Protein 6PCO (pdb70)

Radius of gyration: 24.29 Å; Cα contacts (8 Å, |Δi|>4): 608; chains: 4; bounding box: 68×67×58 Å

Organism: Bordetella bronchiseptica (strain ATCC BAA-588 / NCTC 13252 / RB50) (NCBI:txid257310)

B-factor: mean 77.18, std 20.92, range [47.0, 151.46]

Sequence (468 aa):
GPYHFSEQVGHLLRRAYQRHVAIFQQTIPDSKLTAAQFVVLCALRDQGACSLVDVVKATAIDQATVRGVIERLKARKLLAVSHDPADRRKVLVTLTPDGRALVEEMVPFAEQITQSTFGGLNPAERVAIVYLLRKMSDAGPYHFSEQVGHLLRRAYQRHVAIFQQTIPDSKLTAAQFVVLCALRDQGACSLVDVVKATAIDQATVRGVIERLKARKLLAVSHRRKVLVTLTPDGRALVEEMVPFAEQITQSTFGGLNPAERVAIVYLLRKMSDAEQVGHLLRRAYQRHVAIFQQTIPDSKLTAAQFVVLCALRDQGACSLVDVVKATAIDQATVRGVIERLKARKLLAVSHDPADRRKVLVTLTPDGRALVEEMVPFAEQITQSTFGGLNPAERVAIVYLLRKMSDHFSEQVGHLLRRAYQRHVAIFQQTIPDSKLTAAEQITQSTFGGLNPAERVAIVYLLRKMSDA

Secondary structure (DSSP, 8-state):
----GGGSHHHHHHHHHHHHHHHHHHH-S-TT--HHHHHHHHHHHHH-SB-HHHHHHHH---HHHHHHHHHHHHHTTSEEEEE-SS-TTSEEEEE-HHHHHHHHHHHHHHHHHHHHHHTT--HHHHHHHHHHHH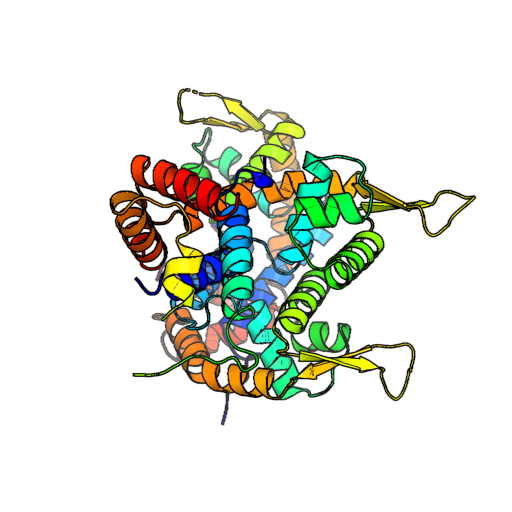HHH--/----GGGSHHHHHHHHHHHHHHHHHHHSGGG-S-HHHHHHHHHHHHH-SB-HHHHHHHHT--HHHHHHHHHHHHHTTSEEEE---S-EEEE-HHHHHHHHHHHHHHHHHHHHHHTT--HHHHHHHHHHHHHHHH-/--HHHHHHHHHHHHHHHHHHHS-TTT--HHHHHHHHHHHHH-SB-HHHHHHHHT--HHHHHHHHHHHHHTTSEEEEE-SS-SSSEEEEE-HHHHHHHHHHHHHHHHHHHHHHTT--HHHHHHHHHHHHHHH-/-GGGSHHHHHHHHHHHHHHHTTTT-SS-------HHHHHHHTT--HHHHHHHHHHHHHHH--

CATH classification: 1.10.10.10

Solvent-accessible surface area: 22461 Å² total; per-residue (Å²): 123,107,44,67,14,48,89,42,1,3,9,4,0,10,80,0,49,69,50,12,37,41,25,8,72,150,39,7,66,29,60,58,0,14,11,13,0,5,8,0,0,5,0,4,102,75,107,37,62,2,28,53,94,63,0,39,85,37,1,37,2,62,90,41,25,0,62,2,0,19,56,4,0,41,77,74,152,11,6,41,90,48,134,35,127,95,79,88,100,41,70,21,6,46,14,24,108,93,0,94,53,22,5,82,110,11,25,80,70,3,80,97,4,14,93,44,0,20,32,62,8,71,113,70,24,63,108,34,0,30,110,6,0,102,69,0,18,83,122,121,112,34,84,10,38,90,32,0,2,7,0,0,14,54,0,46,50,40,12,37,45,19,8,107,147,23,5,46,138,95,27,5,74,12,26,10,6,6,0,0,5,0,3,86,64,128,32,54,4,33,35,105,67,0,40,81,29,0,21,14,77,77,5,32,0,84,4,3,15,101,86,0,105,79,109,155,13,4,49,50,65,98,132,112,80,63,88,2,60,30,30,116,94,0,135,39,26,1,76,108,12,20,78,63,3,92,98,4,10,101,44,0,22,28,46,3,66,106,75,22,67,109,34,0,35,112,4,0,100,79,3,16,118,82,68,121,0,6,103,9,0,25,93,0,42,95,51,18,19,9,28,8,19,52,31,0,54,13,19,81,3,19,33,35,8,26,21,0,0,12,9,2,119,66,113,35,58,2,35,27,92,64,0,43,93,28,0,32,30,65,73,77,77,0,124,40,16,10,124,29,0,41,88,61,56,14,4,50,58,62,107,69,138,92,79,78,91,49,39,70,2,46,15,24,97,87,0,93,49,14,14,127,66,3,61,11,26,27,78,57,8,18,97,40,0,20,24,44,6,67,106,73,19,54,109,34,0,33,112,4,0,102,100,8,18,130,130,35,49,84,70,0,4,16,1,0,21,76,0,69,72,80,19,43,50,14,25,105,149,82,46,145,78,82,101,100,140,108,158,109,132,53,25,65,52,0,12,41,82,8,76,107,70,26,77,107,32,0,18,107,5,0,109,72,0,13,91,96

Structure (mmCIF, N/CA/C/O backbone):
data_6PCO
#
_entry.id   6PCO
#
_cell.length_a   71.870
_cell.length_b   90.523
_cell.length_c   103.051
_cell.angle_alpha   90.00
_cell.angle_beta   90.00
_cell.angle_gamma   90.00
#
_symmetry.space_group_name_H-M   'P 21 21 21'
#
loop_
_entity.id
_entity.type
_entity.pdbx_description
1 polymer 'MarR-family transcriptional regulator'
2 non-polymer 1,4-BUTANEDIOL
3 water water
#
loop_
_atom_site.group_PDB
_atom_site.id
_atom_site.type_symbol
_atom_site.label_atom_id
_atom_site.label_alt_id
_atom_site.label_comp_id
_atom_site.label_asym_id
_atom_site.label_entity_id
_atom_site.label_seq_id
_atom_site.pdbx_PDB_ins_code
_atom_site.Cartn_x
_atom_site.Cartn_y
_atom_site.Cartn_z
_atom_site.occupancy
_atom_site.B_iso_or_equiv
_atom_site.auth_seq_id
_atom_site.auth_comp_id
_atom_site.auth_asym_id
_atom_site.auth_atom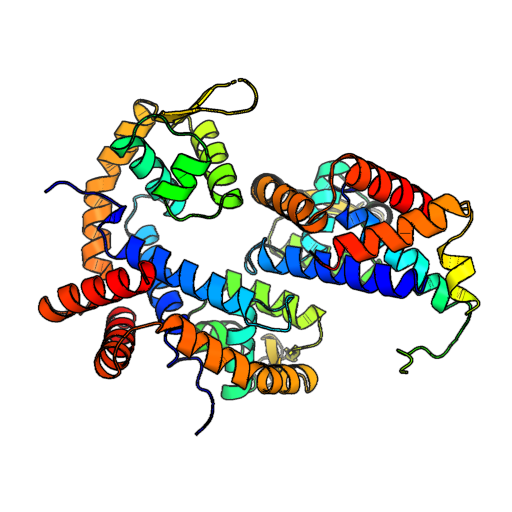_id
_atom_site.pdbx_PDB_model_num
ATOM 1 N N . GLY A 1 47 ? -23.550 36.367 -19.902 1.00 125.92 13 GLY A N 1
ATOM 2 C CA . GLY A 1 47 ? -23.244 36.080 -18.466 1.00 130.81 13 GLY A CA 1
ATOM 3 C C . GLY A 1 47 ? -21.742 35.986 -18.201 1.00 128.83 13 GLY A C 1
ATOM 4 O O . GLY A 1 47 ? -20.946 35.854 -19.131 1.00 114.17 13 GLY A O 1
ATOM 5 N N . PRO A 1 48 ? -21.305 36.050 -16.921 1.00 136.20 14 PRO A N 1
ATOM 6 C CA . PRO A 1 48 ? -19.890 35.874 -16.587 1.00 131.61 14 PRO A CA 1
ATOM 7 C C . PRO A 1 48 ? -19.441 34.408 -16.720 1.00 126.55 14 PRO A C 1
ATOM 8 O O . PRO A 1 48 ? -20.264 33.520 -16.945 1.00 130.04 14 PRO A O 1
ATOM 12 N N . TYR A 1 49 ? -18.128 34.186 -16.589 1.00 124.39 15 TYR A N 1
ATOM 13 C CA . TYR A 1 49 ? -17.515 32.857 -16.626 1.00 105.86 15 TYR A CA 1
ATOM 14 C C . TYR A 1 49 ? -17.820 32.118 -15.320 1.00 92.77 15 TYR A C 1
ATOM 15 O O . TYR A 1 49 ? -17.505 32.609 -14.248 1.00 93.59 15 TYR A O 1
ATOM 24 N N . HIS A 1 50 ? -18.460 30.951 -15.441 1.00 93.62 16 HIS A N 1
ATOM 25 C CA . HIS A 1 50 ? -18.596 29.966 -14.373 1.00 97.23 16 HIS A CA 1
ATOM 26 C C . HIS A 1 50 ? -17.926 28.668 -14.852 1.00 97.76 16 HIS A C 1
ATOM 27 O O . HIS A 1 50 ? -18.323 28.107 -15.876 1.00 90.21 16 HIS A O 1
ATOM 34 N N . PHE A 1 51 ? -16.918 28.187 -14.113 1.00 85.90 17 PHE A N 1
ATOM 35 C CA . PHE A 1 51 ? -16.102 27.052 -14.567 1.00 80.08 17 PHE A CA 1
ATOM 36 C C . PHE A 1 51 ? -17.008 25.846 -14.858 1.00 80.49 17 PHE A C 1
ATOM 37 O O . PHE A 1 51 ? -16.728 25.088 -15.788 1.00 80.32 17 PHE A O 1
ATOM 45 N N . SER A 1 52 ? -18.094 25.704 -14.084 1.00 84.13 18 SER A N 1
ATOM 46 C CA . SER A 1 52 ? -18.945 24.490 -14.049 1.00 86.28 18 SER A CA 1
ATOM 47 C C . SER A 1 52 ? -19.812 24.352 -15.314 1.00 83.27 18 SER A C 1
ATOM 48 O O . SER A 1 52 ? -20.176 23.242 -15.673 1.00 80.50 18 SER A O 1
ATOM 51 N N . GLU A 1 53 ? -20.142 25.468 -15.981 1.00 89.63 19 GLU A N 1
ATOM 52 C CA . GLU A 1 53 ? -21.021 25.457 -17.179 1.00 92.28 19 GLU A CA 1
ATOM 53 C C . GLU A 1 53 ? -20.225 25.052 -18.432 1.00 83.76 19 GLU A C 1
ATOM 54 O O . GLU A 1 53 ? -20.810 24.575 -19.406 1.00 86.58 19 GLU A O 1
ATOM 60 N N . GLN A 1 54 ? -18.901 25.251 -18.393 1.00 73.35 20 GLN A N 1
ATOM 61 C CA . GLN A 1 54 ? -18.042 25.240 -19.568 1.00 70.90 20 GLN A CA 1
ATOM 62 C C . GLN A 1 54 ? -17.739 23.797 -19.998 1.00 70.18 20 GLN A C 1
ATOM 63 O O . GLN A 1 54 ? -17.915 22.860 -19.220 1.00 70.89 20 GLN A O 1
ATOM 69 N N . VAL A 1 55 ? -17.277 23.639 -21.248 1.00 58.92 21 VAL A N 1
ATOM 70 C CA . VAL A 1 55 ? -17.231 22.333 -21.904 1.00 58.84 21 VAL A CA 1
ATOM 71 C C . VAL A 1 55 ? -16.092 21.478 -21.323 1.00 60.45 21 VAL A C 1
ATOM 72 O O . VAL A 1 55 ? -16.180 20.251 -21.325 1.00 61.31 21 VAL A O 1
ATOM 76 N N . GLY A 1 56 ? -15.039 22.129 -20.815 1.00 66.37 22 GLY A N 1
ATOM 77 C CA . GLY A 1 56 ? -13.896 21.451 -20.190 1.00 58.71 22 GLY A CA 1
ATOM 78 C C . GLY A 1 56 ? -14.313 20.678 -18.951 1.00 55.37 22 GLY A C 1
ATOM 79 O O . GLY A 1 56 ? -13.892 19.534 -18.750 1.00 59.72 22 GLY A O 1
ATOM 80 N N . HIS A 1 57 ? -15.178 21.294 -18.140 1.00 55.49 23 HIS A N 1
ATOM 81 C CA . HIS A 1 57 ? -15.643 20.698 -16.883 1.00 61.36 23 HIS A CA 1
ATOM 82 C C . HIS A 1 57 ? -16.568 19.502 -17.148 1.00 65.24 23 HIS A C 1
ATOM 83 O O . HIS A 1 57 ? -16.433 18.474 -16.490 1.00 73.32 23 HIS A O 1
ATOM 90 N N . LEU A 1 58 ? -17.505 19.654 -18.093 1.00 64.16 24 LEU A N 1
ATOM 91 C CA . LEU A 1 58 ? -18.469 18.614 -18.433 1.00 60.47 24 LEU A CA 1
ATOM 92 C C . LEU A 1 58 ? -17.715 17.391 -18.971 1.00 61.73 24 LEU A C 1
ATOM 93 O O . LEU A 1 58 ? -18.116 16.253 -18.679 1.00 57.45 24 LEU A O 1
ATOM 98 N N . LEU A 1 59 ? -16.624 17.636 -19.724 1.00 54.18 25 LEU A N 1
ATOM 99 C CA . LEU A 1 59 ? -15.734 16.559 -20.174 1.00 57.61 25 LEU A CA 1
ATOM 100 C C . LEU A 1 59 ? -15.102 15.879 -18.961 1.00 57.76 25 LEU A C 1
ATOM 101 O O . LEU A 1 59 ? -15.040 14.667 -18.919 1.00 57.78 25 LEU A O 1
ATOM 106 N N . ARG A 1 60 ? -14.654 16.685 -17.990 1.00 61.35 26 ARG A N 1
ATOM 107 C CA . ARG A 1 60 ? -14.046 16.197 -16.746 1.00 62.03 26 ARG A CA 1
ATOM 108 C C . ARG A 1 60 ? -15.063 15.309 -16.021 1.00 63.58 26 ARG A C 1
ATOM 109 O O . ARG A 1 60 ? -14.737 14.194 -15.644 1.00 71.08 26 ARG A O 1
ATOM 117 N N . ARG A 1 61 ? -16.295 15.803 -15.869 1.00 59.97 27 ARG A N 1
ATOM 118 C CA . ARG A 1 61 ? -17.321 15.102 -15.104 1.00 61.40 27 ARG A CA 1
ATOM 119 C C . ARG A 1 61 ? -17.657 13.785 -15.819 1.00 61.88 27 ARG A C 1
ATOM 120 O O . ARG A 1 61 ? -17.673 12.729 -15.203 1.00 65.45 27 ARG A O 1
ATOM 128 N N . ALA A 1 62 ? -17.912 13.861 -17.129 1.00 61.92 28 ALA A N 1
ATOM 129 C CA . ALA A 1 62 ? -18.333 12.709 -17.891 1.00 57.89 28 ALA A CA 1
ATOM 130 C C . ALA A 1 62 ? -17.233 11.638 -17.904 1.00 59.54 28 ALA A C 1
ATOM 131 O O . ALA A 1 62 ? -17.538 10.436 -17.931 1.00 64.22 28 ALA A O 1
ATOM 133 N N . TYR A 1 63 ? -15.967 12.076 -17.889 1.00 63.32 29 TYR A N 1
ATOM 134 C CA . TYR A 1 63 ? -14.810 11.163 -17.866 1.00 63.70 29 TYR A CA 1
ATOM 135 C C . TYR A 1 63 ? -14.652 10.530 -16.471 1.00 67.49 29 TYR A C 1
ATOM 136 O O . TYR A 1 63 ? -14.333 9.345 -16.386 1.00 63.83 29 TYR A O 1
ATOM 145 N N . GLN A 1 64 ? -14.874 11.306 -15.392 1.00 68.72 30 GLN A N 1
ATOM 146 C CA . GLN A 1 64 ? -14.918 10.760 -14.007 1.00 66.33 30 GLN A CA 1
ATOM 147 C C . GLN A 1 64 ? -15.970 9.644 -13.946 1.00 68.36 30 GLN A C 1
ATOM 148 O O . GLN A 1 64 ? -15.707 8.556 -13.435 1.00 75.08 30 GLN A O 1
ATOM 154 N N . ARG A 1 65 ? -17.181 9.935 -14.436 1.00 63.01 31 ARG A N 1
ATOM 155 C CA . ARG A 1 65 ? -18.285 8.971 -14.391 1.00 59.92 31 ARG A CA 1
ATOM 156 C C . ARG A 1 65 ? -17.870 7.656 -15.075 1.00 55.27 31 ARG A C 1
ATOM 157 O O . ARG A 1 65 ? -18.076 6.557 -14.543 1.00 57.85 31 ARG A O 1
ATOM 165 N N . HIS A 1 66 ? -17.270 7.776 -16.254 1.00 47.00 32 HIS A N 1
ATOM 166 C CA . HIS A 1 66 ? -16.823 6.625 -17.001 1.00 56.07 32 HIS A CA 1
ATOM 167 C C . HIS A 1 66 ? -15.809 5.811 -16.184 1.00 60.18 32 HIS A C 1
ATOM 168 O O . HIS A 1 66 ? -15.897 4.575 -16.132 1.00 66.51 32 HIS A O 1
ATOM 175 N N . VAL A 1 67 ? -14.852 6.485 -15.539 1.00 64.30 33 VAL A N 1
ATOM 176 C CA . VAL A 1 67 ? -13.777 5.768 -14.826 1.00 67.35 33 VAL A CA 1
ATOM 177 C C . VAL A 1 67 ? -14.363 5.053 -13.597 1.00 57.75 33 VAL A C 1
ATOM 178 O O . VAL A 1 67 ? -13.996 3.913 -13.319 1.00 62.25 33 VAL A O 1
ATOM 182 N N . ALA A 1 68 ? -15.273 5.713 -12.875 1.00 53.45 34 ALA A N 1
ATOM 183 C CA . ALA A 1 68 ? -16.009 5.058 -11.790 1.00 56.38 34 ALA A CA 1
ATOM 184 C C . ALA A 1 68 ? -16.735 3.815 -12.327 1.00 59.52 34 ALA A C 1
ATOM 185 O O . ALA A 1 68 ? -16.638 2.743 -11.743 1.00 58.12 34 ALA A O 1
ATOM 187 N N . ILE A 1 69 ? -17.459 3.964 -13.444 1.00 56.81 35 ILE A N 1
ATOM 188 C CA . ILE A 1 69 ? -18.152 2.845 -14.011 1.00 55.84 35 ILE A CA 1
ATOM 189 C C . ILE A 1 69 ? -17.126 1.748 -14.311 1.00 56.97 35 ILE A C 1
ATOM 190 O O . ILE A 1 69 ? -17.356 0.580 -14.004 1.00 69.44 35 ILE A O 1
ATOM 195 N N . PHE A 1 70 ? -16.012 2.126 -14.945 1.00 61.04 36 PHE A N 1
ATOM 196 C CA . PHE A 1 70 ? -14.974 1.154 -15.336 1.00 59.03 36 PHE A CA 1
ATOM 197 C C . PHE A 1 70 ? -14.551 0.344 -14.103 1.00 57.92 36 PHE A C 1
ATOM 198 O O . PHE A 1 70 ? -14.482 -0.869 -14.174 1.00 51.08 36 PHE A O 1
ATOM 206 N N . GLN A 1 71 ? -14.274 1.052 -12.994 1.00 61.71 37 GLN A N 1
ATOM 207 C CA . GLN A 1 71 ? -13.690 0.490 -11.753 1.00 68.25 37 GLN A CA 1
ATOM 208 C C . GLN A 1 71 ? -14.689 -0.431 -11.038 1.00 67.52 37 GLN A C 1
ATOM 209 O O . GLN A 1 71 ? -14.304 -1.469 -10.500 1.00 68.50 37 GLN A O 1
ATOM 215 N N . GLN A 1 72 ? -15.962 -0.023 -11.034 1.00 65.98 38 GLN A N 1
ATOM 216 C CA . GLN A 1 72 ? -17.044 -0.775 -10.449 1.00 73.26 38 GLN A CA 1
ATOM 217 C C . GLN A 1 72 ? -17.273 -2.095 -11.213 1.00 72.92 38 GLN A C 1
ATOM 218 O O . GLN A 1 72 ? -17.465 -3.121 -10.587 1.00 82.87 38 GLN A O 1
ATOM 224 N N . THR A 1 73 ? -17.220 -2.086 -12.550 1.00 71.57 39 THR A N 1
ATOM 225 C CA . THR A 1 73 ? -17.627 -3.276 -13.346 1.00 77.29 39 THR A CA 1
ATOM 226 C C . THR A 1 73 ? -16.437 -4.185 -13.734 1.00 68.88 39 THR A C 1
ATOM 227 O O . THR A 1 73 ? -16.647 -5.366 -13.977 1.00 68.17 39 THR A O 1
ATOM 231 N N . ILE A 1 74 ? -15.201 -3.680 -13.796 1.00 61.64 40 ILE A N 1
ATOM 232 C CA . ILE A 1 74 ? -14.075 -4.538 -14.206 1.00 74.15 40 ILE A CA 1
ATOM 233 C C . ILE A 1 74 ? -13.789 -5.558 -13.100 1.00 68.37 40 ILE A C 1
ATOM 234 O O . ILE A 1 74 ? -13.626 -5.174 -11.948 1.00 73.86 40 ILE A O 1
ATOM 239 N N . PRO A 1 75 ? -13.756 -6.879 -13.406 1.00 74.77 41 PRO A N 1
ATOM 240 C CA . PRO A 1 75 ? -13.453 -7.920 -12.413 1.00 80.04 41 PRO A CA 1
ATOM 241 C C . PRO A 1 75 ? -12.069 -7.798 -11.751 1.00 82.54 41 PRO A C 1
ATOM 242 O O . PRO A 1 75 ? -11.972 -7.725 -10.521 1.00 84.97 41 PRO A O 1
ATOM 246 N N . ASP A 1 76 ? -11.019 -7.779 -12.586 1.00 87.38 42 ASP A N 1
ATOM 247 C CA . ASP A 1 76 ? -9.639 -7.568 -12.159 1.00 81.35 42 ASP A CA 1
ATOM 248 C C . ASP A 1 76 ? -9.481 -6.132 -11.648 1.00 84.28 42 ASP A C 1
ATOM 249 O O . ASP A 1 76 ? -9.411 -5.181 -12.433 1.00 96.00 42 ASP A O 1
ATOM 254 N N . SER A 1 77 ? -9.387 -5.999 -10.323 1.00 88.31 43 SER A N 1
ATOM 255 C CA . SER A 1 77 ? -9.417 -4.706 -9.653 1.00 92.69 43 SER A CA 1
ATOM 256 C C . SER A 1 77 ? -8.046 -4.007 -9.726 1.00 83.74 43 SER A C 1
ATOM 257 O O . SER A 1 77 ? -7.968 -2.808 -9.476 1.00 76.04 43 SER A O 1
ATOM 260 N N . LYS A 1 78 ? -6.983 -4.750 -10.080 1.00 79.55 44 LYS A N 1
ATOM 261 C CA . LYS A 1 78 ? -5.617 -4.200 -10.219 1.00 75.19 44 LYS A CA 1
ATOM 262 C C . LYS A 1 78 ? -5.505 -3.368 -11.504 1.00 77.51 44 LYS A C 1
ATOM 263 O O . LYS A 1 78 ? -4.671 -2.450 -11.588 1.00 71.91 44 LYS A O 1
ATOM 269 N N . LEU A 1 79 ? -6.368 -3.691 -12.479 1.00 70.36 45 LEU A N 1
ATOM 270 C CA . LEU A 1 79 ? -6.306 -3.180 -13.838 1.00 67.97 45 LEU A CA 1
ATOM 271 C C . LEU A 1 79 ? -6.971 -1.802 -13.924 1.00 64.31 45 LEU A C 1
ATOM 272 O O . LEU A 1 79 ? -8.109 -1.664 -13.561 1.00 74.74 45 LEU A O 1
ATOM 277 N N . THR A 1 80 ? -6.246 -0.798 -14.431 1.00 63.86 46 THR A N 1
ATOM 278 C CA . THR A 1 80 ? -6.798 0.558 -14.662 1.00 56.06 46 THR A CA 1
ATOM 279 C C . THR A 1 80 ? -7.308 0.687 -16.102 1.00 50.83 46 THR A C 1
ATOM 280 O O . THR A 1 80 ? -6.930 -0.083 -16.968 1.00 50.11 46 THR A O 1
ATOM 284 N N . ALA A 1 81 ? -8.192 1.663 -16.320 1.00 53.55 47 ALA A N 1
ATOM 285 C CA . ALA A 1 81 ? -8.709 2.041 -17.648 1.00 59.98 47 ALA A CA 1
ATOM 286 C C . ALA A 1 81 ? -7.560 2.255 -18.641 1.00 54.70 47 ALA A C 1
ATOM 287 O O . ALA A 1 81 ? -7.601 1.748 -19.765 1.00 60.53 47 ALA A O 1
ATOM 289 N N . ALA A 1 82 ? -6.519 2.962 -18.207 1.00 57.60 48 ALA A N 1
ATOM 290 C CA . ALA A 1 82 ? -5.333 3.210 -19.050 1.00 61.34 48 ALA A CA 1
ATOM 291 C C . ALA A 1 82 ? -4.597 1.888 -19.331 1.00 59.50 48 ALA A C 1
ATOM 292 O O . ALA A 1 82 ? -4.228 1.588 -20.456 1.00 63.38 48 ALA A O 1
ATOM 294 N N . GLN A 1 83 ? -4.390 1.089 -18.291 1.00 59.14 49 GLN A N 1
ATOM 295 C CA . GLN A 1 83 ? -3.752 -0.196 -18.446 1.00 58.96 49 GLN A CA 1
ATOM 296 C C . GLN A 1 83 ? -4.502 -1.023 -19.509 1.00 63.63 49 GLN A C 1
ATOM 297 O O . GLN A 1 83 ? -3.883 -1.659 -20.399 1.00 57.60 49 GLN A O 1
ATOM 303 N N . PHE A 1 84 ? -5.835 -1.038 -19.404 1.00 55.82 50 PHE A N 1
ATOM 304 C CA . PHE A 1 84 ? -6.648 -1.904 -20.247 1.00 60.70 50 PHE A CA 1
ATOM 305 C C . PHE A 1 84 ? -6.472 -1.473 -21.712 1.00 62.44 50 PHE A C 1
ATOM 306 O O . PHE A 1 84 ? -6.167 -2.274 -22.594 1.00 62.14 50 PHE A O 1
ATOM 314 N N . VAL A 1 85 ? -6.645 -0.177 -21.949 1.00 63.09 51 VAL A N 1
ATOM 315 C CA . VAL A 1 85 ? -6.515 0.405 -23.266 1.00 63.61 51 VAL A CA 1
ATOM 316 C C . VAL A 1 85 ? -5.138 0.076 -23.870 1.00 59.44 51 VAL A C 1
ATOM 317 O O . VAL A 1 85 ? -5.059 -0.316 -25.031 1.00 61.57 51 VAL A O 1
ATOM 321 N N . VAL A 1 86 ? -4.055 0.263 -23.110 1.00 50.66 52 VAL A N 1
ATOM 322 C CA . VAL A 1 86 ? -2.742 -0.055 -23.626 1.00 51.80 52 VAL A CA 1
ATOM 323 C C . VAL A 1 86 ? -2.738 -1.512 -24.088 1.00 51.95 52 VAL A C 1
ATOM 324 O O . VAL A 1 86 ? -2.224 -1.812 -25.144 1.00 56.51 52 VAL A O 1
ATOM 328 N N . LEU A 1 87 ? -3.326 -2.401 -23.284 1.00 56.12 53 LEU A N 1
ATOM 329 C CA . LEU A 1 87 ? -3.345 -3.829 -23.595 1.00 55.82 53 LEU A CA 1
ATOM 330 C C . LEU A 1 87 ? -4.099 -4.063 -24.908 1.00 52.18 53 LEU A C 1
ATOM 331 O O . LEU A 1 87 ? -3.614 -4.807 -25.742 1.00 48.63 53 LEU A O 1
ATOM 336 N N . CYS A 1 88 ? -5.256 -3.407 -25.077 1.00 54.49 54 CYS A N 1
ATOM 337 C CA . CYS A 1 88 ? -6.049 -3.471 -26.319 1.00 53.36 54 CYS A CA 1
ATOM 338 C C . CYS A 1 88 ? -5.217 -2.968 -27.500 1.00 52.20 54 CYS A C 1
ATOM 339 O O . CYS A 1 88 ? -5.249 -3.552 -28.577 1.00 55.72 54 CYS A O 1
ATOM 342 N N . ALA A 1 89 ? -4.422 -1.920 -27.292 1.00 51.89 55 ALA A N 1
ATOM 343 C CA . ALA A 1 89 ? -3.606 -1.419 -28.397 1.00 54.19 55 ALA A CA 1
ATOM 344 C C . ALA A 1 89 ? -2.577 -2.487 -28.820 1.00 56.46 55 ALA A C 1
ATOM 345 O O . ALA A 1 89 ? -2.296 -2.599 -29.998 1.00 57.97 55 ALA A O 1
ATOM 347 N N . LEU A 1 90 ? -2.018 -3.256 -27.873 1.00 51.39 56 LEU A N 1
ATOM 348 C CA . LEU A 1 90 ? -0.998 -4.244 -28.214 1.00 57.44 56 LEU A CA 1
ATOM 349 C C . LEU A 1 90 ? -1.641 -5.437 -28.930 1.00 57.97 56 LEU A C 1
ATOM 350 O O . LEU A 1 90 ? -1.066 -5.989 -29.858 1.00 59.43 56 LEU A O 1
ATOM 355 N N . ARG A 1 91 ? -2.842 -5.803 -28.481 1.00 60.51 57 ARG A N 1
ATOM 356 C CA . ARG A 1 91 ? -3.681 -6.797 -29.128 1.00 68.07 57 ARG A CA 1
ATOM 357 C C . ARG A 1 91 ? -3.917 -6.415 -30.601 1.00 67.35 57 ARG A C 1
ATOM 358 O O . ARG A 1 91 ? -3.753 -7.234 -31.457 1.00 64.09 57 ARG A O 1
ATOM 366 N N . ASP A 1 92 ? -4.308 -5.162 -30.873 1.00 71.90 58 ASP A N 1
ATOM 367 C CA . ASP A 1 92 ? -4.675 -4.693 -32.229 1.00 68.06 58 ASP A CA 1
ATOM 368 C C . ASP A 1 92 ? -3.433 -4.437 -33.108 1.00 64.47 58 ASP A C 1
ATOM 369 O O . ASP A 1 92 ? -3.529 -4.607 -34.308 1.00 73.14 58 ASP A O 1
ATOM 374 N N . GLN A 1 93 ? -2.281 -4.075 -32.524 1.00 60.89 59 GLN A N 1
ATOM 375 C CA . GLN A 1 93 ? -1.080 -3.559 -33.265 1.00 61.21 59 GLN A CA 1
ATOM 376 C C . GLN A 1 93 ? 0.117 -4.526 -33.298 1.00 59.85 59 GLN A C 1
ATOM 377 O O . GLN A 1 93 ? 1.043 -4.318 -34.072 1.00 68.04 59 GLN A O 1
ATOM 383 N N . GLY A 1 94 ? 0.169 -5.503 -32.399 1.00 57.90 60 GLY A N 1
ATOM 384 C CA . GLY A 1 94 ? 1.364 -6.295 -32.229 1.00 54.66 60 GLY A CA 1
ATOM 385 C C . GLY A 1 94 ? 2.481 -5.466 -31.630 1.00 56.87 60 GLY A C 1
ATOM 386 O O . GLY A 1 94 ? 2.241 -4.561 -30.833 1.00 59.97 60 GLY A O 1
ATOM 387 N N . ALA A 1 95 ? 3.721 -5.780 -32.012 1.00 62.78 61 ALA A N 1
ATOM 388 C CA . ALA A 1 95 ? 4.879 -5.117 -31.416 1.00 65.61 61 ALA A CA 1
ATOM 389 C C . ALA A 1 95 ? 4.760 -3.600 -31.623 1.00 61.49 61 ALA A C 1
ATOM 390 O O . ALA A 1 95 ? 4.438 -3.138 -32.722 1.00 70.52 61 ALA A O 1
ATOM 392 N N . CYS A 1 96 ? 4.985 -2.859 -30.532 1.00 67.67 62 CYS A N 1
ATOM 393 C CA . CYS A 1 96 ? 4.889 -1.403 -30.472 1.00 64.76 62 CYS A CA 1
ATOM 394 C C . CYS A 1 96 ? 6.043 -0.821 -29.656 1.00 65.08 62 CYS A C 1
ATOM 395 O O . CYS A 1 96 ? 6.455 -1.407 -28.659 1.00 67.28 62 CYS A O 1
ATOM 398 N N . SER A 1 97 ? 6.562 0.318 -30.122 1.00 69.07 63 SER A N 1
ATOM 399 C CA . SER A 1 97 ? 7.399 1.215 -29.323 1.00 72.67 63 SER A CA 1
ATOM 400 C C . SER A 1 97 ? 6.497 2.039 -28.387 1.00 72.72 63 SER A C 1
ATOM 401 O O . SER A 1 97 ? 5.262 2.093 -28.551 1.00 66.86 63 SER A O 1
ATOM 404 N N . LEU A 1 98 ? 7.130 2.691 -27.411 1.00 69.91 64 LEU A N 1
ATOM 405 C CA . LEU A 1 98 ? 6.464 3.586 -26.485 1.00 68.98 64 LEU A CA 1
ATOM 406 C C . LEU A 1 98 ? 5.642 4.610 -27.278 1.00 70.79 64 LEU A C 1
ATOM 407 O O . LEU A 1 98 ? 4.455 4.774 -27.001 1.00 77.54 64 LEU A O 1
ATOM 412 N N . VAL A 1 99 ? 6.248 5.268 -28.279 1.00 73.25 65 VAL A N 1
ATOM 413 C CA . VAL A 1 99 ? 5.519 6.305 -29.036 1.00 71.25 65 VAL A CA 1
ATOM 414 C C . VAL A 1 99 ? 4.408 5.632 -29.862 1.00 67.40 65 VAL A C 1
ATOM 415 O O . VAL A 1 99 ? 3.338 6.191 -29.977 1.00 72.28 65 VAL A O 1
ATOM 419 N N . ASP A 1 100 ? 4.648 4.428 -30.397 1.00 61.67 66 ASP A N 1
ATOM 420 C CA . ASP A 1 100 ? 3.597 3.667 -31.085 1.00 65.16 66 ASP A CA 1
ATOM 421 C C . ASP A 1 100 ? 2.350 3.584 -30.200 1.00 62.39 66 ASP A C 1
ATOM 422 O O . ASP A 1 100 ? 1.207 3.787 -30.681 1.00 52.38 66 ASP A O 1
ATOM 427 N N . VAL A 1 101 ? 2.567 3.287 -28.910 1.00 58.50 67 VAL A N 1
ATOM 428 C CA . VAL A 1 101 ? 1.458 3.161 -27.956 1.00 58.05 67 VAL A CA 1
ATOM 429 C C . VAL A 1 101 ? 0.841 4.537 -27.679 1.00 52.31 67 VAL A C 1
ATOM 430 O O . VAL A 1 101 ? -0.372 4.668 -27.595 1.00 55.52 67 VAL A O 1
ATOM 434 N N . VAL A 1 102 ? 1.677 5.566 -27.563 1.00 57.36 68 VAL A N 1
ATOM 435 C CA . VAL A 1 102 ? 1.178 6.930 -27.399 1.00 63.54 68 VAL A CA 1
ATOM 436 C C . VAL A 1 102 ? 0.314 7.313 -28.614 1.00 58.69 68 VAL A C 1
ATOM 437 O O . VAL A 1 102 ? -0.750 7.880 -28.448 1.00 63.88 68 VAL A O 1
ATOM 441 N N . LYS A 1 103 ? 0.737 6.935 -29.820 1.00 58.28 69 LYS A N 1
ATOM 442 C CA . LYS A 1 103 ? -0.002 7.257 -31.047 1.00 64.08 69 LYS A CA 1
ATOM 443 C C . LYS A 1 103 ? -1.278 6.419 -31.111 1.00 64.83 69 LYS A C 1
ATOM 444 O O . LYS A 1 103 ? -2.370 6.934 -31.299 1.00 78.46 69 LYS A O 1
ATOM 446 N N . ALA A 1 104 ? -1.131 5.109 -30.944 1.00 68.72 70 ALA A N 1
ATOM 447 C CA . ALA A 1 104 ? -2.270 4.225 -31.041 1.00 62.53 70 ALA A CA 1
ATOM 448 C C . ALA A 1 104 ? -3.358 4.632 -30.043 1.00 61.76 70 ALA A C 1
ATOM 449 O O . ALA A 1 104 ? -4.509 4.431 -30.337 1.00 71.91 70 ALA A O 1
ATOM 451 N N . THR A 1 105 ? -2.985 5.180 -28.878 1.00 58.35 71 THR A N 1
ATOM 452 C CA . THR A 1 105 ? -3.926 5.361 -27.761 1.00 61.61 71 THR A CA 1
ATOM 453 C C . THR A 1 105 ? -4.243 6.839 -27.480 1.00 66.00 71 THR A C 1
ATOM 454 O O . THR A 1 105 ? -5.289 7.126 -26.907 1.00 71.37 71 THR A O 1
ATOM 458 N N . ALA A 1 106 ? -3.339 7.761 -27.847 1.00 69.65 72 ALA A N 1
ATOM 459 C CA . ALA A 1 106 ? -3.433 9.208 -27.500 1.00 71.53 72 ALA A CA 1
ATOM 460 C C . ALA A 1 106 ? -3.369 9.400 -25.977 1.00 76.83 72 ALA A C 1
ATOM 461 O O . ALA A 1 106 ? -3.838 10.418 -25.437 1.00 80.16 72 ALA A O 1
ATOM 463 N N . ILE A 1 107 ? -2.779 8.422 -25.283 1.00 72.10 73 ILE A N 1
ATOM 464 C CA . ILE A 1 107 ? -2.431 8.567 -23.888 1.00 69.36 73 ILE A CA 1
ATOM 465 C C . ILE A 1 107 ? -1.024 9.165 -23.825 1.00 74.50 73 ILE A C 1
ATOM 466 O O . ILE A 1 107 ? -0.157 8.789 -24.631 1.00 71.18 73 ILE A O 1
ATOM 471 N N . ASP A 1 108 ? -0.815 10.085 -22.873 1.00 71.42 74 ASP A N 1
ATOM 472 C CA . ASP A 1 108 ? 0.450 10.780 -22.745 1.00 67.25 74 ASP A CA 1
ATOM 473 C C . ASP A 1 108 ? 1.517 9.764 -22.337 1.00 62.03 74 ASP A C 1
ATOM 474 O O . ASP A 1 108 ? 1.219 8.712 -21.748 1.00 57.01 74 ASP A O 1
ATOM 479 N N . GLN A 1 109 ? 2.754 10.138 -22.661 1.00 60.92 75 GLN A N 1
ATOM 480 C CA . GLN A 1 109 ? 3.927 9.312 -22.585 1.00 68.85 75 GLN A CA 1
ATOM 481 C C . GLN A 1 109 ? 4.221 8.919 -21.135 1.00 67.42 75 GLN A C 1
ATOM 482 O O . GLN A 1 109 ? 4.664 7.790 -20.873 1.00 68.18 75 GLN A O 1
ATOM 488 N N . ALA A 1 110 ? 3.993 9.855 -20.208 1.00 63.54 76 ALA A N 1
ATOM 489 C CA . ALA A 1 110 ? 4.232 9.597 -18.777 1.00 72.24 76 ALA A CA 1
ATOM 490 C C . ALA A 1 110 ? 3.273 8.494 -18.290 1.00 69.87 76 ALA A C 1
ATOM 491 O O . ALA A 1 110 ? 3.697 7.519 -17.648 1.00 64.23 76 ALA A O 1
ATOM 493 N N . THR A 1 111 ? 1.982 8.640 -18.609 1.00 63.53 77 THR A N 1
ATOM 494 C CA . THR A 1 111 ? 0.993 7.622 -18.286 1.00 63.27 77 THR A CA 1
ATOM 495 C C . THR A 1 111 ? 1.390 6.281 -18.936 1.00 65.44 77 THR A C 1
ATOM 496 O O . THR A 1 111 ? 1.290 5.219 -18.286 1.00 65.87 77 THR A O 1
ATOM 500 N N . VAL A 1 112 ? 1.853 6.311 -20.197 1.00 64.41 78 VAL A N 1
ATOM 501 C CA . VAL A 1 112 ? 2.211 5.058 -20.913 1.00 66.26 78 VAL A CA 1
ATOM 502 C C . VAL A 1 112 ? 3.370 4.352 -20.189 1.00 63.26 78 VAL A C 1
ATOM 503 O O . VAL A 1 112 ? 3.256 3.179 -19.906 1.00 64.34 78 VAL A O 1
ATOM 507 N N . ARG A 1 113 ? 4.471 5.051 -19.888 1.00 64.89 79 ARG A N 1
ATOM 508 C CA . ARG A 1 113 ? 5.645 4.374 -19.285 1.00 67.83 79 ARG A CA 1
ATOM 509 C C . ARG A 1 113 ? 5.213 3.741 -17.958 1.00 60.37 79 ARG A C 1
ATOM 510 O O . ARG A 1 113 ? 5.677 2.654 -17.567 1.00 57.70 79 ARG A O 1
ATOM 518 N N . GLY A 1 114 ? 4.304 4.430 -17.265 1.00 53.98 80 GLY A N 1
ATOM 519 C CA . GLY A 1 114 ? 3.823 3.969 -15.997 1.00 55.71 80 GLY A CA 1
ATOM 520 C C . GLY A 1 114 ? 3.017 2.699 -16.156 1.00 59.16 80 GLY A C 1
ATOM 521 O O . GLY A 1 114 ? 3.240 1.723 -15.449 1.00 54.27 80 GLY A O 1
ATOM 522 N N . VAL A 1 115 ? 2.085 2.717 -17.120 1.00 66.06 81 VAL A N 1
ATOM 523 C CA . VAL A 1 115 ? 1.335 1.516 -17.496 1.00 61.41 81 VAL A CA 1
ATOM 524 C C . VAL A 1 115 ? 2.299 0.378 -17.849 1.00 55.01 81 VAL A C 1
ATOM 525 O O . VAL A 1 115 ? 2.170 -0.736 -17.347 1.00 52.74 81 VAL A O 1
ATOM 529 N N . ILE A 1 116 ? 3.262 0.649 -18.721 1.00 51.86 82 ILE A N 1
ATOM 530 C CA . ILE A 1 116 ? 4.079 -0.426 -19.199 1.00 59.86 82 ILE A CA 1
ATOM 531 C C . ILE A 1 116 ? 4.803 -1.061 -18.012 1.00 61.86 82 ILE A C 1
ATOM 532 O O . ILE A 1 116 ? 4.858 -2.282 -17.912 1.00 62.53 82 ILE A O 1
ATOM 537 N N . GLU A 1 117 ? 5.333 -0.211 -17.124 1.00 71.96 83 GLU A N 1
ATOM 538 C CA . GLU A 1 117 ? 6.118 -0.646 -15.974 1.00 70.49 83 GLU A CA 1
ATOM 539 C C . GLU A 1 117 ? 5.234 -1.547 -15.095 1.00 66.79 83 GLU A C 1
ATOM 540 O O . GLU A 1 117 ? 5.637 -2.660 -14.737 1.00 72.97 83 GLU A O 1
ATOM 546 N N . ARG A 1 118 ? 4.001 -1.104 -14.811 1.00 64.94 84 ARG A N 1
ATOM 547 C CA . ARG A 1 118 ? 3.035 -1.907 -14.027 1.00 62.69 84 ARG A CA 1
ATOM 548 C C . ARG A 1 118 ? 2.733 -3.240 -14.743 1.00 61.43 84 ARG A C 1
ATOM 549 O O . ARG A 1 118 ? 2.820 -4.293 -14.126 1.00 64.82 84 ARG A O 1
ATOM 557 N N . LEU A 1 119 ? 2.413 -3.203 -16.043 1.00 61.23 85 LEU A N 1
ATOM 558 C CA . LEU A 1 119 ? 2.087 -4.435 -16.795 1.00 63.61 85 LEU A CA 1
ATOM 559 C C . LEU A 1 119 ? 3.324 -5.350 -16.905 1.00 61.18 85 LEU A C 1
ATOM 560 O O . LEU A 1 119 ? 3.184 -6.569 -16.800 1.00 66.08 85 LEU A O 1
ATOM 565 N N . LYS A 1 120 ? 4.527 -4.785 -17.077 1.00 55.37 86 LYS A N 1
ATOM 566 C CA . LYS A 1 120 ? 5.778 -5.588 -17.026 1.00 64.79 86 LYS A CA 1
ATOM 567 C C . LYS A 1 120 ? 5.821 -6.414 -15.722 1.00 63.54 86 LYS A C 1
ATOM 568 O O . LYS A 1 120 ? 6.145 -7.592 -15.730 1.00 53.23 86 LYS A O 1
ATOM 570 N N . ALA A 1 121 ? 5.444 -5.799 -14.601 1.00 67.98 87 ALA A N 1
ATOM 571 C CA . ALA A 1 121 ? 5.525 -6.449 -13.280 1.00 70.46 87 ALA A CA 1
ATOM 572 C C . ALA A 1 121 ? 4.595 -7.674 -13.217 1.00 68.69 87 ALA A C 1
ATOM 573 O O . ALA A 1 121 ? 4.990 -8.735 -12.785 1.00 72.34 87 ALA A O 1
ATOM 575 N N . ARG A 1 122 ? 3.359 -7.535 -13.690 1.00 73.12 88 ARG A N 1
ATOM 576 C CA . ARG A 1 122 ? 2.408 -8.633 -13.659 1.00 64.90 88 ARG A CA 1
ATOM 577 C C . ARG A 1 122 ? 2.661 -9.607 -14.823 1.00 61.63 88 ARG A C 1
ATOM 578 O O . ARG A 1 122 ? 1.843 -10.487 -15.055 1.00 60.71 88 ARG A O 1
ATOM 586 N N . LYS A 1 123 ? 3.769 -9.444 -15.562 1.00 67.37 89 LYS A N 1
ATOM 587 C CA . LYS A 1 123 ? 4.147 -10.343 -16.675 1.00 64.33 89 LYS A CA 1
ATOM 588 C C . LYS A 1 123 ? 3.083 -10.378 -17.788 1.00 64.24 89 LYS A C 1
ATOM 589 O O . LYS A 1 123 ? 3.020 -11.353 -18.530 1.00 61.93 89 LYS A O 1
ATOM 595 N N . LEU A 1 124 ? 2.282 -9.310 -17.928 1.00 61.43 90 LEU A N 1
ATOM 596 C CA . LEU A 1 124 ? 1.217 -9.229 -18.929 1.00 53.78 90 LEU A CA 1
ATOM 597 C C . LEU A 1 124 ? 1.746 -8.688 -20.269 1.00 58.41 90 LEU A C 1
ATOM 598 O O . LEU A 1 124 ? 1.084 -8.837 -21.307 1.00 51.59 90 LEU A O 1
ATOM 603 N N . LEU A 1 125 ? 2.921 -8.046 -20.256 1.00 61.44 91 LEU A N 1
ATOM 604 C CA . LEU A 1 125 ? 3.616 -7.695 -21.498 1.00 68.87 91 LEU A CA 1
ATOM 605 C C . LEU A 1 125 ? 5.111 -7.951 -21.309 1.00 65.00 91 LEU A C 1
ATOM 606 O O . LEU A 1 125 ? 5.600 -7.876 -20.200 1.00 61.49 91 LEU A O 1
ATOM 611 N N . ALA A 1 126 ? 5.785 -8.269 -22.422 1.00 67.87 92 ALA A N 1
ATOM 612 C CA . ALA A 1 126 ? 7.223 -8.514 -22.498 1.00 67.06 92 ALA A CA 1
ATOM 613 C C . ALA A 1 126 ? 7.931 -7.320 -23.146 1.00 74.65 92 ALA A C 1
ATOM 614 O O . ALA A 1 126 ? 7.332 -6.569 -23.921 1.00 84.77 92 ALA A O 1
ATOM 616 N N . VAL A 1 127 ? 9.218 -7.170 -22.820 1.00 80.20 93 VAL A N 1
ATOM 617 C CA . VAL A 1 127 ? 10.075 -6.144 -23.392 1.00 87.53 93 VAL A CA 1
ATOM 618 C C . VAL A 1 127 ? 11.166 -6.827 -24.221 1.00 82.69 93 VAL A C 1
ATOM 619 O O . VAL A 1 127 ? 11.785 -7.767 -23.763 1.00 94.96 93 VAL A O 1
ATOM 623 N N . SER A 1 128 ? 11.372 -6.331 -25.442 1.00 84.19 94 SER A N 1
ATOM 624 C CA . SER A 1 128 ? 12.364 -6.844 -26.369 1.00 83.20 94 SER A CA 1
ATOM 625 C C . SER A 1 128 ? 13.101 -5.660 -26.999 1.00 88.84 94 SER A C 1
ATOM 626 O O . SER A 1 128 ? 12.791 -4.505 -26.710 1.00 83.46 94 SER A O 1
ATOM 629 N N . HIS A 1 129 ? 14.096 -5.964 -27.838 1.00 100.43 95 HIS A N 1
ATOM 630 C CA . HIS A 1 129 ? 14.854 -4.946 -28.564 1.00 100.68 95 HIS A CA 1
ATOM 631 C C . HIS A 1 129 ? 14.284 -4.889 -29.983 1.00 92.61 95 HIS A C 1
ATOM 632 O O . HIS A 1 129 ? 13.816 -5.916 -30.486 1.00 97.19 95 HIS A O 1
ATOM 639 N N . ASP A 1 130 ? 14.246 -3.691 -30.580 1.00 84.83 96 ASP A N 1
ATOM 640 C CA . ASP A 1 130 ? 13.735 -3.523 -31.956 1.00 96.44 96 ASP A CA 1
ATOM 641 C C . ASP A 1 130 ? 14.707 -4.236 -32.897 1.00 101.49 96 ASP A C 1
ATOM 642 O O . ASP A 1 130 ? 15.916 -4.023 -32.807 1.00 106.27 96 ASP A O 1
ATOM 647 N N . PRO A 1 131 ? 14.243 -5.135 -33.797 1.00 106.91 97 PRO A N 1
ATOM 648 C CA . PRO A 1 131 ? 15.134 -5.762 -34.774 1.00 114.05 97 PRO A CA 1
ATOM 649 C C . PRO A 1 131 ? 15.848 -4.745 -35.679 1.00 115.53 97 PRO A C 1
ATOM 650 O O . PRO A 1 131 ? 16.978 -4.998 -36.093 1.00 132.25 97 PRO A O 1
ATOM 654 N N . ALA A 1 132 ? 15.189 -3.614 -35.964 1.00 106.91 98 ALA A N 1
ATOM 655 C CA . ALA A 1 132 ? 15.800 -2.507 -36.706 1.00 111.90 98 ALA A CA 1
ATOM 656 C C . ALA A 1 132 ? 16.919 -1.865 -35.863 1.00 110.72 98 ALA A C 1
ATOM 657 O O . ALA A 1 132 ? 18.079 -1.866 -36.283 1.00 106.38 98 ALA A O 1
ATOM 659 N N . ASP A 1 133 ? 16.568 -1.347 -34.675 1.00 108.74 99 ASP A N 1
ATOM 660 C CA . ASP A 1 133 ? 17.515 -0.735 -33.721 1.00 109.92 99 ASP A CA 1
ATOM 661 C C . ASP A 1 133 ? 17.688 -1.614 -32.475 1.00 109.34 99 ASP A C 1
ATOM 662 O O . ASP A 1 133 ? 16.843 -1.592 -31.586 1.00 98.96 99 ASP A O 1
ATOM 667 N N . ARG A 1 134 ? 18.824 -2.312 -32.373 1.00 112.08 100 ARG A N 1
ATOM 668 C CA . ARG A 1 134 ? 19.226 -2.989 -31.132 1.00 115.02 100 ARG A CA 1
ATOM 669 C C . ARG A 1 134 ? 19.173 -2.005 -29.948 1.00 119.04 100 ARG A C 1
ATOM 670 O O . ARG A 1 134 ? 19.178 -2.428 -28.794 1.00 121.53 100 ARG A O 1
ATOM 672 N N . ARG A 1 135 ? 19.128 -0.699 -30.253 1.00 121.63 101 ARG A N 1
ATOM 673 C CA . ARG A 1 135 ? 19.117 0.395 -29.272 1.00 119.11 101 ARG A CA 1
ATOM 674 C C . ARG A 1 135 ? 17.692 0.709 -28.781 1.00 118.65 101 ARG A C 1
ATOM 675 O O . ARG A 1 135 ? 17.520 1.109 -27.630 1.00 108.22 101 ARG A O 1
ATOM 677 N N . LYS A 1 136 ? 16.686 0.540 -29.654 1.00 119.54 102 LYS A N 1
ATOM 678 C CA . LYS A 1 136 ? 15.283 0.958 -29.406 1.00 114.09 102 LYS A CA 1
ATOM 679 C C . LYS A 1 136 ? 14.458 -0.254 -28.941 1.00 111.61 102 LYS A C 1
ATOM 680 O O . LYS A 1 136 ? 14.704 -1.388 -29.364 1.00 121.43 102 LYS A O 1
ATOM 682 N N . VAL A 1 137 ? 13.467 0.002 -28.076 1.00 101.81 103 VAL A N 1
ATOM 683 C CA . VAL A 1 137 ? 12.810 -1.052 -27.274 1.00 94.68 103 VAL A CA 1
ATOM 684 C C . VAL A 1 137 ? 11.377 -1.285 -27.770 1.00 76.39 103 VAL A C 1
ATOM 685 O O . VAL A 1 137 ? 10.730 -0.375 -28.256 1.00 90.83 103 VAL A O 1
ATOM 689 N N . LEU A 1 138 ? 10.897 -2.523 -27.646 1.00 70.84 104 LEU A N 1
ATOM 690 C CA . LEU A 1 138 ? 9.541 -2.899 -28.075 1.00 74.80 104 LEU A CA 1
ATOM 691 C C . LEU A 1 138 ? 8.790 -3.612 -26.940 1.00 73.21 104 LEU A C 1
ATOM 692 O O . LEU A 1 138 ? 9.375 -4.377 -26.154 1.00 72.01 104 LEU A O 1
ATOM 697 N N . VAL A 1 139 ? 7.482 -3.338 -26.865 1.00 62.55 105 VAL A N 1
ATOM 698 C CA . VAL A 1 139 ? 6.583 -4.030 -25.955 1.00 60.01 105 VAL A CA 1
ATOM 699 C C . VAL A 1 139 ? 5.656 -4.887 -26.806 1.00 60.56 105 VAL A C 1
ATOM 700 O O . VAL A 1 139 ? 5.307 -4.528 -27.929 1.00 52.26 105 VAL A O 1
ATOM 704 N N . THR A 1 140 ? 5.299 -6.041 -26.248 1.00 66.95 106 THR A N 1
ATOM 705 C CA . THR A 1 140 ? 4.565 -7.058 -26.937 1.00 62.70 106 THR A CA 1
ATOM 706 C C . THR A 1 140 ? 3.735 -7.800 -25.893 1.00 59.46 106 THR A C 1
ATOM 707 O O . THR A 1 140 ? 4.209 -8.001 -24.786 1.00 63.32 106 THR A O 1
ATOM 711 N N . LEU A 1 141 ? 2.491 -8.159 -26.224 1.00 60.15 107 LEU A N 1
ATOM 712 C CA . LEU A 1 141 ? 1.690 -8.947 -25.289 1.00 58.50 107 LEU A CA 1
ATOM 713 C C . LEU A 1 141 ? 2.395 -10.277 -25.028 1.00 59.41 107 LEU A C 1
ATOM 714 O O . LEU A 1 141 ? 2.948 -10.887 -25.955 1.00 58.24 107 LEU A O 1
ATOM 719 N N . THR A 1 142 ? 2.343 -10.706 -23.762 1.00 63.22 108 THR A N 1
ATOM 720 C CA . THR A 1 142 ? 2.579 -12.112 -23.362 1.00 61.16 108 THR A CA 1
ATOM 721 C C . THR A 1 142 ? 1.273 -12.869 -23.580 1.00 66.59 108 THR A C 1
ATOM 722 O O . THR A 1 142 ? 0.225 -12.243 -23.796 1.00 62.03 108 THR A O 1
ATOM 726 N N . PRO A 1 143 ? 1.289 -14.225 -23.604 1.00 72.00 109 PRO A N 1
ATOM 727 C CA . PRO A 1 143 ? 0.053 -15.007 -23.751 1.00 64.52 109 PRO A CA 1
ATOM 728 C C . PRO A 1 143 ? -0.964 -14.715 -22.647 1.00 58.65 109 PRO A C 1
ATOM 729 O O . PRO A 1 143 ? -2.166 -14.632 -22.922 1.00 56.41 109 PRO A O 1
ATOM 733 N N . ASP A 1 144 ? -0.444 -14.488 -21.437 1.00 54.22 110 ASP A N 1
ATOM 734 C CA . ASP A 1 144 ? -1.241 -14.069 -20.304 1.00 57.48 110 ASP A CA 1
ATOM 735 C C . ASP A 1 144 ? -1.920 -12.721 -20.592 1.00 63.82 110 ASP A C 1
ATOM 736 O O . ASP A 1 144 ? -3.090 -12.539 -20.303 1.00 71.26 110 ASP A O 1
ATOM 741 N N . GLY A 1 145 ? -1.160 -11.763 -21.130 1.00 67.61 111 GLY A N 1
ATOM 742 C CA . GLY A 1 145 ? -1.717 -10.475 -21.552 1.00 71.18 111 GLY A CA 1
ATOM 743 C C . GLY A 1 145 ? -2.870 -10.631 -22.544 1.00 66.88 111 GLY A C 1
ATOM 744 O O . GLY A 1 145 ? -3.894 -9.958 -22.415 1.00 63.71 111 GLY A O 1
ATOM 745 N N . ARG A 1 146 ? -2.708 -11.524 -23.529 1.00 56.96 112 ARG A N 1
ATOM 746 C CA . ARG A 1 146 ? -3.724 -11.749 -24.548 1.00 58.56 112 ARG A CA 1
ATOM 747 C C . ARG A 1 146 ? -4.961 -12.385 -23.906 1.00 54.48 112 ARG A C 1
ATOM 748 O O . ARG A 1 146 ? -6.083 -12.003 -24.195 1.00 51.80 112 ARG A O 1
ATOM 756 N N . ALA A 1 147 ? -4.758 -13.323 -22.981 1.00 57.63 113 ALA A N 1
ATOM 757 C CA . ALA A 1 147 ? -5.908 -13.984 -22.339 1.00 58.70 113 ALA A CA 1
ATOM 758 C C . ALA A 1 147 ? -6.753 -12.941 -21.584 1.00 57.11 113 ALA A C 1
ATOM 759 O O . ALA A 1 147 ? -7.965 -12.847 -21.777 1.00 54.62 113 ALA A O 1
ATOM 761 N N . LEU A 1 148 ? -6.079 -12.113 -20.782 1.00 49.34 114 LEU A N 1
ATOM 762 C CA . LEU A 1 148 ? -6.718 -11.126 -19.940 1.00 56.35 114 LEU A CA 1
ATOM 763 C C . LEU A 1 148 ? -7.514 -10.116 -20.787 1.00 60.71 114 LEU A C 1
ATOM 764 O O . LEU A 1 148 ? -8.646 -9.800 -20.450 1.00 66.74 114 LEU A O 1
ATOM 769 N N . VAL A 1 149 ? -6.934 -9.618 -21.884 1.00 61.50 115 VAL A N 1
ATOM 770 C CA . VAL A 1 149 ? -7.653 -8.754 -22.834 1.00 61.26 115 VAL A CA 1
ATOM 771 C C . VAL A 1 149 ? -8.966 -9.430 -23.260 1.00 64.09 115 VAL A C 1
ATOM 772 O O . VAL A 1 149 ? -10.001 -8.801 -23.242 1.00 70.26 115 VAL A O 1
ATOM 776 N N . GL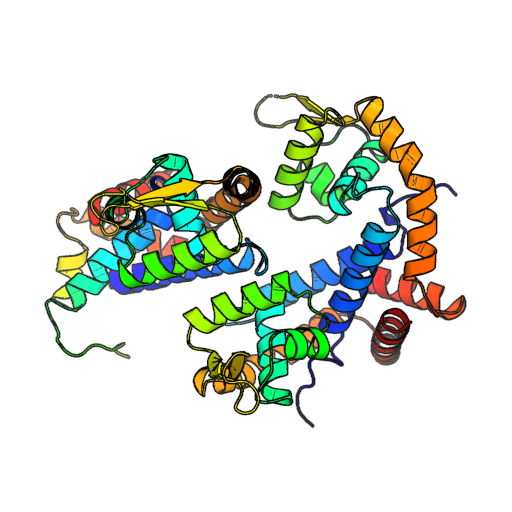U A 1 150 ? -8.881 -10.698 -23.685 1.00 65.93 116 GLU A N 1
ATOM 777 C CA . GLU A 1 150 ? -10.023 -11.477 -24.154 1.00 69.36 116 GLU A CA 1
ATOM 778 C C . GLU A 1 150 ? -11.039 -11.672 -23.011 1.00 69.13 116 GLU A C 1
ATOM 779 O O . GLU A 1 150 ? -12.223 -11.451 -23.223 1.00 64.15 116 GLU A O 1
ATOM 785 N N . GLU A 1 151 ? -10.574 -12.029 -21.801 1.00 63.70 117 GLU A N 1
ATOM 786 C CA . GLU A 1 151 ? -11.420 -12.131 -20.605 1.00 60.64 117 GLU A CA 1
ATOM 787 C C . GLU A 1 151 ? -12.200 -10.835 -20.306 1.00 68.44 117 GLU A C 1
ATOM 788 O O . GLU A 1 151 ? -13.345 -10.890 -19.817 1.00 70.94 117 GLU A O 1
ATOM 794 N N . MET A 1 152 ? -11.597 -9.664 -20.554 1.00 70.80 118 MET A N 1
ATOM 795 C CA . MET A 1 152 ? -12.194 -8.395 -20.109 1.00 67.78 118 MET A CA 1
ATOM 796 C C . MET A 1 152 ? -13.166 -7.814 -21.154 1.00 69.81 118 MET A C 1
ATOM 797 O O . MET A 1 152 ? -13.918 -6.871 -20.846 1.00 68.68 118 MET A O 1
ATOM 802 N N . VAL A 1 153 ? -13.215 -8.404 -22.356 1.00 69.46 119 VAL A N 1
ATOM 803 C CA . VAL A 1 153 ? -13.939 -7.805 -23.491 1.00 67.30 119 VAL A CA 1
ATOM 804 C C . VAL A 1 153 ? -15.426 -7.652 -23.173 1.00 62.87 119 VAL A C 1
ATOM 805 O O . VAL A 1 153 ? -15.967 -6.567 -23.360 1.00 63.41 119 VAL A O 1
ATOM 809 N N . PRO A 1 154 ? -16.140 -8.721 -22.751 1.00 57.87 120 PRO A N 1
ATOM 810 C CA . PRO A 1 154 ? -17.519 -8.600 -22.273 1.00 58.91 120 PRO A CA 1
ATOM 811 C C . PRO A 1 154 ? -17.776 -7.442 -21.299 1.00 59.08 120 PRO A C 1
ATOM 812 O O . PRO A 1 154 ? -18.743 -6.716 -21.424 1.00 66.67 120 PRO A O 1
ATOM 816 N N . PHE A 1 155 ? -16.879 -7.297 -20.329 1.00 61.46 121 PHE A N 1
ATOM 817 C CA . PHE A 1 155 ? -17.004 -6.325 -19.275 1.00 61.02 121 PHE A CA 1
ATOM 818 C C . PHE A 1 155 ? -16.807 -4.928 -19.866 1.00 59.22 121 PHE A C 1
ATOM 819 O O . PHE A 1 155 ? -17.557 -4.003 -19.578 1.00 58.42 121 PHE A O 1
ATOM 827 N N . ALA A 1 156 ? -15.784 -4.796 -20.709 1.00 60.13 122 ALA A N 1
ATOM 828 C CA . ALA A 1 156 ? -15.531 -3.559 -21.414 1.00 57.93 122 ALA A CA 1
ATOM 829 C C . ALA A 1 156 ? -16.804 -3.129 -22.145 1.00 56.14 122 ALA A C 1
ATOM 830 O O . ALA A 1 156 ? -17.159 -1.948 -22.130 1.00 60.56 122 ALA A O 1
ATOM 832 N N . GLU A 1 157 ? -17.482 -4.103 -22.765 1.00 59.29 123 GLU A N 1
ATOM 833 C CA . GLU A 1 157 ? -18.683 -3.863 -23.582 1.00 62.73 123 GLU A CA 1
ATOM 834 C C . GLU A 1 157 ? -19.798 -3.361 -22.668 1.00 56.10 123 GLU A C 1
ATOM 835 O O . GLU A 1 157 ? -20.457 -2.390 -22.967 1.00 65.41 123 GLU A O 1
ATOM 841 N N . GLN A 1 158 ? -19.964 -4.026 -21.530 1.00 60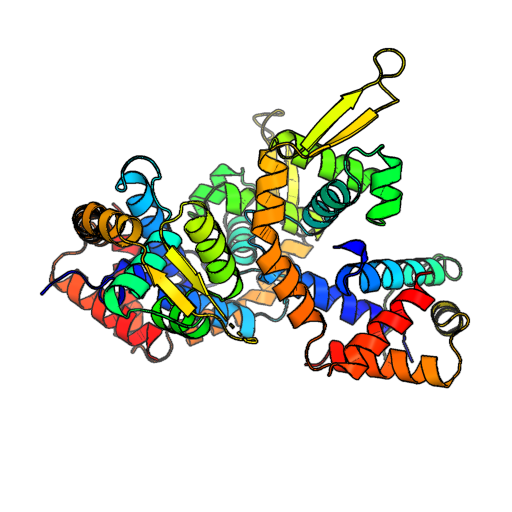.04 124 GLN A N 1
ATOM 842 C CA . GLN A 1 158 ? -20.886 -3.591 -20.489 1.00 61.99 124 GLN A CA 1
ATOM 843 C C . GLN A 1 158 ? -20.539 -2.159 -20.053 1.00 61.31 124 GLN A C 1
ATOM 844 O O . GLN A 1 158 ? -21.373 -1.268 -20.098 1.00 59.01 124 GLN A O 1
ATOM 850 N N . ILE A 1 159 ? -19.277 -1.923 -19.678 1.00 59.40 125 ILE A N 1
ATOM 851 C CA . ILE A 1 159 ? -18.841 -0.580 -19.296 1.00 60.73 125 ILE A CA 1
ATOM 852 C C . ILE A 1 159 ? -19.319 0.447 -20.335 1.00 56.97 125 ILE A C 1
ATOM 853 O O . ILE A 1 159 ? -19.918 1.475 -19.972 1.00 57.43 125 ILE A O 1
ATOM 858 N N . THR A 1 160 ? -19.040 0.188 -21.615 1.00 54.90 126 THR A N 1
ATOM 859 C CA . THR A 1 160 ? -19.489 1.082 -22.697 1.00 56.37 126 THR A CA 1
ATOM 860 C C . THR A 1 160 ? -20.998 1.331 -22.577 1.00 57.78 126 THR A C 1
ATOM 861 O O . THR A 1 160 ? -21.424 2.490 -22.611 1.00 56.80 126 THR A O 1
ATOM 865 N N . GLN A 1 161 ? -21.780 0.250 -22.427 1.00 53.34 127 GLN A N 1
ATOM 866 C CA . GLN A 1 161 ? -23.238 0.340 -22.300 1.00 57.32 127 GLN A CA 1
ATOM 867 C C . GLN A 1 161 ? -23.619 1.238 -21.118 1.00 57.28 127 GLN A C 1
ATOM 868 O O . GLN A 1 161 ? -24.408 2.172 -21.283 1.00 76.60 127 GLN A O 1
ATOM 874 N N . SER A 1 162 ? -23.039 0.976 -19.944 1.00 58.87 128 SER A N 1
ATOM 875 C CA . SER A 1 162 ? -23.305 1.780 -18.735 1.00 59.75 128 SER A CA 1
ATOM 876 C C . SER A 1 162 ? -22.971 3.251 -18.990 1.00 63.71 128 SER A C 1
ATOM 877 O O . SER A 1 162 ? -23.753 4.121 -18.633 1.00 68.81 128 SER A O 1
ATOM 880 N N . THR A 1 163 ? -21.818 3.501 -19.621 1.00 60.15 129 THR A N 1
ATOM 881 C CA . THR A 1 163 ? -21.344 4.841 -19.850 1.00 60.36 129 THR A CA 1
ATOM 882 C C . THR A 1 163 ? -22.343 5.618 -20.711 1.00 59.70 129 THR A C 1
ATOM 883 O O . THR A 1 163 ? -22.599 6.794 -20.423 1.00 56.79 129 THR A O 1
ATOM 887 N N . PHE A 1 164 ? -22.871 4.974 -21.769 1.00 62.55 130 PHE A N 1
ATOM 888 C CA . PHE A 1 164 ? -23.901 5.596 -22.640 1.00 60.10 130 PHE A CA 1
ATOM 889 C C . PHE A 1 164 ? -25.157 5.858 -21.809 1.00 64.50 130 PHE A C 1
ATOM 890 O O . PHE A 1 164 ? -25.935 6.786 -22.083 1.00 61.61 130 PHE A O 1
ATOM 898 N N . GLY A 1 165 ? -25.343 5.023 -20.786 1.00 67.29 131 GLY A N 1
ATOM 899 C CA . GLY A 1 165 ? -26.406 5.213 -19.842 1.00 69.75 131 GLY A CA 1
ATOM 900 C C . GLY A 1 165 ? -27.736 5.237 -20.560 1.00 68.35 131 GLY A C 1
ATOM 901 O O . GLY A 1 165 ? -28.106 4.250 -21.197 1.00 73.14 131 GLY A O 1
ATOM 902 N N . GLY A 1 166 ? -28.405 6.391 -20.502 1.00 66.72 132 GLY A N 1
ATOM 903 C CA . GLY A 1 166 ? -29.752 6.566 -21.038 1.00 70.11 132 GLY A CA 1
ATOM 904 C C . GLY A 1 166 ? -29.778 7.352 -22.338 1.00 71.61 132 GLY A C 1
ATOM 905 O O . GLY A 1 166 ? -30.824 7.755 -22.760 1.00 69.43 132 GLY A O 1
ATOM 906 N N . LEU A 1 167 ? -28.626 7.576 -22.980 1.00 71.22 133 LEU A N 1
ATOM 907 C CA . LEU A 1 167 ? -28.625 8.129 -24.339 1.00 75.22 133 LEU A CA 1
ATOM 908 C C . LEU A 1 167 ? -29.351 7.172 -25.314 1.00 75.92 133 LEU A C 1
ATOM 909 O O . LEU A 1 167 ? -29.103 5.954 -25.320 1.00 76.02 133 LEU A O 1
ATOM 914 N N . ASN A 1 168 ? -30.228 7.743 -26.160 1.00 72.51 134 ASN A N 1
ATOM 915 C CA . ASN A 1 168 ? -30.981 7.002 -27.189 1.00 66.99 134 ASN A CA 1
ATOM 916 C C . ASN A 1 168 ? -30.025 6.631 -28.326 1.00 70.82 134 ASN A C 1
ATOM 917 O O . ASN A 1 168 ? -28.943 7.204 -28.447 1.00 76.09 134 ASN A O 1
ATOM 922 N N . PRO A 1 169 ? -30.359 5.642 -29.186 1.00 72.89 135 PRO A N 1
ATOM 923 C CA . PRO A 1 169 ? -29.422 5.174 -30.209 1.00 66.58 135 PRO A CA 1
ATOM 924 C C . PRO A 1 169 ? -28.804 6.263 -31.094 1.00 66.25 135 PRO A C 1
ATOM 925 O O . PRO A 1 169 ? -27.676 6.089 -31.551 1.00 73.13 135 PRO A O 1
ATOM 929 N N . ALA A 1 170 ? -29.525 7.367 -31.312 1.00 67.35 136 ALA A N 1
ATOM 930 C CA . ALA A 1 170 ? -29.024 8.479 -32.147 1.00 65.22 136 ALA A CA 1
ATOM 931 C C . ALA A 1 170 ? -28.016 9.316 -31.349 1.00 61.68 136 ALA A C 1
ATOM 932 O O . ALA A 1 170 ? -26.981 9.712 -31.852 1.00 56.96 136 ALA A O 1
ATOM 934 N N . GLU A 1 171 ? -28.344 9.556 -30.080 1.00 65.41 137 GLU A N 1
ATOM 935 C CA . GLU A 1 171 ? -27.507 10.291 -29.142 1.00 65.49 137 GLU A CA 1
ATOM 936 C C . GLU A 1 171 ? -26.175 9.554 -28.911 1.00 69.57 137 GLU A C 1
ATOM 937 O O . GLU A 1 171 ? -25.100 10.200 -28.834 1.00 63.97 137 GLU A O 1
ATOM 943 N N . ARG A 1 172 ? -26.231 8.214 -28.843 1.00 62.01 138 ARG A N 1
ATOM 944 C CA . ARG A 1 172 ? -25.012 7.386 -28.761 1.00 61.95 138 ARG A CA 1
ATOM 945 C C . ARG A 1 172 ? -24.100 7.665 -29.970 1.00 61.70 138 ARG A C 1
ATOM 946 O O . ARG A 1 172 ? -22.900 7.864 -29.816 1.00 58.37 138 ARG A O 1
ATOM 954 N N . VAL A 1 173 ? -24.678 7.702 -31.172 1.00 61.60 139 VAL A N 1
ATOM 955 C CA . VAL A 1 173 ? -23.915 7.979 -32.398 1.00 61.99 139 VAL A CA 1
ATOM 956 C C . VAL A 1 173 ? -23.398 9.423 -32.345 1.00 58.34 139 VAL A C 1
ATOM 957 O O . VAL A 1 173 ? -22.231 9.700 -32.636 1.00 56.07 139 VAL A O 1
ATOM 961 N N . ALA A 1 174 ? -24.272 10.351 -31.963 1.00 53.04 140 ALA A N 1
ATOM 962 C CA . ALA A 1 174 ? -23.928 11.750 -32.047 1.00 60.44 140 ALA A CA 1
ATOM 963 C C . ALA A 1 174 ? -22.700 12.059 -31.177 1.00 59.02 140 ALA A C 1
ATOM 964 O O . ALA A 1 174 ? -21.824 12.801 -31.603 1.00 59.00 140 ALA A O 1
ATOM 966 N N . ILE A 1 175 ? -22.640 11.487 -29.969 1.00 57.56 141 ILE A N 1
ATOM 967 C CA . ILE A 1 175 ? -21.589 11.870 -29.011 1.00 63.32 141 ILE A CA 1
ATOM 968 C C . ILE A 1 175 ? -20.243 11.266 -29.423 1.00 61.08 141 ILE A C 1
ATOM 969 O O . ILE A 1 175 ? -19.199 11.932 -29.316 1.00 60.68 141 ILE A O 1
ATOM 974 N N . VAL A 1 176 ? -20.264 10.013 -29.879 1.00 57.45 142 VAL A N 1
ATOM 975 C CA . VAL A 1 176 ? -19.055 9.376 -30.374 1.00 57.85 142 VAL A CA 1
ATOM 976 C C . VAL A 1 176 ? -18.512 10.200 -31.550 1.00 57.44 142 VAL A C 1
ATOM 977 O O . VAL A 1 176 ? -17.298 10.376 -31.678 1.00 56.68 142 VAL A O 1
ATOM 981 N N . TYR A 1 177 ? -19.409 10.724 -32.395 1.00 57.50 143 TYR A N 1
ATOM 982 C CA . TYR A 1 177 ? -18.973 11.459 -33.587 1.00 57.96 143 TYR A CA 1
ATOM 983 C C . TYR A 1 177 ? -18.379 12.805 -33.155 1.00 58.64 143 TYR A C 1
ATOM 984 O O . TYR A 1 177 ? -17.273 13.159 -33.564 1.00 59.94 143 TYR A O 1
ATOM 993 N N . LEU A 1 178 ? -19.129 13.546 -32.331 1.00 58.42 144 LEU A N 1
ATOM 994 C CA . LEU A 1 178 ? -18.718 14.868 -31.863 1.00 59.36 144 LEU A CA 1
ATOM 995 C C . LEU A 1 178 ? -17.418 14.776 -31.045 1.00 60.97 144 LEU A C 1
ATOM 996 O O . LEU A 1 178 ? -16.552 15.655 -31.168 1.00 61.23 144 LEU A O 1
ATOM 1001 N N . LEU A 1 179 ? -17.260 13.716 -30.237 1.00 56.36 145 LEU A N 1
ATOM 1002 C CA . LEU A 1 179 ? -16.026 13.562 -29.469 1.00 57.52 145 LEU A CA 1
ATOM 1003 C C . LEU A 1 179 ? -14.838 13.372 -30.426 1.00 57.46 145 LEU A C 1
ATOM 1004 O O . LEU A 1 179 ? -13.803 14.009 -30.224 1.00 56.56 145 LEU A O 1
ATOM 1009 N N . ARG A 1 180 ? -14.993 12.541 -31.466 1.00 57.83 146 ARG A N 1
ATOM 1010 C CA . ARG A 1 180 ? -13.907 12.318 -32.460 1.00 69.76 146 ARG A CA 1
ATOM 1011 C C . ARG A 1 180 ? -13.595 13.612 -33.216 1.00 70.32 146 ARG A C 1
ATOM 1012 O O . ARG A 1 180 ? -12.417 13.922 -33.449 1.00 70.68 146 ARG A O 1
ATOM 1020 N N . LYS A 1 181 ? -14.645 14.337 -33.629 1.00 66.72 147 LYS A N 1
ATOM 1021 C CA . LYS A 1 181 ? -14.463 15.553 -34.410 1.00 64.54 147 LYS A CA 1
ATOM 1022 C C . LYS A 1 181 ? -13.703 16.555 -33.539 1.00 68.54 147 LYS A C 1
ATOM 1023 O O . LYS A 1 181 ? -12.812 17.251 -34.010 1.00 66.33 147 LYS A O 1
ATOM 1029 N N . MET A 1 182 ? -14.067 16.576 -32.253 1.00 76.64 148 MET A N 1
ATOM 1030 C CA . MET A 1 182 ? -13.491 17.470 -31.264 1.00 75.83 148 MET A CA 1
ATOM 1031 C C . MET A 1 182 ? -12.004 17.135 -31.079 1.00 80.72 148 MET A C 1
ATOM 1032 O O . MET A 1 182 ? -11.164 18.041 -31.059 1.00 78.65 148 MET A O 1
ATOM 1037 N N . SER A 1 183 ? -11.697 15.834 -30.970 1.00 84.20 149 SER A N 1
ATOM 1038 C CA . SER A 1 183 ? -10.342 15.340 -30.698 1.00 82.50 149 SER A CA 1
ATOM 1039 C C . SER A 1 183 ? -9.452 15.433 -31.945 1.00 82.54 149 SER A C 1
ATOM 1040 O O . SER A 1 183 ? -8.248 15.402 -31.822 1.00 89.22 149 SER A O 1
ATOM 1043 N N . ASP A 1 184 ? -10.039 15.545 -33.138 1.00 91.62 150 ASP A N 1
ATOM 1044 C CA . ASP A 1 184 ? -9.268 15.877 -34.343 1.00 95.80 150 ASP A CA 1
ATOM 1045 C C . ASP A 1 184 ? -9.241 17.413 -34.470 1.00 109.20 150 ASP A C 1
ATOM 1046 O O . ASP A 1 184 ? -10.113 18.107 -33.930 1.00 116.15 150 ASP A O 1
ATOM 1051 N N . ALA A 1 185 ? -8.223 17.945 -35.160 1.00 118.55 151 ALA A N 1
ATOM 1052 C CA . ALA A 1 185 ? -7.972 19.406 -35.279 1.00 119.03 151 ALA A CA 1
ATOM 1053 C C . ALA A 1 185 ? -7.885 20.045 -33.884 1.00 123.84 151 ALA A C 1
ATOM 1054 O O . ALA A 1 185 ? -6.792 20.341 -33.377 1.00 106.82 151 ALA A O 1
ATOM 1056 N N . GLY B 1 47 ? -16.585 -6.911 -36.361 1.00 120.32 13 GLY B N 1
ATOM 1057 C CA . GLY B 1 47 ? -17.038 -7.946 -35.379 1.00 124.88 13 GLY B CA 1
ATOM 1058 C C . GLY B 1 47 ? -16.644 -7.603 -33.942 1.00 122.98 13 GLY B C 1
ATOM 1059 O O . GLY B 1 47 ? -17.485 -7.196 -33.139 1.00 109.63 13 GLY B O 1
ATOM 1060 N N . PRO B 1 48 ? -15.345 -7.729 -33.582 1.00 135.40 14 PRO B N 1
ATOM 1061 C CA . PRO B 1 48 ? -14.930 -7.707 -32.178 1.00 132.75 14 PRO B CA 1
ATOM 1062 C C . PRO B 1 48 ? -14.837 -6.293 -31.574 1.00 122.71 14 PRO B C 1
ATOM 1063 O O . PRO B 1 48 ? -15.423 -5.335 -32.093 1.00 90.64 14 PRO B O 1
ATOM 1067 N N . TYR B 1 49 ? -14.135 -6.201 -30.439 1.00 123.38 15 TYR B N 1
ATOM 1068 C CA . TYR B 1 49 ? -13.909 -4.959 -29.720 1.00 118.21 15 TYR B CA 1
ATOM 1069 C C . TYR B 1 49 ? -12.859 -4.121 -30.466 1.00 122.72 15 TYR B C 1
ATOM 1070 O O . TYR B 1 49 ? -11.815 -4.651 -30.914 1.00 113.22 15 TYR B O 1
ATOM 1079 N N . HIS B 1 50 ? -13.178 -2.826 -30.630 1.00 112.21 16 HIS B N 1
ATOM 1080 C CA . HIS B 1 50 ? -12.218 -1.777 -30.985 1.00 102.71 16 HIS B CA 1
ATOM 1081 C C . HIS B 1 50 ? -12.316 -0.657 -29.944 1.00 94.82 16 HIS B C 1
ATOM 1082 O O . HIS B 1 50 ? -13.232 0.155 -29.976 1.00 84.46 16 HIS B O 1
ATOM 1089 N N . PHE B 1 51 ? -11.339 -0.630 -29.034 1.00 86.80 17 PHE B N 1
ATOM 1090 C CA . PHE B 1 51 ? -11.291 0.300 -27.919 1.00 87.99 17 PHE B CA 1
ATOM 1091 C C . PHE B 1 51 ? -11.315 1.762 -28.409 1.00 86.92 17 PHE B C 1
ATOM 1092 O O . PHE B 1 51 ? -11.765 2.656 -27.680 1.00 82.98 17 PHE B O 1
ATOM 1100 N N . SER B 1 52 ? -10.788 2.023 -29.614 1.00 88.28 18 SER B N 1
ATOM 1101 C CA . SER B 1 52 ? -10.549 3.410 -30.077 1.00 92.52 18 SER B CA 1
ATOM 1102 C C . SER B 1 52 ? -11.873 4.094 -30.431 1.00 85.64 18 SER B C 1
ATOM 1103 O O . SER B 1 52 ? -11.961 5.322 -30.410 1.00 86.11 18 SER B O 1
ATOM 1106 N N . GLU B 1 53 ? -12.887 3.279 -30.739 1.00 88.33 19 GLU B N 1
ATOM 1107 C CA . GLU B 1 53 ? -14.195 3.736 -31.179 1.00 87.38 19 GLU B CA 1
ATOM 1108 C C . GLU B 1 53 ? -15.179 3.702 -29.998 1.00 79.67 19 GLU B C 1
ATOM 1109 O O . GLU B 1 53 ? -16.367 3.902 -30.204 1.00 94.29 19 GLU B O 1
ATOM 1115 N N . GLN B 1 54 ? -14.676 3.464 -28.773 1.00 69.07 20 GLN B N 1
ATOM 1116 C CA . GLN B 1 54 ? -15.501 3.360 -27.565 1.00 65.85 20 GLN B CA 1
ATOM 1117 C C . GLN B 1 54 ? -15.587 4.730 -26.884 1.00 64.18 20 GLN B C 1
ATOM 1118 O O . GLN B 1 54 ? -14.616 5.472 -26.809 1.00 66.34 20 GLN B O 1
ATOM 1124 N N . VAL B 1 55 ? -16.775 5.033 -26.360 1.00 62.88 21 VAL B N 1
ATOM 1125 C CA . VAL B 1 55 ? -17.138 6.368 -25.924 1.00 56.75 21 VAL B CA 1
ATOM 1126 C C . VAL B 1 55 ? -16.233 6.768 -24.754 1.00 61.52 21 VAL B C 1
ATOM 1127 O O . VAL B 1 55 ? -15.838 7.930 -24.647 1.00 67.40 21 VAL B O 1
ATOM 1131 N N . GLY B 1 56 ? -15.910 5.790 -23.898 1.00 61.93 22 GLY B N 1
ATOM 1132 C CA . GLY B 1 56 ? -15.065 5.970 -22.736 1.00 57.98 22 GLY B CA 1
ATOM 1133 C C . GLY B 1 56 ? -13.674 6.441 -23.110 1.00 57.52 22 GLY B C 1
ATOM 1134 O O . GLY B 1 56 ? -13.146 7.351 -22.495 1.00 63.98 22 GLY B O 1
ATOM 1135 N N . HIS B 1 57 ? -13.081 5.826 -24.128 1.00 56.76 23 HIS B N 1
ATOM 1136 C CA . HIS B 1 57 ? -11.780 6.264 -24.639 1.00 61.61 23 HIS B CA 1
ATOM 1137 C C . HIS B 1 57 ? -11.874 7.685 -25.215 1.00 61.48 23 HIS B C 1
ATOM 1138 O O . HIS B 1 57 ? -10.951 8.507 -25.040 1.00 59.99 23 HIS B O 1
ATOM 1145 N N . LEU B 1 58 ? -12.958 7.938 -25.959 1.00 53.44 24 LEU B N 1
ATOM 1146 C CA . LEU B 1 58 ? -13.115 9.160 -26.694 1.00 56.17 24 LEU B CA 1
ATOM 1147 C C . LEU B 1 58 ? -13.333 10.327 -25.729 1.00 57.81 24 LEU B C 1
ATOM 1148 O O . LEU B 1 58 ? -13.024 11.485 -26.093 1.00 57.77 24 LEU B O 1
ATOM 1153 N N . LEU B 1 59 ? -13.863 10.020 -24.532 1.00 59.97 25 LEU B N 1
ATOM 1154 C CA . LEU B 1 59 ? -13.966 10.997 -23.415 1.00 64.56 25 LEU B CA 1
ATOM 1155 C C . LEU B 1 59 ? -12.572 11.366 -22.897 1.00 58.15 25 LEU B C 1
ATOM 1156 O O . LEU B 1 59 ? -12.279 12.532 -22.725 1.00 63.49 25 LEU B O 1
ATOM 1161 N N . ARG B 1 60 ? -11.725 10.359 -22.687 1.00 59.26 26 ARG B N 1
ATOM 1162 C CA . ARG B 1 60 ? -10.331 10.535 -22.238 1.00 63.47 26 ARG B CA 1
ATOM 1163 C C . ARG B 1 60 ? -9.565 11.408 -23.237 1.00 58.94 26 ARG B C 1
ATOM 1164 O O . ARG B 1 60 ? -8.950 12.390 -22.863 1.00 62.23 26 ARG B O 1
ATOM 1172 N N . ARG B 1 61 ? -9.612 11.071 -24.520 1.00 57.97 27 ARG B N 1
ATOM 1173 C CA . ARG B 1 61 ? -8.903 11.904 -25.463 1.00 63.61 27 ARG B CA 1
ATOM 1174 C C . ARG B 1 61 ? -9.412 13.351 -25.332 1.00 64.68 27 ARG B C 1
ATOM 1175 O O . ARG B 1 61 ? -8.637 14.265 -25.171 1.00 71.64 27 ARG B O 1
ATOM 1183 N N . ALA B 1 62 ? -10.728 13.552 -25.401 1.00 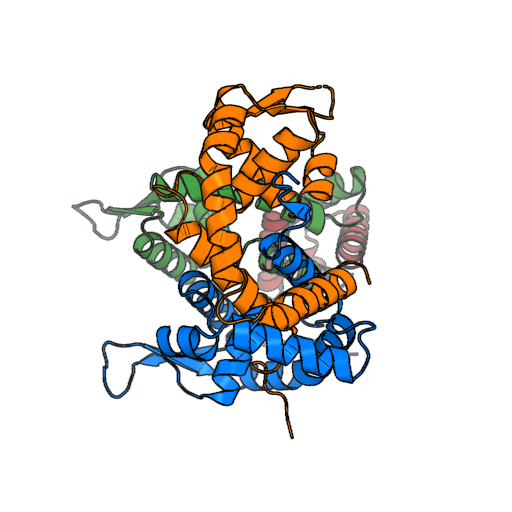61.93 28 ALA B N 1
ATOM 1184 C CA . ALA B 1 62 ? -11.295 14.886 -25.395 1.00 58.52 28 ALA B CA 1
ATOM 1185 C C . ALA B 1 62 ? -10.928 15.617 -24.094 1.00 62.78 28 ALA B C 1
ATOM 1186 O O . ALA B 1 62 ? -10.617 16.803 -24.111 1.00 64.05 28 ALA B O 1
ATOM 1188 N N . TYR B 1 63 ? -10.955 14.912 -22.961 1.00 61.99 29 TYR B N 1
ATOM 1189 C CA . TYR B 1 63 ? -10.510 15.514 -21.720 1.00 68.90 29 TYR B CA 1
ATOM 1190 C C . TYR B 1 63 ? -9.032 15.907 -21.851 1.00 69.24 29 TYR B C 1
ATOM 1191 O O . TYR B 1 63 ? -8.694 17.054 -21.683 1.00 74.20 29 TYR B O 1
ATOM 1200 N N . GLN 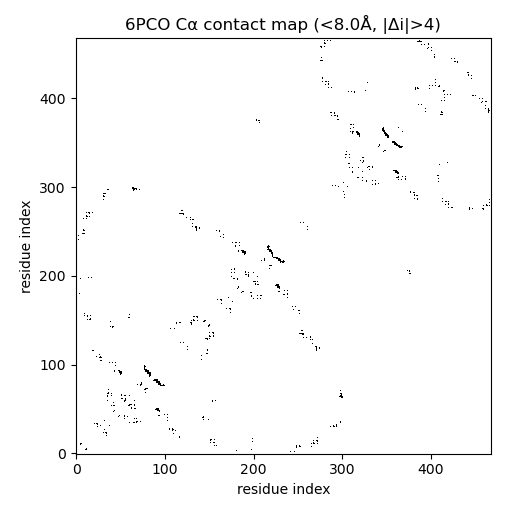B 1 64 ? -8.182 14.927 -22.169 1.00 65.13 30 GLN B N 1
ATOM 1201 C CA . GLN B 1 64 ? -6.741 15.087 -22.274 1.00 64.17 30 GLN B CA 1
ATOM 1202 C C . GLN B 1 64 ? -6.429 16.286 -23.169 1.00 62.22 30 GLN B C 1
ATOM 1203 O O . GLN B 1 64 ? -5.594 17.123 -22.843 1.00 69.62 30 GLN B O 1
ATOM 1209 N N . ARG B 1 65 ? -7.110 16.347 -24.313 1.00 63.59 31 ARG B N 1
ATOM 1210 C CA . ARG B 1 65 ? -6.929 17.418 -25.263 1.00 57.87 31 ARG B CA 1
ATOM 1211 C C . ARG B 1 65 ? -7.278 18.732 -24.566 1.00 58.30 31 ARG B C 1
ATOM 1212 O O . ARG B 1 65 ? -6.576 19.729 -24.724 1.00 66.52 31 ARG B O 1
ATOM 1220 N N . HIS B 1 66 ? -8.361 18.729 -23.787 1.00 52.91 32 HIS B N 1
ATOM 1221 C CA . HIS B 1 66 ? -8.743 19.943 -23.116 1.00 58.15 32 HIS B CA 1
ATOM 1222 C C . HIS B 1 66 ? -7.613 20.396 -22.177 1.00 62.98 32 HIS B C 1
ATOM 1223 O O . HIS B 1 66 ? -7.277 21.575 -22.133 1.00 64.91 32 HIS B O 1
ATOM 1230 N N . VAL B 1 67 ? -7.009 19.455 -21.450 1.00 64.33 33 VAL B N 1
ATOM 1231 C CA . VAL B 1 67 ? -6.022 19.817 -20.453 1.00 72.01 33 VAL B CA 1
ATOM 1232 C C . VAL B 1 67 ? -4.758 20.328 -21.158 1.00 67.79 33 VAL B C 1
ATOM 1233 O O . VAL B 1 67 ? -4.131 21.265 -20.684 1.00 71.43 33 VAL B O 1
ATOM 1237 N N . ALA B 1 68 ? -4.395 19.728 -22.291 1.00 63.41 34 ALA B N 1
ATOM 1238 C CA . ALA B 1 68 ? -3.195 20.166 -22.994 1.00 61.15 34 ALA B CA 1
ATOM 1239 C C . ALA B 1 68 ? -3.407 21.603 -23.478 1.00 61.51 34 ALA B C 1
ATOM 1240 O O . ALA B 1 68 ? -2.508 22.446 -23.390 1.00 62.19 34 ALA B O 1
ATOM 1242 N N . ILE B 1 69 ? -4.615 21.879 -23.975 1.00 63.88 35 ILE B N 1
ATOM 1243 C CA . ILE B 1 69 ? -4.927 23.196 -24.484 1.00 65.70 35 ILE B CA 1
ATOM 1244 C C . ILE B 1 69 ? -4.779 24.192 -23.329 1.00 68.51 35 ILE B C 1
ATOM 1245 O O . ILE B 1 69 ? -4.220 25.296 -23.512 1.00 69.65 35 ILE B O 1
ATOM 1250 N N . PHE B 1 70 ? -5.244 23.772 -22.145 1.00 58.89 36 PHE B N 1
ATOM 1251 C CA . PHE B 1 70 ? -5.196 24.588 -20.969 1.00 60.23 36 PHE B CA 1
ATOM 1252 C C . PHE B 1 70 ? -3.728 24.893 -20.611 1.00 65.80 36 PHE B C 1
ATOM 1253 O O . PHE B 1 70 ? -3.415 26.016 -20.240 1.00 62.23 36 PHE B O 1
ATOM 1261 N N . GLN B 1 71 ? -2.826 23.918 -20.779 1.00 67.30 37 GLN B N 1
ATOM 1262 C CA . GLN B 1 71 ? -1.397 24.082 -20.429 1.00 71.91 37 GLN B CA 1
ATOM 1263 C C . GLN B 1 71 ? -0.675 25.011 -21.416 1.00 69.08 37 GLN B C 1
ATOM 1264 O O . GLN B 1 71 ? 0.169 25.796 -21.013 1.00 71.92 37 GLN B O 1
ATOM 1270 N N . GLN B 1 72 ? -0.996 24.899 -22.704 1.00 72.52 38 GLN B N 1
ATOM 1271 C CA . GLN B 1 72 ? -0.452 25.792 -23.704 1.00 75.11 38 GLN B CA 1
ATOM 1272 C C . GLN B 1 72 ? -0.898 27.233 -23.444 1.00 73.73 38 GLN B C 1
ATOM 1273 O O . GLN B 1 72 ? -0.126 28.159 -23.655 1.00 88.09 38 GLN B O 1
ATOM 1279 N N . THR B 1 73 ? -2.162 27.405 -23.035 1.00 69.36 39 THR B N 1
ATOM 1280 C CA . THR B 1 73 ? -2.847 28.695 -23.110 1.00 64.27 39 THR B CA 1
ATOM 1281 C C . THR B 1 73 ? -2.624 29.530 -21.848 1.00 66.60 39 THR B C 1
ATOM 1282 O O . THR B 1 73 ? -2.665 30.745 -21.891 1.00 69.40 39 THR B O 1
ATOM 1286 N N . ILE B 1 74 ? -2.406 28.857 -20.726 1.00 81.46 40 ILE B N 1
ATOM 1287 C CA . ILE B 1 74 ? -2.218 29.512 -19.452 1.00 84.03 40 ILE B CA 1
ATOM 1288 C C . ILE B 1 74 ? -0.779 30.017 -19.397 1.00 83.07 40 ILE B C 1
ATOM 1289 O O . ILE B 1 74 ? 0.149 29.256 -19.650 1.00 105.00 40 ILE B O 1
ATOM 1294 N N . PRO B 1 75 ? -0.545 31.319 -19.120 1.00 84.38 41 PRO B N 1
ATOM 1295 C CA . PRO B 1 75 ? 0.816 31.839 -18.973 1.00 84.64 41 PRO B CA 1
ATOM 1296 C C . PRO B 1 75 ? 1.677 31.066 -17.950 1.00 98.27 41 PRO B C 1
ATOM 1297 O O . PRO B 1 75 ? 1.336 31.034 -16.732 1.00 83.41 41 PRO B O 1
ATOM 1301 N N . ASP B 1 76 ? 2.726 30.404 -18.485 1.00 102.59 42 ASP B N 1
ATOM 1302 C CA . ASP B 1 76 ? 3.962 29.959 -17.793 1.00 101.86 42 ASP B CA 1
ATOM 1303 C C . ASP B 1 76 ? 3.673 28.909 -16.714 1.00 103.57 42 ASP B C 1
ATOM 1304 O O . ASP B 1 76 ? 4.227 28.982 -15.617 1.00 90.15 42 ASP B O 1
ATOM 1309 N N . SER B 1 77 ? 2.822 27.925 -17.020 1.00 114.31 43 SER B N 1
ATOM 1310 C CA . SER B 1 77 ? 2.397 26.949 -16.007 1.00 109.50 43 SER B CA 1
ATOM 1311 C C . SER B 1 77 ? 2.356 27.633 -14.631 1.00 93.79 43 SER B C 1
ATOM 1312 O O . SER B 1 77 ? 2.956 27.141 -13.666 1.00 86.35 43 SER B O 1
ATOM 1315 N N . LYS B 1 78 ? 1.666 28.786 -14.586 1.00 82.13 44 LYS B N 1
ATOM 1316 C CA . LYS B 1 78 ? 1.289 29.496 -13.354 1.00 84.51 44 LYS B CA 1
ATOM 1317 C C . LYS B 1 78 ? 0.357 28.625 -12.502 1.00 87.25 44 LYS B C 1
ATOM 1318 O O . LYS B 1 78 ? 0.370 28.719 -11.281 1.00 100.33 44 LYS B O 1
ATOM 1320 N N . LEU B 1 79 ? -0.440 27.791 -13.180 1.00 86.75 45 LEU B N 1
ATOM 1321 C CA . LEU B 1 79 ? -1.610 27.129 -12.651 1.00 74.50 45 LEU B CA 1
ATOM 1322 C C . LEU B 1 79 ? -1.778 25.799 -13.404 1.00 70.94 45 LEU B C 1
ATOM 1323 O O . LEU B 1 79 ? -1.609 25.733 -14.624 1.00 72.83 45 LEU B O 1
ATOM 1328 N N . THR B 1 80 ? -2.088 24.730 -12.671 1.00 66.41 46 THR B N 1
ATOM 1329 C CA . THR B 1 80 ? -2.618 23.493 -13.267 1.00 61.30 46 THR B CA 1
ATOM 1330 C C . THR B 1 80 ? -4.131 23.635 -13.465 1.00 62.08 46 THR B C 1
ATOM 1331 O O . THR B 1 80 ? -4.741 24.561 -12.932 1.00 68.99 46 THR B O 1
ATOM 1335 N N . ALA B 1 81 ? -4.750 22.719 -14.208 1.00 55.60 47 ALA B N 1
ATOM 1336 C CA . ALA B 1 81 ? -6.179 22.819 -14.432 1.00 53.61 47 ALA B CA 1
ATOM 1337 C C . ALA B 1 81 ? -6.953 22.579 -13.118 1.00 59.72 47 ALA B C 1
ATOM 1338 O O . ALA B 1 81 ? -7.973 23.238 -12.851 1.00 58.48 47 ALA B O 1
ATOM 1340 N N . ALA B 1 82 ? -6.472 21.652 -12.280 1.00 60.18 48 ALA B N 1
ATOM 1341 C CA . ALA B 1 82 ? -7.154 21.331 -11.018 1.00 59.34 48 ALA B CA 1
ATOM 1342 C C . ALA B 1 82 ? -7.066 22.533 -10.068 1.00 60.97 48 ALA B C 1
ATOM 1343 O O . ALA B 1 82 ? -8.048 22.926 -9.423 1.00 58.97 48 ALA B O 1
ATOM 1345 N N . GLN B 1 83 ? -5.866 23.100 -9.969 1.00 56.23 49 GLN B N 1
ATOM 1346 C CA . GLN B 1 83 ? -5.659 24.289 -9.160 1.00 63.03 49 GLN B CA 1
ATOM 1347 C C . GLN B 1 83 ? -6.631 25.390 -9.596 1.00 59.28 49 GLN B C 1
ATOM 1348 O O . GLN B 1 83 ? -7.217 26.074 -8.747 1.00 61.67 49 GLN B O 1
ATOM 1354 N N . PHE B 1 84 ? -6.789 25.565 -10.911 1.00 62.66 50 PHE B N 1
ATOM 1355 C CA . PHE B 1 84 ? -7.642 26.644 -11.442 1.00 63.47 50 PHE B CA 1
ATOM 1356 C C . PHE B 1 84 ? -9.094 26.375 -11.060 1.00 59.88 50 PHE B C 1
ATOM 1357 O O . PHE B 1 84 ? -9.803 27.267 -10.611 1.00 64.76 50 PHE B O 1
ATOM 1365 N N . VAL B 1 85 ? -9.515 25.127 -11.233 1.00 57.12 51 VAL B N 1
ATOM 1366 C CA . VAL B 1 85 ? -10.880 24.762 -10.915 1.00 63.37 51 VAL B CA 1
ATOM 1367 C C . VAL B 1 85 ? -11.169 25.014 -9.423 1.00 54.05 51 VAL B C 1
ATOM 1368 O O . VAL B 1 85 ? -12.197 25.611 -9.123 1.00 49.31 51 VAL B O 1
ATOM 1372 N N . VAL B 1 86 ? -10.249 24.637 -8.522 1.00 52.74 52 VAL B N 1
ATOM 1373 C CA . VAL B 1 86 ? -10.450 24.801 -7.076 1.00 56.90 52 VAL B CA 1
ATOM 1374 C C . VAL B 1 86 ? -10.517 26.291 -6.718 1.00 57.21 52 VAL B C 1
ATOM 1375 O O . VAL B 1 86 ? -11.402 26.713 -5.959 1.00 52.63 52 VAL B O 1
ATOM 1379 N N . LEU B 1 87 ? -9.618 27.092 -7.291 1.00 52.32 53 LEU B N 1
ATOM 1380 C CA . LEU B 1 87 ? -9.658 28.530 -7.073 1.00 56.12 53 LEU B CA 1
ATOM 1381 C C . LEU B 1 87 ? -11.002 29.116 -7.525 1.00 59.01 53 LEU B C 1
ATOM 1382 O O . LEU B 1 87 ? -11.559 29.988 -6.844 1.00 62.87 53 LEU B O 1
ATOM 1387 N N . CYS B 1 88 ? -11.505 28.672 -8.682 1.00 58.58 54 CYS B N 1
ATOM 1388 C CA . CYS B 1 88 ? -12.780 29.189 -9.213 1.00 62.86 54 CYS B CA 1
ATOM 1389 C C . CYS B 1 88 ? -13.932 28.839 -8.273 1.00 64.13 54 CYS B C 1
ATOM 1390 O O . CYS B 1 88 ? -14.825 29.667 -8.025 1.00 58.54 54 CYS B O 1
ATOM 1393 N N . ALA B 1 89 ? -13.929 27.588 -7.805 1.00 57.94 55 ALA B N 1
ATOM 1394 C CA . ALA B 1 89 ? -14.962 27.147 -6.919 1.00 59.58 55 ALA B CA 1
ATOM 1395 C C . ALA B 1 89 ? -15.004 28.083 -5.713 1.00 59.26 55 ALA B C 1
ATOM 1396 O O . ALA B 1 89 ? -16.069 28.568 -5.351 1.00 59.96 55 ALA B O 1
ATOM 1398 N N . LEU B 1 90 ? -13.828 28.380 -5.152 1.00 59.63 56 LEU B N 1
ATOM 1399 C CA . LEU B 1 90 ? -13.718 29.250 -3.979 1.00 59.18 56 LEU B CA 1
ATOM 1400 C C . LEU B 1 90 ? -14.157 30.690 -4.304 1.00 57.85 56 LEU B C 1
ATOM 1401 O O . LEU B 1 90 ? -14.830 31.322 -3.502 1.00 66.34 56 LEU B O 1
ATOM 1406 N N . ARG B 1 91 ? -13.768 31.208 -5.472 1.00 58.00 57 ARG B N 1
ATOM 1407 C CA . ARG B 1 91 ? -14.143 32.565 -5.899 1.00 61.67 57 ARG B CA 1
ATOM 1408 C C . ARG B 1 91 ? -15.671 32.678 -5.952 1.00 61.15 57 ARG B C 1
ATOM 1409 O O . ARG B 1 91 ? -16.240 33.621 -5.410 1.00 69.22 57 ARG B O 1
ATOM 1417 N N . ASP B 1 92 ? -16.320 31.704 -6.606 1.00 64.65 58 ASP B N 1
ATOM 1418 C CA . ASP B 1 92 ? -17.775 31.683 -6.817 1.00 61.35 58 ASP B CA 1
ATOM 1419 C C . ASP B 1 92 ? -18.518 31.451 -5.498 1.00 70.77 58 ASP B C 1
ATOM 1420 O O . ASP B 1 92 ? -19.433 32.193 -5.179 1.00 78.64 58 ASP B O 1
ATOM 1425 N N . GLN B 1 93 ? -18.088 30.451 -4.720 1.00 71.68 59 GLN B N 1
ATOM 1426 C CA . GLN B 1 93 ? -18.888 29.903 -3.627 1.00 69.70 59 GLN B CA 1
ATOM 1427 C C . GLN B 1 93 ? -18.618 30.635 -2.307 1.00 63.50 59 GLN B C 1
ATOM 1428 O O . GLN B 1 93 ? -19.510 30.795 -1.456 1.00 62.77 59 GLN B O 1
ATOM 1434 N N . GLY B 1 94 ? -17.365 31.005 -2.096 1.00 59.55 60 GLY B N 1
ATOM 1435 C CA . GLY B 1 94 ? -16.928 31.478 -0.801 1.00 54.20 60 GLY B CA 1
ATOM 1436 C C . GLY B 1 94 ? -16.160 30.425 -0.019 1.00 59.23 60 GLY B C 1
ATOM 1437 O O . GLY B 1 94 ? -15.578 29.506 -0.590 1.00 69.43 60 GLY B O 1
ATOM 1438 N N . ALA B 1 95 ? -16.139 30.577 1.308 1.00 64.60 61 ALA B N 1
ATOM 1439 C CA . ALA B 1 95 ? -15.415 29.670 2.189 1.00 64.90 61 ALA B CA 1
ATOM 1440 C C . ALA B 1 95 ? -16.066 28.293 2.094 1.00 62.08 61 ALA B C 1
ATOM 1441 O O . ALA B 1 95 ? -17.284 28.204 2.089 1.00 67.33 61 ALA B O 1
ATOM 1443 N N . CYS B 1 96 ? -15.243 27.241 1.991 1.00 64.04 62 CYS B N 1
ATOM 1444 C CA . CYS B 1 96 ? -15.755 25.890 1.792 1.00 65.53 62 CYS B CA 1
ATOM 1445 C C . CYS B 1 96 ? -15.053 24.903 2.715 1.00 64.27 62 CYS B C 1
ATOM 1446 O O . CYS B 1 96 ? -13.866 25.037 2.971 1.00 64.97 62 CYS B O 1
ATOM 1449 N N . SER B 1 97 ? -15.831 23.929 3.202 1.00 71.42 63 SER B N 1
ATOM 1450 C CA . SER B 1 97 ? -15.315 22.631 3.668 1.00 72.24 63 SER B CA 1
ATOM 1451 C C . SER B 1 97 ? -14.574 21.896 2.530 1.00 70.29 63 SER B C 1
ATOM 1452 O O . SER B 1 97 ? -14.625 22.283 1.381 1.00 71.92 63 SER B O 1
ATOM 1455 N N . LEU B 1 98 ? -13.935 20.775 2.861 1.00 72.29 64 LEU B N 1
ATOM 1456 C CA . LEU B 1 98 ? -13.255 19.926 1.878 1.00 71.23 64 LEU B CA 1
ATOM 1457 C C . LEU B 1 98 ? -14.275 19.232 0.962 1.00 71.60 64 LEU B C 1
ATOM 1458 O O . LEU B 1 98 ? -14.079 19.229 -0.245 1.00 84.82 64 LEU B O 1
ATOM 1463 N N . VAL B 1 99 ? -15.367 18.684 1.510 1.00 72.66 65 VAL B N 1
ATOM 1464 C CA . VAL B 1 99 ? -16.425 18.034 0.666 1.00 71.27 65 VAL B CA 1
ATOM 1465 C C . VAL B 1 99 ? -17.209 19.102 -0.121 1.00 63.28 65 VAL B C 1
ATOM 1466 O O . VAL B 1 99 ? -17.721 18.824 -1.195 1.00 66.37 65 VAL B O 1
ATOM 1470 N N . ASP B 1 100 ? -17.311 20.330 0.390 1.00 61.95 66 ASP B N 1
ATOM 1471 C CA . ASP B 1 100 ? -17.841 21.421 -0.445 1.00 70.62 66 ASP B CA 1
ATOM 1472 C C . ASP B 1 100 ? -17.051 21.444 -1.767 1.00 69.63 66 ASP B C 1
ATOM 1473 O O . ASP B 1 100 ? -17.632 21.284 -2.849 1.00 83.92 66 ASP B O 1
ATOM 1478 N N . VAL B 1 101 ? -15.721 21.589 -1.651 1.00 61.57 67 VAL B N 1
ATOM 1479 C CA . VAL B 1 101 ? -14.781 21.716 -2.777 1.00 58.51 67 VAL B CA 1
ATOM 1480 C C . VAL B 1 101 ? -14.864 20.483 -3.698 1.00 59.99 67 VAL B C 1
ATOM 1481 O O . VAL B 1 101 ? -14.844 20.615 -4.923 1.00 62.40 67 VAL B O 1
ATOM 1485 N N . VAL B 1 102 ? -14.931 19.279 -3.122 1.00 60.15 68 VAL B N 1
ATOM 1486 C CA . VAL B 1 102 ? -15.066 18.050 -3.931 1.00 67.38 68 VAL B CA 1
ATOM 1487 C C . VAL B 1 102 ? -16.378 18.116 -4.733 1.00 65.32 68 VAL B C 1
ATOM 1488 O O . VAL B 1 102 ? -16.392 17.843 -5.947 1.00 68.05 68 VAL B O 1
ATOM 1492 N N . LYS B 1 103 ? -17.474 18.452 -4.038 1.00 63.12 69 LYS B N 1
ATOM 1493 C CA . LYS B 1 103 ? -18.816 18.561 -4.645 1.00 68.13 69 LYS B CA 1
ATOM 1494 C C . LYS B 1 103 ? -18.715 19.550 -5.809 1.00 65.43 69 LYS B C 1
ATOM 1495 O O . LYS B 1 103 ? -18.920 19.199 -6.956 1.00 59.97 69 LYS B O 1
ATOM 1497 N N . ALA B 1 104 ? -18.268 20.765 -5.488 1.00 68.00 70 ALA B N 1
ATOM 1498 C CA . ALA B 1 104 ? -18.199 21.850 -6.440 1.00 62.83 70 ALA B CA 1
ATOM 1499 C C . ALA B 1 104 ? -17.362 21.472 -7.670 1.00 66.20 70 ALA B C 1
ATOM 1500 O O . ALA B 1 104 ? -17.765 21.754 -8.792 1.00 73.77 70 ALA B O 1
ATOM 1502 N N . THR B 1 105 ? -16.201 20.842 -7.467 1.00 70.92 71 THR B N 1
ATOM 1503 C CA . THR B 1 105 ? -15.196 20.735 -8.539 1.00 68.16 71 THR B CA 1
ATOM 1504 C C . THR B 1 105 ? -15.246 19.387 -9.267 1.00 63.13 71 THR B C 1
ATOM 1505 O O . THR B 1 105 ? -14.652 19.282 -10.320 1.00 60.98 71 THR B O 1
ATOM 1509 N N . ALA B 1 106 ? -15.922 18.380 -8.696 1.00 68.89 72 ALA B N 1
ATOM 1510 C CA . ALA B 1 106 ? -15.910 16.997 -9.224 1.00 76.49 72 ALA B CA 1
ATOM 1511 C C . ALA B 1 106 ? -14.467 16.469 -9.373 1.00 77.44 72 ALA B C 1
ATOM 1512 O O . ALA B 1 106 ? -14.084 15.891 -10.409 1.00 77.73 72 ALA B O 1
ATOM 1514 N N . ILE B 1 107 ? -13.647 16.701 -8.345 1.00 72.54 73 ILE B N 1
ATOM 1515 C CA . ILE B 1 107 ? -12.297 16.168 -8.276 1.00 67.85 73 ILE B CA 1
ATOM 1516 C C . ILE B 1 107 ? -12.202 15.332 -6.995 1.00 66.71 73 ILE B C 1
ATOM 1517 O O . ILE B 1 107 ? -12.705 15.754 -5.945 1.00 60.07 73 ILE B O 1
ATOM 1522 N N . ASP B 1 108 ? -11.603 14.135 -7.106 1.00 65.23 74 ASP B N 1
ATOM 1523 C CA . ASP B 1 108 ? -11.449 13.205 -5.971 1.00 71.39 74 ASP B CA 1
ATOM 1524 C C . ASP B 1 108 ? -10.762 13.906 -4.777 1.00 76.42 74 ASP B C 1
ATOM 1525 O O . ASP B 1 108 ? -9.933 14.833 -4.930 1.00 67.56 74 ASP B O 1
ATOM 1530 N N . GLN B 1 109 ? -11.117 13.441 -3.574 1.00 72.09 75 GLN B N 1
ATOM 1531 C CA . GLN B 1 109 ? -10.789 14.086 -2.320 1.00 65.98 75 GLN B CA 1
ATOM 1532 C C . GLN B 1 109 ? -9.270 14.143 -2.143 1.00 68.66 75 GLN B C 1
ATOM 1533 O O . GLN B 1 109 ? -8.730 15.153 -1.674 1.00 69.87 75 GLN B O 1
ATOM 1539 N N . ALA B 1 110 ? -8.572 13.065 -2.509 1.00 66.11 76 ALA B N 1
ATOM 1540 C CA . ALA B 1 110 ? -7.126 13.014 -2.255 1.00 65.78 76 ALA B CA 1
ATOM 1541 C C . ALA B 1 110 ? -6.425 14.088 -3.104 1.00 63.17 76 ALA B C 1
ATOM 1542 O O . ALA B 1 110 ? -5.510 14.766 -2.626 1.00 66.36 76 ALA B O 1
ATOM 1544 N N . THR B 1 111 ? -6.892 14.278 -4.344 1.00 64.47 77 THR B N 1
ATOM 1545 C CA . THR B 1 111 ? -6.288 15.266 -5.260 1.00 66.50 77 THR B CA 1
ATOM 1546 C C . THR B 1 111 ? -6.549 16.679 -4.743 1.00 58.75 77 THR B C 1
ATOM 1547 O O . THR B 1 111 ? -5.650 17.526 -4.800 1.00 57.94 77 THR B O 1
ATOM 1551 N N . VAL B 1 112 ? -7.775 16.912 -4.261 1.00 52.81 78 VAL B N 1
ATOM 1552 C CA . VAL B 1 112 ? -8.189 18.231 -3.796 1.00 56.46 78 VAL B CA 1
ATOM 1553 C C . VAL B 1 112 ? -7.337 18.612 -2.582 1.00 58.00 78 VAL B C 1
ATOM 1554 O O . VAL B 1 112 ? -6.894 19.774 -2.457 1.00 59.39 78 VAL B O 1
ATOM 1558 N N . ARG B 1 113 ? -7.079 17.626 -1.714 1.00 50.32 79 ARG B N 1
ATOM 1559 C CA . ARG B 1 113 ? -6.295 17.874 -0.500 1.00 50.78 79 ARG B CA 1
ATOM 1560 C C . ARG B 1 113 ? -4.907 18.331 -0.930 1.00 52.78 79 ARG B C 1
ATOM 1561 O O . ARG B 1 113 ? -4.400 19.359 -0.456 1.00 48.95 79 ARG B O 1
ATOM 1569 N N . GLY B 1 114 ? -4.332 17.583 -1.881 1.00 55.66 80 GLY B N 1
ATOM 1570 C CA . GLY B 1 114 ? -3.039 17.949 -2.424 1.00 58.67 80 GLY B CA 1
ATOM 1571 C C . GLY B 1 114 ? -3.063 19.382 -2.932 1.00 59.85 80 GLY B C 1
ATOM 1572 O O . GLY B 1 114 ? -2.287 20.221 -2.465 1.00 52.73 80 GLY B O 1
ATOM 1573 N N . VAL B 1 115 ? -4.020 19.650 -3.838 1.00 63.78 81 VAL B N 1
ATOM 1574 C CA . VAL B 1 115 ? -4.165 20.938 -4.511 1.00 62.70 81 VAL B CA 1
ATOM 1575 C C . VAL B 1 115 ? -4.268 22.060 -3.472 1.00 62.33 81 VAL B C 1
ATOM 1576 O O . VAL B 1 115 ? -3.601 23.080 -3.618 1.00 53.34 81 VAL B O 1
ATOM 1580 N N . ILE B 1 116 ? -5.098 21.869 -2.440 1.00 59.94 82 ILE B N 1
ATOM 1581 C CA . ILE B 1 116 ? -5.267 22.897 -1.416 1.00 65.97 82 ILE B CA 1
ATOM 1582 C C . ILE B 1 116 ? -3.913 23.160 -0.744 1.00 69.20 82 ILE B C 1
ATOM 1583 O O . ILE B 1 116 ? -3.565 24.319 -0.527 1.00 65.56 82 ILE B O 1
ATOM 1588 N N . GLU B 1 117 ? -3.159 22.088 -0.456 1.00 71.23 83 GLU B N 1
ATOM 1589 C CA . GLU B 1 117 ? -1.857 22.192 0.211 1.00 73.71 83 GLU B CA 1
ATOM 1590 C C . GLU B 1 117 ? -0.921 23.058 -0.634 1.00 68.34 83 GLU B C 1
ATOM 1591 O O . GLU B 1 117 ? -0.347 24.011 -0.123 1.00 73.22 83 GLU B O 1
ATOM 1597 N N . ARG B 1 118 ? -0.794 22.731 -1.925 1.00 59.78 84 ARG B N 1
ATOM 1598 C CA . ARG B 1 118 ? 0.058 23.505 -2.838 1.00 67.45 84 ARG B CA 1
ATOM 1599 C C . ARG B 1 118 ? -0.404 24.976 -2.867 1.00 67.04 84 ARG B C 1
ATOM 1600 O O . ARG B 1 118 ? 0.421 25.878 -2.833 1.00 64.19 84 ARG B O 1
ATOM 1608 N N . LEU B 1 119 ? -1.720 25.215 -2.932 1.00 64.44 85 LEU B N 1
ATOM 1609 C CA . LEU B 1 119 ? -2.255 26.562 -3.033 1.00 60.97 85 LEU B CA 1
ATOM 1610 C C . LEU B 1 119 ? -2.102 27.313 -1.703 1.00 61.81 85 LEU B C 1
ATOM 1611 O O . LEU B 1 119 ? -1.909 28.531 -1.720 1.00 62.28 85 LEU B O 1
ATOM 1616 N N . LYS B 1 120 ? -2.223 26.599 -0.576 1.00 61.03 86 LYS B N 1
ATOM 1617 C CA . LYS B 1 120 ? -1.882 27.136 0.756 1.00 70.45 86 LYS B CA 1
ATOM 1618 C C . LYS B 1 120 ? -0.436 27.648 0.734 1.00 72.29 86 LYS B C 1
ATOM 1619 O O . LYS B 1 120 ? -0.183 28.799 1.066 1.00 78.27 86 LYS B O 1
ATOM 1625 N N . ALA B 1 121 ? 0.495 26.792 0.298 1.00 74.60 87 ALA B N 1
ATOM 1626 C CA . ALA B 1 121 ? 1.944 27.103 0.240 1.00 72.82 87 ALA B CA 1
ATOM 1627 C C . ALA B 1 121 ? 2.200 28.401 -0.531 1.00 65.93 87 ALA B C 1
ATOM 1628 O O . ALA B 1 121 ? 2.939 29.260 -0.074 1.00 72.44 87 ALA B O 1
ATOM 1630 N N . ARG B 1 122 ? 1.567 28.523 -1.699 1.00 63.38 88 ARG B N 1
ATOM 1631 C CA . ARG B 1 122 ? 1.701 29.690 -2.573 1.00 66.82 88 ARG B CA 1
ATOM 1632 C C . ARG B 1 122 ? 0.870 30.881 -2.072 1.00 65.52 88 ARG B C 1
ATOM 1633 O O . ARG B 1 122 ? 0.868 31.907 -2.733 1.00 61.39 88 ARG B O 1
ATOM 1641 N N . LYS B 1 123 ? 0.143 30.723 -0.955 1.00 69.03 89 LYS B N 1
ATOM 1642 C CA . LYS B 1 123 ? -0.534 31.831 -0.242 1.00 75.52 89 LYS B CA 1
ATOM 1643 C C . LYS B 1 123 ? -1.741 32.354 -1.051 1.00 70.46 89 LYS B C 1
ATOM 1644 O O . LYS B 1 123 ? -2.209 33.493 -0.871 1.00 69.69 89 LYS B O 1
ATOM 1650 N N . LEU B 1 124 ? -2.302 31.490 -1.899 1.00 67.92 90 LEU B N 1
ATOM 1651 C CA . LEU B 1 124 ? -3.418 31.850 -2.777 1.00 65.23 90 LEU B CA 1
ATOM 1652 C C . LEU B 1 124 ? -4.748 31.548 -2.083 1.00 68.11 90 LEU B C 1
ATOM 1653 O O . LEU B 1 124 ? -5.787 32.092 -2.496 1.00 63.15 90 LEU B O 1
ATOM 1658 N N . LEU B 1 125 ? -4.712 30.687 -1.051 1.00 64.11 91 LEU B N 1
ATOM 1659 C CA . LEU B 1 125 ? -5.855 30.491 -0.190 1.00 67.55 91 LEU B CA 1
ATOM 1660 C C . LEU B 1 125 ? -5.394 30.330 1.263 1.00 70.69 91 LEU B C 1
ATOM 1661 O O . LEU B 1 125 ? -4.221 30.246 1.540 1.00 76.58 91 LEU B O 1
ATOM 1666 N N . ALA B 1 126 ? -6.368 30.332 2.176 1.00 74.01 92 ALA B N 1
ATOM 1667 C CA . ALA B 1 126 ? -6.161 30.265 3.608 1.00 73.41 92 ALA B CA 1
ATOM 1668 C C . ALA B 1 126 ? -6.925 29.055 4.143 1.00 74.48 92 ALA B C 1
ATOM 1669 O O . ALA B 1 126 ? -7.885 28.632 3.518 1.00 74.79 92 ALA B O 1
ATOM 1671 N N . VAL B 1 127 ? -6.454 28.491 5.263 1.00 79.47 93 VAL B N 1
ATOM 1672 C CA . VAL B 1 127 ? -7.113 27.349 5.927 1.00 76.64 93 VAL B CA 1
ATOM 1673 C C . VAL B 1 127 ? -7.220 27.635 7.427 1.00 79.05 93 VAL B C 1
ATOM 1674 O O . VAL B 1 127 ? -6.360 28.288 8.004 1.00 85.98 93 VAL B O 1
ATOM 1678 N N . SER B 1 128 ? -8.322 27.180 8.035 1.00 93.69 94 SER B N 1
ATOM 1679 C CA . SER B 1 128 ? -8.591 27.424 9.453 1.00 102.58 94 SER B CA 1
ATOM 1680 C C . SER B 1 128 ? -9.542 26.351 10.013 1.00 109.80 94 SER B C 1
ATOM 1681 O O . SER B 1 128 ? -10.373 25.816 9.283 1.00 104.74 94 SER B O 1
ATOM 1684 N N . HIS B 1 129 ? -9.386 26.038 11.311 1.00 123.96 95 HIS B N 1
ATOM 1685 C CA . HIS B 1 129 ? -10.232 25.066 12.040 1.00 118.23 95 HIS B CA 1
ATOM 1686 C C . HIS B 1 129 ? -11.665 25.596 12.149 1.00 113.46 95 HIS B C 1
ATOM 1687 O O . HIS B 1 129 ? -11.862 26.798 12.312 1.00 105.97 95 HIS B O 1
ATOM 1689 N N . ARG B 1 134 ? -13.546 21.553 15.523 1.00 130.20 100 ARG B N 1
ATOM 1690 C CA . ARG B 1 134 ? -12.092 21.704 15.393 1.00 134.85 100 ARG B CA 1
ATOM 1691 C C . ARG B 1 134 ? -11.472 20.560 14.564 1.00 140.98 100 ARG B C 1
ATOM 1692 O O . ARG B 1 134 ? -10.282 20.622 14.238 1.00 123.41 100 ARG B O 1
ATOM 1694 N N . ARG B 1 135 ? -12.260 19.527 14.221 1.00 147.81 101 ARG B N 1
ATOM 1695 C CA . ARG B 1 135 ? -11.835 18.445 13.314 1.00 144.70 101 ARG B CA 1
ATOM 1696 C C . ARG B 1 135 ? -11.982 18.894 11.853 1.00 143.13 101 ARG B C 1
ATOM 1697 O O . ARG B 1 135 ? -11.173 18.504 11.014 1.00 133.46 101 ARG B O 1
ATOM 1699 N N . LYS B 1 136 ? -13.018 19.706 11.575 1.00 151.30 102 LYS B N 1
ATOM 1700 C CA . LYS B 1 136 ? -13.356 20.226 10.224 1.00 140.58 102 LYS B CA 1
ATOM 1701 C C . LYS B 1 136 ? -12.709 21.602 9.982 1.00 130.28 102 LYS B C 1
ATOM 1702 O O . LYS B 1 136 ? -12.562 22.416 10.908 1.00 134.45 102 LYS B O 1
ATOM 1704 N N . VAL B 1 137 ? -12.390 21.875 8.709 1.00 116.64 103 VAL B N 1
ATOM 1705 C CA . VAL B 1 137 ? -11.602 23.054 8.289 1.00 108.05 103 VAL B CA 1
ATOM 1706 C C . VAL B 1 137 ? -12.426 23.923 7.329 1.00 84.40 103 VAL B C 1
ATOM 1707 O O . VAL B 1 137 ? -13.289 23.424 6.625 1.00 80.87 103 VAL B O 1
ATOM 1711 N N . LEU B 1 138 ? -12.118 25.222 7.281 1.00 81.47 104 LEU B N 1
ATOM 1712 C CA . LEU B 1 138 ? -12.586 26.092 6.181 1.00 84.59 104 LEU B CA 1
ATOM 1713 C C . LEU B 1 138 ? -11.434 26.414 5.215 1.00 75.47 104 LEU B C 1
ATOM 1714 O O . LEU B 1 138 ? -10.260 26.332 5.547 1.00 72.28 104 LEU B O 1
ATOM 1719 N N . VAL B 1 139 ? -11.800 26.785 3.991 1.00 66.55 105 VAL B N 1
ATOM 1720 C CA . VAL B 1 139 ? -10.843 27.217 3.001 1.00 69.03 105 VAL B CA 1
ATOM 1721 C C . VAL B 1 139 ? -11.414 28.439 2.273 1.00 60.92 105 VAL B C 1
ATOM 1722 O O . VAL B 1 139 ? -12.552 28.429 1.904 1.00 61.68 105 VAL B O 1
ATOM 1726 N N . THR B 1 140 ? -10.588 29.469 2.074 1.00 61.58 106 THR B N 1
ATOM 1727 C CA . THR B 1 140 ? -11.018 30.790 1.606 1.00 66.60 106 THR B CA 1
ATOM 1728 C C . THR B 1 140 ? -9.941 31.389 0.696 1.00 60.80 106 THR B C 1
ATOM 1729 O O . THR B 1 140 ? -8.772 31.275 0.987 1.00 67.74 106 THR B O 1
ATOM 1733 N N . LEU B 1 141 ? -10.352 32.078 -0.369 1.00 59.18 107 LEU B N 1
ATOM 1734 C CA . LEU B 1 141 ? -9.409 32.781 -1.201 1.00 60.17 107 LEU B CA 1
ATOM 1735 C C . LEU B 1 141 ? -8.690 33.833 -0.371 1.00 59.29 107 LEU B C 1
ATOM 1736 O O . LEU B 1 141 ? -9.316 34.453 0.457 1.00 60.54 107 LEU B O 1
ATOM 1741 N N . THR B 1 142 ? -7.380 33.979 -0.614 1.00 61.85 108 THR B N 1
ATOM 1742 C CA . THR B 1 142 ? -6.634 35.190 -0.271 1.00 60.65 108 THR B CA 1
ATOM 1743 C C . THR B 1 142 ? -6.863 36.195 -1.394 1.00 63.74 108 THR B C 1
ATOM 1744 O O . THR B 1 142 ? -7.285 35.820 -2.483 1.00 63.38 108 THR B O 1
ATOM 1748 N N . PRO B 1 143 ? -6.631 37.504 -1.161 1.00 65.77 109 PRO B N 1
ATOM 1749 C CA . PRO B 1 143 ? -6.743 38.492 -2.233 1.00 57.59 109 PRO B CA 1
ATOM 1750 C C . PRO B 1 143 ? -5.865 38.209 -3.461 1.00 59.48 109 PRO B C 1
ATOM 1751 O O . PRO B 1 143 ? -6.305 38.497 -4.564 1.00 63.89 109 PRO B O 1
ATOM 1755 N N . ASP B 1 144 ? -4.659 37.652 -3.278 1.00 64.61 110 ASP B N 1
ATOM 1756 C CA . ASP B 1 144 ? -3.798 37.249 -4.436 1.00 66.02 110 ASP B CA 1
ATOM 1757 C C . ASP B 1 144 ? -4.478 36.082 -5.153 1.00 64.51 110 ASP B C 1
ATOM 1758 O O . ASP B 1 144 ? -4.482 35.991 -6.394 1.00 61.53 110 ASP B O 1
ATOM 1763 N N . GLY B 1 145 ? -5.053 35.195 -4.340 1.00 62.37 111 GLY B N 1
ATOM 1764 C CA . GLY B 1 145 ? -5.922 34.148 -4.817 1.00 65.29 111 GLY B CA 1
ATOM 1765 C C . GLY B 1 145 ? -6.914 34.672 -5.835 1.00 64.56 111 GLY B C 1
ATOM 1766 O O . GLY B 1 145 ? -6.949 34.182 -6.964 1.00 60.36 111 GLY B O 1
ATOM 1767 N N . ARG B 1 146 ? -7.707 35.671 -5.426 1.00 61.38 112 ARG B N 1
ATOM 1768 C CA . ARG B 1 146 ? -8.782 36.185 -6.255 1.00 66.58 112 ARG B CA 1
ATOM 1769 C C . ARG B 1 146 ? -8.172 36.902 -7.464 1.00 61.39 112 ARG B C 1
ATOM 1770 O O . ARG B 1 146 ? -8.696 36.835 -8.561 1.00 61.13 112 ARG B O 1
ATOM 1778 N N . ALA B 1 147 ? -7.072 37.609 -7.229 1.00 61.64 113 ALA B N 1
ATOM 1779 C CA . ALA B 1 147 ? -6.397 38.368 -8.271 1.00 65.73 113 ALA B CA 1
ATOM 1780 C C . ALA B 1 147 ? -5.952 37.409 -9.388 1.00 61.61 113 ALA B C 1
ATOM 1781 O O . ALA B 1 147 ? -6.221 37.665 -10.563 1.00 53.10 113 ALA B O 1
ATOM 1783 N N . LEU B 1 148 ? -5.302 36.300 -9.007 1.00 57.11 114 LEU B N 1
ATOM 1784 C CA . LEU B 1 148 ? -4.847 35.279 -9.976 1.00 62.03 114 LEU B CA 1
ATOM 1785 C C . LEU B 1 148 ? -6.039 34.745 -10.780 1.00 62.81 114 LEU B C 1
ATOM 1786 O O . LEU B 1 148 ? -5.947 34.586 -11.991 1.00 68.77 114 LEU B O 1
ATOM 1791 N N . VAL B 1 149 ? -7.156 34.474 -10.098 1.00 64.38 115 VAL B N 1
ATOM 1792 C CA . VAL B 1 149 ? -8.325 33.921 -10.746 1.00 65.37 115 VAL B CA 1
ATOM 1793 C C . VAL B 1 149 ? -8.790 34.903 -11.818 1.00 62.33 115 VAL B C 1
ATOM 1794 O O . VAL B 1 149 ? -9.072 34.493 -12.918 1.00 65.86 115 VAL B O 1
ATOM 1798 N N . GLU B 1 150 ? -8.882 36.182 -11.446 1.00 68.21 116 GLU B N 1
ATOM 1799 C CA . GLU B 1 150 ? -9.384 37.244 -12.304 1.00 69.18 116 GLU B CA 1
ATOM 1800 C C . GLU B 1 150 ? -8.462 37.367 -13.516 1.00 65.36 116 GLU B C 1
ATOM 1801 O O . GLU B 1 150 ? -8.932 37.484 -14.635 1.00 64.33 116 GLU B O 1
ATOM 1807 N N . GLU B 1 151 ? -7.155 37.261 -13.263 1.00 66.26 117 GLU B N 1
ATOM 1808 C CA . GLU B 1 151 ? -6.129 37.391 -14.272 1.00 66.80 117 GLU B CA 1
ATOM 1809 C C . GLU B 1 151 ? -6.217 36.238 -15.279 1.00 69.25 117 GLU B C 1
ATOM 1810 O O . GLU B 1 151 ? -5.858 36.428 -16.442 1.00 76.35 117 GLU B O 1
ATOM 1816 N N . MET B 1 152 ? -6.660 35.053 -14.834 1.00 67.16 118 MET B N 1
ATOM 1817 C CA . MET B 1 152 ? -6.641 33.857 -15.698 1.00 63.41 118 MET B CA 1
ATOM 1818 C C . MET B 1 152 ? -7.967 33.697 -16.458 1.00 55.51 118 MET B C 1
ATOM 1819 O O . MET B 1 152 ? -7.997 33.080 -17.485 1.00 56.39 118 MET B O 1
ATOM 1824 N N . VAL B 1 153 ? -9.055 34.281 -15.969 1.00 57.41 119 VAL B N 1
ATOM 1825 C CA . VAL B 1 153 ? -10.393 34.025 -16.531 1.00 63.67 119 VAL B CA 1
ATOM 1826 C C . VAL B 1 153 ? -10.454 34.454 -18.001 1.00 58.08 119 VAL B C 1
ATOM 1827 O O . VAL B 1 153 ? -11.130 33.809 -18.779 1.00 72.46 119 VAL B O 1
ATOM 1831 N N . PRO B 1 154 ? -9.796 35.534 -18.468 1.00 64.14 120 PRO B N 1
ATOM 1832 C CA . PRO B 1 154 ? -9.725 35.810 -19.905 1.00 69.30 120 PRO B CA 1
ATOM 1833 C C . PRO B 1 154 ? -9.072 34.718 -20.769 1.00 72.11 120 PRO B C 1
ATOM 1834 O O . PRO B 1 154 ? -9.383 34.614 -21.944 1.00 94.37 120 PRO B O 1
ATOM 1838 N N . PHE B 1 155 ? -8.152 33.946 -20.189 1.00 71.15 121 PHE B N 1
ATOM 1839 C CA . PHE B 1 155 ? -7.457 32.872 -20.891 1.00 73.08 121 PHE B CA 1
ATOM 1840 C C . PHE B 1 155 ? -8.304 31.601 -20.925 1.00 74.25 121 PHE B C 1
ATOM 1841 O O . PHE B 1 155 ? -8.224 30.829 -21.874 1.00 71.06 121 PHE B O 1
ATOM 1849 N N . ALA B 1 156 ? -9.015 31.362 -19.819 1.00 69.10 122 ALA B N 1
ATOM 1850 C CA . ALA B 1 156 ? -9.941 30.265 -19.681 1.00 66.91 122 ALA B CA 1
ATOM 1851 C C . ALA B 1 156 ? -11.019 30.361 -20.777 1.00 65.36 122 ALA B C 1
ATOM 1852 O O . ALA B 1 156 ? -11.389 29.350 -21.360 1.00 66.97 122 ALA B O 1
ATOM 1854 N N . GLU B 1 157 ? -11.495 31.578 -21.072 1.00 64.38 123 GLU B N 1
ATOM 1855 C CA . GLU B 1 157 ? -12.431 31.799 -22.184 1.00 67.32 123 GLU B CA 1
ATOM 1856 C C . GLU B 1 157 ? -11.833 31.274 -23.499 1.00 62.77 123 GLU B C 1
ATOM 1857 O O . GLU B 1 157 ? -12.505 30.580 -24.236 1.00 66.98 123 GLU B O 1
ATOM 1863 N N . GLN B 1 158 ? -10.587 31.677 -23.783 1.00 62.71 124 GLN B N 1
ATOM 1864 C CA . GLN B 1 158 ? -9.784 31.269 -24.959 1.00 64.61 124 GLN B CA 1
ATOM 1865 C C . GLN B 1 158 ? -9.797 29.743 -25.093 1.00 62.27 124 GLN B C 1
ATOM 1866 O O . GLN B 1 158 ? -10.103 29.212 -26.164 1.00 64.38 124 GLN B O 1
ATOM 1872 N N . ILE B 1 159 ? -9.491 29.077 -23.972 1.00 58.40 125 ILE B N 1
ATOM 1873 C CA . ILE B 1 159 ? -9.398 27.623 -23.830 1.00 56.91 125 ILE B CA 1
ATOM 1874 C C . ILE B 1 159 ? -10.717 26.974 -24.259 1.00 59.33 125 ILE B C 1
ATOM 1875 O O . ILE B 1 159 ? -10.717 25.938 -24.921 1.00 61.21 125 ILE B O 1
ATOM 1880 N N . THR B 1 160 ? -11.838 27.577 -23.873 1.00 55.93 126 THR B N 1
ATOM 1881 C CA . THR B 1 160 ? -13.098 26.988 -24.187 1.00 64.36 126 THR B CA 1
ATOM 1882 C C . THR B 1 160 ? -13.237 26.935 -25.712 1.00 68.55 126 THR B C 1
ATOM 1883 O O . THR B 1 160 ? -13.547 25.880 -26.261 1.00 76.38 126 THR B O 1
ATOM 1887 N N . GLN B 1 161 ? -12.956 28.047 -26.395 1.00 71.10 127 GLN B N 1
ATOM 1888 C CA . GLN B 1 161 ? -13.116 28.092 -27.857 1.00 75.34 127 GLN B CA 1
ATOM 1889 C C . GLN B 1 161 ? -12.248 26.998 -28.502 1.00 70.83 127 GLN B C 1
ATOM 1890 O O . GLN B 1 161 ? -12.705 26.197 -29.325 1.00 67.67 127 GLN B O 1
ATOM 1896 N N . SER B 1 162 ? -10.980 26.973 -28.098 1.00 64.67 128 SER B N 1
ATOM 1897 C CA . SER B 1 162 ? -10.029 26.002 -28.562 1.00 65.16 128 SER B CA 1
ATOM 1898 C C . SER B 1 162 ? -10.552 24.578 -28.358 1.00 66.90 128 SER B C 1
ATOM 1899 O O . SER B 1 162 ? -10.405 23.724 -29.242 1.00 68.93 128 SER B O 1
ATOM 1902 N N . THR B 1 163 ? -11.143 24.333 -27.185 1.00 64.68 129 THR B N 1
ATOM 1903 C CA . THR B 1 163 ? -11.604 23.009 -26.823 1.00 64.50 129 THR B CA 1
ATOM 1904 C C . THR B 1 163 ? -12.690 22.557 -27.802 1.00 60.44 129 THR B C 1
ATOM 1905 O O . THR B 1 163 ? -12.718 21.413 -28.190 1.00 61.47 129 THR B O 1
ATOM 1909 N N . PHE B 1 164 ? -13.577 23.482 -28.173 1.00 60.04 130 PHE B N 1
ATOM 1910 C CA . PHE B 1 164 ? -14.703 23.195 -29.057 1.00 63.88 130 PHE B CA 1
ATOM 1911 C C . PHE B 1 164 ? -14.211 22.919 -30.484 1.00 63.20 130 PHE B C 1
ATOM 1912 O O . PHE B 1 164 ? -14.915 22.285 -31.253 1.00 65.51 130 PHE B O 1
ATOM 1920 N N . GLY B 1 165 ? -13.018 23.414 -30.826 1.00 65.84 131 GLY B N 1
ATOM 1921 C CA . GLY B 1 165 ? -12.301 23.005 -32.029 1.00 65.99 131 GLY B CA 1
ATOM 1922 C C . GLY B 1 165 ? -13.060 23.315 -33.307 1.00 65.69 131 GLY B C 1
ATOM 1923 O O . GLY B 1 165 ? -13.611 24.415 -33.484 1.00 70.05 131 GLY B O 1
ATOM 1924 N N . GLY B 1 166 ? -13.094 22.318 -34.196 1.00 70.18 132 GLY B N 1
ATOM 1925 C CA . GLY B 1 166 ? -13.833 22.371 -35.460 1.00 72.03 132 GLY B CA 1
ATOM 1926 C C . GLY B 1 166 ? -15.343 22.443 -35.265 1.00 76.99 132 GLY B C 1
ATOM 1927 O O . GLY B 1 166 ? -16.056 22.933 -36.135 1.00 89.55 132 GLY B O 1
ATOM 1928 N N . LEU B 1 167 ? -15.850 21.959 -34.127 1.00 70.53 133 LEU B N 1
ATOM 1929 C CA . LEU B 1 167 ? -17.286 21.859 -33.942 1.00 71.68 133 LEU B CA 1
ATOM 1930 C C . LEU B 1 167 ? -17.962 23.180 -34.332 1.00 75.19 133 LEU B C 1
ATOM 1931 O O . LEU B 1 167 ? -17.575 24.250 -33.855 1.00 74.10 133 LEU B O 1
ATOM 1936 N N . ASN B 1 168 ? -18.976 23.066 -35.200 1.00 81.20 134 ASN B N 1
ATOM 1937 C CA . ASN B 1 168 ? -19.825 24.177 -35.632 1.00 82.31 134 ASN B CA 1
ATOM 1938 C C . ASN B 1 168 ? -20.823 24.482 -34.514 1.00 83.25 134 ASN B C 1
ATOM 1939 O O . ASN B 1 168 ? -20.938 23.706 -33.569 1.00 80.34 134 ASN B O 1
ATOM 1944 N N . PRO B 1 169 ? -21.552 25.623 -34.558 1.00 82.87 135 PRO B N 1
ATOM 1945 C CA . PRO B 1 169 ? -22.434 26.015 -33.453 1.00 79.17 135 PRO B CA 1
ATOM 1946 C C . PRO B 1 169 ? -23.512 24.992 -33.043 1.00 80.82 135 PRO B C 1
ATOM 1947 O O . PRO B 1 169 ? -23.813 24.854 -31.853 1.00 87.05 135 PRO B O 1
ATOM 1951 N N . ALA B 1 170 ? -24.097 24.283 -34.011 1.00 79.80 136 ALA B N 1
ATOM 1952 C CA . ALA B 1 170 ? -25.093 23.240 -33.705 1.00 73.44 136 ALA B CA 1
ATOM 1953 C C . ALA B 1 170 ? -24.401 22.074 -32.997 1.00 67.65 136 ALA B C 1
ATOM 1954 O O . ALA B 1 170 ? -24.901 21.515 -32.026 1.00 67.67 136 ALA B O 1
ATOM 1956 N N . GLU B 1 171 ? -23.222 21.726 -33.508 1.00 64.86 137 GLU B N 1
ATOM 1957 C CA . GLU B 1 171 ? -22.387 20.699 -32.926 1.00 66.98 137 GLU B CA 1
ATOM 1958 C C . GLU B 1 171 ? -22.070 21.071 -31.472 1.00 64.79 137 GLU B C 1
ATOM 1959 O O . GLU B 1 171 ? -22.294 20.246 -30.580 1.00 71.95 137 GLU B O 1
ATOM 1965 N N . ARG B 1 172 ? -21.633 22.318 -31.236 1.00 59.62 138 ARG B N 1
ATOM 1966 C CA . ARG B 1 172 ? -21.282 22.816 -29.868 1.00 60.01 138 ARG B CA 1
ATOM 1967 C C . ARG B 1 172 ? -22.463 22.645 -28.902 1.00 65.32 138 ARG B C 1
ATOM 1968 O O . ARG B 1 172 ? -22.288 22.128 -27.768 1.00 66.81 138 ARG B O 1
ATOM 1976 N N . VAL B 1 173 ? -23.660 23.062 -29.337 1.00 61.69 139 VAL B N 1
ATOM 1977 C CA . VAL B 1 173 ? -24.862 22.896 -28.505 1.00 63.64 139 VAL B CA 1
ATOM 1978 C C . VAL B 1 173 ? -25.065 21.406 -28.223 1.00 63.90 139 VAL B C 1
ATOM 1979 O O . VAL B 1 173 ? -25.355 21.024 -27.069 1.00 62.42 139 VAL B O 1
ATOM 1983 N N . ALA B 1 174 ? -24.907 20.583 -29.273 1.00 61.94 140 ALA B N 1
ATOM 1984 C CA . ALA B 1 174 ? -25.236 19.153 -29.189 1.00 64.46 140 ALA B CA 1
ATOM 1985 C C . ALA B 1 174 ? -24.328 18.465 -28.161 1.00 63.46 140 ALA B C 1
ATOM 1986 O O . ALA B 1 174 ? -24.802 17.661 -27.344 1.00 59.08 140 ALA B O 1
ATOM 1988 N N . ILE B 1 175 ? -23.026 18.789 -28.193 1.00 62.08 141 ILE B N 1
ATOM 1989 C CA . ILE B 1 175 ? -22.065 18.063 -27.355 1.00 66.40 141 ILE B CA 1
ATOM 1990 C C . ILE B 1 175 ? -22.280 18.466 -25.894 1.00 65.30 141 ILE B C 1
ATOM 1991 O O . ILE B 1 175 ? -22.258 17.616 -25.000 1.00 58.43 141 ILE B O 1
ATOM 1996 N N . VAL B 1 176 ? -22.504 19.762 -25.670 1.00 65.00 142 VAL B N 1
ATOM 1997 C CA . VAL B 1 176 ? -22.785 20.243 -24.337 1.00 67.32 142 VAL B CA 1
ATOM 1998 C C . VAL B 1 176 ? -24.086 19.595 -23.848 1.00 62.82 142 VAL B C 1
ATOM 1999 O O . VAL B 1 176 ? -24.153 19.168 -22.725 1.00 67.79 142 VAL B O 1
ATOM 2003 N N . TYR B 1 177 ? -25.099 19.502 -24.711 1.00 64.12 143 TYR B N 1
ATOM 2004 C CA . TYR B 1 177 ? -26.351 18.850 -24.352 1.00 63.46 143 TYR B CA 1
ATOM 2005 C C . TYR B 1 177 ? -26.054 17.411 -23.910 1.00 66.36 143 TYR B C 1
ATOM 2006 O O . TYR B 1 177 ? -26.533 16.957 -22.863 1.00 65.01 143 TYR B O 1
ATOM 2015 N N . LEU B 1 178 ? -25.243 16.702 -24.708 1.00 65.19 144 LEU B N 1
ATOM 2016 C CA . LEU B 1 178 ? -24.998 15.262 -24.484 1.00 67.07 144 LEU B CA 1
ATOM 2017 C C . LEU B 1 178 ? -24.168 15.030 -23.214 1.00 60.41 144 LEU B C 1
ATOM 2018 O O . LEU B 1 178 ? -24.516 14.166 -22.410 1.00 63.06 144 LEU B O 1
ATOM 2023 N N . LEU B 1 179 ? -23.107 15.821 -23.026 1.00 60.17 145 LEU B N 1
ATOM 2024 C CA . LEU B 1 179 ? -22.270 15.738 -21.818 1.00 66.98 145 LEU B CA 1
ATOM 2025 C C . LEU B 1 179 ? -23.086 16.032 -20.553 1.00 68.25 145 LEU B C 1
ATOM 2026 O O . LEU B 1 179 ? -22.975 15.279 -19.590 1.00 65.24 145 LEU B O 1
ATOM 2031 N N . ARG B 1 180 ? -23.895 17.104 -20.568 1.00 68.50 146 ARG B N 1
ATOM 2032 C CA . ARG B 1 180 ? -24.818 17.397 -19.457 1.00 71.50 146 ARG B CA 1
ATOM 2033 C C . ARG B 1 180 ? -25.670 16.156 -19.195 1.00 75.00 146 ARG B C 1
ATOM 2034 O O . ARG B 1 180 ? -25.743 15.698 -18.056 1.00 76.15 146 ARG B O 1
ATOM 2042 N N . LYS B 1 181 ? -26.284 15.617 -20.263 1.00 79.04 147 LYS B N 1
ATOM 2043 C CA . LYS B 1 181 ? -27.216 14.502 -20.134 1.00 78.81 147 LYS B CA 1
ATOM 2044 C C . LYS B 1 181 ? -26.474 13.257 -19.632 1.00 81.64 147 LYS B C 1
ATOM 2045 O O . LYS B 1 181 ? -27.083 12.403 -19.012 1.00 84.34 147 LYS B O 1
ATOM 2051 N N . MET B 1 182 ? -25.162 13.177 -19.889 1.00 94.13 148 MET B N 1
ATOM 2052 C CA . MET B 1 182 ? -24.353 12.004 -19.530 1.00 96.63 148 MET B CA 1
ATOM 2053 C C . MET B 1 182 ? -23.954 12.044 -18.046 1.00 94.81 148 MET B C 1
ATOM 2054 O O . MET B 1 182 ? -24.153 11.058 -17.338 1.00 107.51 148 MET B O 1
ATOM 2059 N N . SER B 1 183 ? -23.388 13.172 -17.597 1.00 93.67 149 SER B N 1
ATOM 2060 C CA . SER B 1 183 ? -22.884 13.352 -16.217 1.00 92.95 149 SER B CA 1
ATOM 2061 C C . SER B 1 183 ? -24.030 13.347 -15.197 1.00 99.14 149 SER B C 1
ATOM 2062 O O . SER B 1 183 ? -23.859 12.855 -14.083 1.00 104.26 149 SER B O 1
ATOM 2065 N N . ASP B 1 184 ? -25.188 13.892 -15.593 1.00 112.84 150 ASP B N 1
ATOM 2066 C CA . ASP B 1 184 ? -26.425 13.896 -14.786 1.00 120.46 150 ASP B CA 1
ATOM 2067 C C . ASP B 1 184 ? -26.899 12.454 -14.520 1.00 132.58 150 ASP B C 1
ATOM 2068 O O . ASP B 1 184 ? -26.999 12.036 -13.360 1.00 134.83 150 ASP B O 1
ATOM 2073 N N . ALA B 1 185 ? -27.206 11.715 -15.597 1.00 131.48 151 ALA B N 1
ATOM 2074 C CA . ALA B 1 185 ? -27.742 10.344 -15.536 1.00 129.21 151 ALA B CA 1
ATOM 2075 C C . ALA B 1 185 ? -26.769 9.375 -16.223 1.00 132.02 151 ALA B C 1
ATOM 2076 O O . ALA B 1 185 ? -27.176 8.417 -16.889 1.00 132.11 151 ALA B O 1
ATOM 2078 N N . GLU C 1 53 ? -9.611 -21.137 9.503 1.00 94.37 19 GLU C N 1
ATOM 2079 C CA . GLU C 1 53 ? -8.265 -20.574 9.170 1.00 101.54 19 GLU C CA 1
ATOM 2080 C C . GLU C 1 53 ? -8.132 -20.488 7.639 1.00 104.38 19 GLU C C 1
ATOM 2081 O O . GLU C 1 53 ? -9.037 -19.990 6.973 1.00 97.06 19 GLU C O 1
ATOM 2083 N N . GLN C 1 54 ? -7.025 -21.008 7.090 1.00 110.12 20 GLN C N 1
ATOM 2084 C CA . GLN C 1 54 ? -6.507 -20.585 5.785 1.00 102.62 20 GLN C CA 1
ATOM 2085 C C . GLN C 1 54 ? -6.001 -19.140 5.950 1.00 91.97 20 GLN C C 1
ATOM 2086 O O . GLN C 1 54 ? -6.286 -18.255 5.148 1.00 91.57 20 GLN C O 1
ATOM 2092 N N . VAL C 1 55 ? -5.267 -18.911 7.040 1.00 77.62 21 VAL C N 1
ATOM 2093 C CA . VAL C 1 55 ? -4.764 -17.611 7.392 1.00 76.75 21 VAL C CA 1
ATOM 2094 C C . VAL C 1 55 ? -3.956 -17.049 6.211 1.00 82.69 21 VAL C C 1
ATOM 2095 O O . VAL C 1 55 ? -4.123 -15.890 5.862 1.00 97.42 21 VAL C O 1
ATOM 2099 N N . GLY C 1 56 ? -3.115 -17.882 5.586 1.00 82.92 22 GLY C N 1
ATOM 2100 C CA . GLY C 1 56 ? -2.315 -17.516 4.401 1.00 74.81 22 GLY C CA 1
ATOM 2101 C C . GLY C 1 56 ? -3.178 -17.116 3.206 1.00 83.13 22 GLY C C 1
ATOM 2102 O O . GLY C 1 56 ? -2.842 -16.161 2.494 1.00 87.60 22 GLY C O 1
ATOM 2103 N N . HIS C 1 57 ? -4.282 -17.843 2.964 1.00 76.01 23 HIS C N 1
ATOM 2104 C CA . HIS C 1 57 ? -5.258 -17.457 1.921 1.00 83.58 23 HIS C CA 1
ATOM 2105 C C . HIS C 1 57 ? -5.781 -16.036 2.192 1.00 95.59 23 HIS C C 1
ATOM 2106 O O . HIS C 1 57 ? -5.842 -15.206 1.274 1.00 104.63 23 HIS C O 1
ATOM 2113 N N . LEU C 1 58 ? -6.182 -15.774 3.446 1.00 90.55 24 LEU C N 1
ATOM 2114 C CA . LEU C 1 58 ? -6.784 -14.497 3.825 1.00 77.21 24 LEU C CA 1
ATOM 2115 C C . LEU C 1 58 ? -5.712 -13.392 3.784 1.00 75.38 24 LEU C C 1
ATOM 2116 O O . LEU C 1 58 ? -6.012 -12.238 3.471 1.00 66.01 24 LEU C O 1
ATOM 2121 N N . LEU C 1 59 ? -4.453 -13.745 4.080 1.00 77.56 25 LEU C N 1
ATOM 2122 C CA . LEU C 1 59 ? -3.327 -12.806 3.893 1.00 76.90 25 LEU C CA 1
ATOM 2123 C C . LEU C 1 59 ? -3.155 -12.486 2.409 1.00 78.85 25 LEU C C 1
ATOM 2124 O O . LEU C 1 59 ? -2.913 -11.339 2.060 1.00 93.01 25 LEU C O 1
ATOM 2129 N N . ARG C 1 60 ? -3.245 -13.512 1.555 1.00 84.89 26 ARG C N 1
ATOM 2130 C CA . ARG C 1 60 ? -3.126 -13.319 0.116 1.00 78.43 26 ARG C CA 1
ATOM 2131 C C . ARG C 1 60 ? -4.157 -12.256 -0.305 1.00 78.96 26 ARG C C 1
ATOM 2132 O O . ARG C 1 60 ? -3.775 -11.170 -0.749 1.00 86.79 26 ARG C O 1
ATOM 2134 N N . ARG C 1 61 ? -5.449 -12.553 -0.110 1.00 72.79 27 ARG C N 1
ATOM 2135 C CA . ARG C 1 61 ? -6.551 -11.686 -0.537 1.00 74.55 27 ARG C CA 1
ATOM 2136 C C . ARG C 1 61 ? -6.337 -10.246 -0.030 1.00 75.14 27 ARG C C 1
ATOM 2137 O O . ARG C 1 61 ? -6.529 -9.281 -0.775 1.00 76.56 27 ARG C O 1
ATOM 2145 N N . ALA C 1 62 ? -5.974 -10.116 1.255 1.00 71.62 28 ALA C N 1
ATOM 2146 C CA . ALA C 1 62 ? -5.820 -8.836 1.940 1.00 66.38 28 ALA C CA 1
ATOM 2147 C C . ALA C 1 62 ? -4.740 -7.994 1.251 1.00 62.83 28 ALA C C 1
ATOM 2148 O O . ALA C 1 62 ? -4.917 -6.793 1.041 1.00 63.91 28 ALA C O 1
ATOM 2150 N N . TYR C 1 63 ? -3.614 -8.635 0.925 1.00 66.75 29 TYR C N 1
ATOM 2151 C CA . TYR C 1 63 ? -2.507 -7.951 0.283 1.00 70.79 29 TYR C CA 1
ATOM 2152 C C . TYR C 1 63 ? -2.878 -7.543 -1.149 1.00 74.65 29 TYR C C 1
ATOM 2153 O O . TYR C 1 63 ? -2.656 -6.398 -1.535 1.00 74.05 29 TYR C O 1
ATOM 2162 N N . GLN C 1 64 ? -3.423 -8.498 -1.919 1.00 73.11 30 GLN C N 1
ATOM 2163 C CA . GLN C 1 64 ? -3.877 -8.280 -3.290 1.00 74.37 30 GLN C CA 1
ATOM 2164 C C . GLN C 1 64 ? -4.870 -7.118 -3.324 1.00 78.85 30 GLN C C 1
ATOM 2165 O O . GLN C 1 64 ? -4.796 -6.236 -4.206 1.00 78.19 30 GLN C O 1
ATOM 2171 N N . ARG C 1 65 ? -5.815 -7.134 -2.372 1.00 74.52 31 ARG C N 1
ATOM 2172 C CA . ARG C 1 65 ? -6.821 -6.098 -2.304 1.00 65.89 31 ARG C CA 1
ATOM 2173 C C . ARG C 1 65 ? -6.103 -4.768 -2.059 1.00 62.37 31 ARG C C 1
ATOM 2174 O O . ARG C 1 65 ? -6.483 -3.755 -2.617 1.00 59.10 31 ARG C O 1
ATOM 2182 N N . HIS C 1 66 ? -5.048 -4.800 -1.240 1.00 54.80 32 HIS C N 1
ATOM 2183 C CA . HIS C 1 66 ? -4.325 -3.600 -0.925 1.00 61.13 32 HIS C CA 1
ATOM 2184 C C . HIS C 1 66 ? -3.695 -3.024 -2.202 1.00 62.91 32 HIS C C 1
ATOM 2185 O O . HIS C 1 66 ? -3.824 -1.816 -2.481 1.00 67.23 32 HIS C O 1
ATOM 2192 N N . VAL C 1 67 ? -3.058 -3.887 -2.990 1.00 61.26 33 VAL C N 1
ATOM 2193 C CA . VAL C 1 67 ? -2.294 -3.422 -4.149 1.00 70.96 33 VAL C CA 1
ATOM 2194 C C . VAL C 1 67 ? -3.272 -2.969 -5.242 1.00 66.06 33 VAL C C 1
ATOM 2195 O O . VAL C 1 67 ? -2.992 -1.994 -5.950 1.00 62.97 33 VAL C O 1
ATOM 2199 N N . ALA C 1 68 ? -4.428 -3.642 -5.343 1.00 60.19 34 ALA C N 1
ATOM 2200 C CA . ALA C 1 68 ? -5.507 -3.157 -6.222 1.00 60.12 34 ALA C CA 1
ATOM 2201 C C . ALA C 1 68 ? -5.868 -1.712 -5.845 1.00 62.95 34 ALA C C 1
ATOM 2202 O O . ALA C 1 68 ? -6.104 -0.875 -6.718 1.00 63.41 34 ALA C O 1
ATOM 2204 N N . ILE C 1 69 ? -5.893 -1.424 -4.536 1.00 61.93 35 ILE C N 1
ATOM 2205 C CA . ILE C 1 69 ? -6.314 -0.129 -4.059 1.00 59.86 35 ILE C CA 1
ATOM 2206 C C . ILE C 1 69 ? -5.198 0.864 -4.385 1.00 59.04 35 ILE C C 1
ATOM 2207 O O . ILE C 1 69 ? -5.464 2.013 -4.811 1.00 51.95 35 ILE C O 1
ATOM 2212 N N . PHE C 1 70 ? -3.956 0.397 -4.241 1.00 55.18 36 PHE C N 1
ATOM 2213 C CA . PHE C 1 70 ? -2.810 1.203 -4.623 1.00 59.50 36 PHE C CA 1
ATOM 2214 C C . PHE C 1 70 ? -2.899 1.533 -6.128 1.00 55.58 36 PHE C C 1
ATOM 2215 O O . PHE C 1 70 ? -2.943 2.700 -6.515 1.00 57.25 36 PHE C O 1
ATOM 2223 N N . GLN C 1 71 ? -2.974 0.512 -6.985 1.00 55.09 37 GLN C N 1
ATOM 2224 C CA . GLN C 1 71 ? -3.087 0.730 -8.450 1.00 60.37 37 GLN C CA 1
ATOM 2225 C C . GLN C 1 71 ? -4.167 1.787 -8.776 1.00 57.87 37 GLN C C 1
ATOM 2226 O O . GLN C 1 71 ? -3.934 2.678 -9.603 1.00 61.50 37 GLN C O 1
ATOM 2232 N N . GLN C 1 72 ? -5.347 1.695 -8.150 1.00 56.30 38 GLN C N 1
ATOM 2233 C CA . GLN C 1 72 ? -6.491 2.524 -8.537 1.00 56.27 38 GLN C CA 1
ATOM 2234 C C . GLN C 1 72 ? -6.348 3.969 -8.040 1.00 57.35 38 GLN C C 1
ATOM 2235 O O . GLN C 1 72 ? -7.062 4.841 -8.508 1.00 65.77 38 GLN C O 1
ATOM 2241 N N . THR C 1 73 ? -5.476 4.230 -7.065 1.00 59.71 39 THR C N 1
ATOM 2242 C CA . THR C 1 73 ? -5.508 5.515 -6.355 1.00 60.05 39 THR C CA 1
ATOM 2243 C C . THR C 1 73 ? -4.371 6.425 -6.826 1.00 58.08 39 THR C C 1
ATOM 2244 O O . THR C 1 73 ? -4.563 7.613 -7.043 1.00 60.56 39 THR C O 1
ATOM 2248 N N . ILE C 1 74 ? -3.175 5.856 -6.913 1.00 58.73 40 ILE C N 1
ATOM 2249 C CA . ILE C 1 74 ? -2.035 6.538 -7.447 1.00 63.19 40 ILE C CA 1
ATOM 2250 C C . ILE C 1 74 ? -1.993 6.313 -8.955 1.00 63.70 40 ILE C C 1
ATOM 2251 O O . ILE C 1 74 ? -1.992 5.169 -9.432 1.00 57.79 40 ILE C O 1
ATOM 2256 N N . PRO C 1 75 ? -1.960 7.425 -9.727 1.00 67.05 41 PRO C N 1
ATOM 2257 C CA . PRO C 1 75 ? -1.943 7.377 -11.192 1.00 60.73 41 PRO C CA 1
ATOM 2258 C C . PRO C 1 75 ? -0.812 6.552 -11.805 1.00 56.91 41 PRO C C 1
ATOM 2259 O O . PRO C 1 75 ? 0.291 6.561 -11.297 1.00 53.12 41 PRO C O 1
ATOM 2263 N N . ASP C 1 76 ? -1.117 5.871 -12.914 1.00 63.46 42 ASP C N 1
ATOM 2264 C CA . ASP C 1 76 ? -0.150 5.067 -13.650 1.00 61.56 42 ASP C CA 1
ATOM 2265 C C . ASP C 1 76 ? 1.104 5.900 -13.973 1.00 61.53 42 ASP C C 1
ATOM 2266 O O . ASP C 1 76 ? 2.213 5.385 -13.903 1.00 58.39 42 ASP C O 1
ATOM 2271 N N . SER C 1 77 ? 0.915 7.191 -14.296 1.00 57.46 43 SER C N 1
ATOM 2272 C CA . SER C 1 77 ? 2.012 8.108 -14.629 1.00 59.44 43 SER C CA 1
ATOM 2273 C C . SER C 1 77 ? 3.037 8.230 -13.493 1.00 62.42 43 SER C C 1
ATOM 2274 O O . SER C 1 77 ? 4.228 8.407 -13.729 1.00 68.27 43 SER C O 1
ATOM 2277 N N . LYS C 1 78 ? 2.577 8.139 -12.251 1.00 64.02 44 LYS C N 1
ATOM 2278 C CA . LYS C 1 78 ? 3.390 8.538 -11.152 1.00 64.02 44 LYS C CA 1
ATOM 2279 C C . LYS C 1 78 ? 4.292 7.359 -10.769 1.00 59.13 44 LYS C C 1
ATOM 2280 O O . LYS C 1 78 ? 5.521 7.408 -10.977 1.00 57.94 44 LYS C O 1
ATOM 2286 N N . LEU C 1 79 ? 3.725 6.289 -10.219 1.00 55.50 45 LEU C N 1
ATOM 2287 C CA . LEU C 1 79 ? 4.616 5.305 -9.606 1.00 63.78 45 LEU C CA 1
ATOM 2288 C C . LEU C 1 79 ? 3.982 3.922 -9.480 1.00 66.96 45 LEU C C 1
ATOM 2289 O O . LEU C 1 79 ? 2.777 3.777 -9.216 1.00 71.94 45 LEU C O 1
ATOM 2294 N N . THR C 1 80 ? 4.843 2.908 -9.600 1.00 67.31 46 THR C N 1
ATOM 2295 C CA . THR C 1 80 ? 4.474 1.541 -9.231 1.00 66.85 46 THR C CA 1
ATOM 2296 C C . THR C 1 80 ? 4.529 1.440 -7.707 1.00 69.70 46 THR C C 1
ATOM 2297 O O . THR C 1 80 ? 5.005 2.366 -7.034 1.00 76.56 46 THR C O 1
ATOM 2301 N N . ALA C 1 81 ? 4.056 0.307 -7.187 1.00 72.16 47 ALA C N 1
ATOM 2302 C CA . ALA C 1 81 ? 4.061 0.005 -5.749 1.00 72.63 47 ALA C CA 1
ATOM 2303 C C . ALA C 1 81 ? 5.501 -0.075 -5.238 1.00 67.45 47 ALA C C 1
ATOM 2304 O O . ALA C 1 81 ? 5.825 0.518 -4.218 1.00 57.82 47 ALA C O 1
ATOM 2306 N N . ALA C 1 82 ? 6.347 -0.818 -5.962 1.00 58.04 48 ALA C N 1
ATOM 2307 C CA . ALA C 1 82 ? 7.736 -0.988 -5.573 1.00 64.44 48 ALA C CA 1
ATOM 2308 C C . ALA C 1 82 ? 8.408 0.396 -5.488 1.00 67.76 48 ALA C C 1
ATOM 2309 O O . ALA C 1 82 ? 9.086 0.717 -4.510 1.00 68.09 48 ALA C O 1
ATOM 2311 N N . GLN C 1 83 ? 8.160 1.236 -6.495 1.00 62.47 49 GLN C N 1
ATOM 2312 C CA . GLN C 1 83 ? 8.725 2.572 -6.551 1.00 66.40 49 GLN C CA 1
ATOM 2313 C C . GLN C 1 83 ? 8.203 3.443 -5.395 1.00 62.90 49 GLN C C 1
ATOM 2314 O O . GLN C 1 83 ? 8.949 4.237 -4.848 1.00 67.20 49 GLN C O 1
ATOM 2320 N N . PHE C 1 84 ? 6.927 3.314 -5.025 1.00 66.04 50 PHE C N 1
ATOM 2321 C CA . PHE C 1 84 ? 6.358 4.123 -3.929 1.00 67.64 50 PHE C CA 1
ATOM 2322 C C . PHE C 1 84 ? 7.032 3.761 -2.594 1.00 67.61 50 PHE C C 1
ATOM 2323 O O . PHE C 1 84 ? 7.385 4.637 -1.780 1.00 64.51 50 PHE C O 1
ATOM 2331 N N . VAL C 1 85 ? 7.201 2.458 -2.373 1.00 66.11 51 VAL C N 1
ATOM 2332 C CA . VAL C 1 85 ? 7.759 1.934 -1.142 1.00 70.85 51 VAL C CA 1
ATOM 2333 C C . VAL C 1 85 ? 9.226 2.376 -1.012 1.00 66.34 51 VAL C C 1
ATOM 2334 O O . VAL C 1 85 ? 9.644 2.814 0.064 1.00 63.65 51 VAL C O 1
ATOM 2338 N N . VAL C 1 86 ? 10.003 2.253 -2.094 1.00 60.56 52 VAL C N 1
ATOM 2339 C CA . VAL C 1 86 ? 11.403 2.656 -2.064 1.00 62.58 52 VAL C CA 1
ATOM 2340 C C . VAL C 1 86 ? 11.485 4.158 -1.766 1.00 61.28 52 VAL C C 1
ATOM 2341 O O . VAL C 1 86 ? 12.193 4.539 -0.803 1.00 53.54 52 VAL C O 1
ATOM 2345 N N . LEU C 1 87 ? 10.754 4.991 -2.536 1.00 57.42 53 LEU C N 1
ATOM 2346 C CA . LEU C 1 87 ? 10.782 6.469 -2.314 1.00 65.64 53 LEU C CA 1
ATOM 2347 C C . LEU C 1 87 ? 10.465 6.789 -0.847 1.00 64.66 53 LEU C C 1
ATOM 2348 O O . LEU C 1 87 ? 11.184 7.573 -0.232 1.00 60.88 53 LEU C O 1
ATOM 2353 N N . CYS C 1 88 ? 9.400 6.176 -0.309 1.00 64.66 54 CYS C N 1
ATOM 2354 C CA . CYS C 1 88 ? 8.923 6.429 1.075 1.00 69.09 54 CYS C CA 1
ATOM 2355 C C . CYS C 1 88 ? 9.991 6.001 2.094 1.00 65.09 54 CYS C C 1
ATOM 2356 O O . CYS C 1 88 ? 10.314 6.754 3.040 1.00 54.67 54 CYS C O 1
ATOM 2359 N N . ALA C 1 89 ? 10.561 4.808 1.887 1.00 58.89 55 ALA C N 1
ATOM 2360 C CA . ALA C 1 89 ? 11.625 4.340 2.759 1.00 60.77 55 ALA C CA 1
ATOM 2361 C C . ALA C 1 89 ? 12.723 5.401 2.824 1.00 64.66 55 ALA C C 1
ATOM 2362 O O . ALA C 1 89 ? 13.190 5.729 3.908 1.00 61.54 55 ALA C O 1
ATOM 2364 N N . LEU C 1 90 ? 13.090 5.953 1.658 1.00 63.38 56 LEU C N 1
ATOM 2365 C CA . LEU C 1 90 ? 14.220 6.873 1.584 1.00 64.25 56 LEU C CA 1
ATOM 2366 C C . LEU C 1 90 ? 13.889 8.171 2.333 1.00 62.12 56 LEU C C 1
ATOM 2367 O O . LEU C 1 90 ? 14.760 8.713 3.031 1.00 58.12 56 LEU C O 1
ATOM 2372 N N . ARG C 1 91 ? 12.632 8.623 2.219 1.00 63.17 57 ARG C N 1
ATOM 2373 C CA . ARG C 1 91 ? 12.122 9.808 2.935 1.00 66.62 57 ARG C CA 1
ATOM 2374 C C . ARG C 1 91 ? 12.133 9.573 4.454 1.00 70.48 57 ARG C C 1
ATOM 2375 O O . ARG C 1 91 ? 12.488 10.491 5.185 1.00 61.63 57 ARG C O 1
ATOM 2383 N N . ASP C 1 92 ? 11.750 8.363 4.909 1.00 68.75 58 ASP C N 1
ATOM 2384 C CA . ASP C 1 92 ? 11.731 8.017 6.351 1.00 70.41 58 ASP C CA 1
ATOM 2385 C C . ASP C 1 92 ? 13.160 7.912 6.905 1.00 64.90 58 ASP C C 1
ATOM 2386 O O . ASP C 1 92 ? 13.428 8.479 7.969 1.00 72.00 58 ASP C O 1
ATOM 2391 N N . GLN C 1 93 ? 14.051 7.194 6.200 1.00 59.32 59 GLN C N 1
ATOM 2392 C CA . GLN C 1 93 ? 15.415 6.840 6.688 1.00 64.19 59 GLN C CA 1
ATOM 2393 C C . GLN C 1 93 ? 16.489 7.848 6.253 1.00 62.11 59 GLN C C 1
ATOM 2394 O O . GLN C 1 93 ? 17.620 7.780 6.750 1.00 63.27 59 GLN C O 1
ATOM 2400 N N . GLY C 1 94 ? 16.171 8.721 5.285 1.00 60.84 60 GLY C N 1
ATOM 2401 C CA . GLY C 1 94 ? 17.201 9.541 4.626 1.00 58.94 60 GLY C CA 1
ATOM 2402 C C . GLY C 1 94 ? 18.188 8.670 3.854 1.00 61.48 60 GLY C C 1
ATOM 2403 O O . GLY C 1 94 ? 17.832 7.606 3.345 1.00 71.17 60 GLY C O 1
ATOM 2404 N N . ALA C 1 95 ? 19.447 9.103 3.794 1.00 60.56 61 ALA C N 1
ATOM 2405 C CA . ALA C 1 95 ? 20.476 8.465 2.973 1.00 62.42 61 ALA C CA 1
ATOM 2406 C C . ALA C 1 95 ? 20.708 7.021 3.424 1.00 57.94 61 ALA C C 1
ATOM 2407 O O . ALA C 1 95 ? 21.027 6.782 4.568 1.00 64.21 61 ALA C O 1
ATOM 2409 N N . CYS C 1 96 ? 20.609 6.093 2.468 1.00 63.99 62 CYS C N 1
ATOM 2410 C CA . CYS C 1 96 ? 20.599 4.652 2.698 1.00 63.71 62 CYS C CA 1
ATOM 2411 C C . CYS C 1 96 ? 21.609 3.928 1.807 1.00 62.95 62 CYS C C 1
ATOM 2412 O O . CYS C 1 96 ? 21.714 4.211 0.605 1.00 57.52 62 CYS C O 1
ATOM 2415 N N . SER C 1 97 ? 22.260 2.921 2.397 1.00 68.21 63 SER C N 1
ATOM 2416 C CA . SER C 1 97 ? 22.894 1.844 1.659 1.00 69.78 63 SER C CA 1
ATOM 2417 C C . SER C 1 97 ? 21.814 0.996 0.987 1.00 69.41 63 SER C C 1
ATOM 2418 O O . SER C 1 97 ? 20.638 1.077 1.339 1.00 68.00 63 SER C O 1
ATOM 2421 N N . LEU C 1 98 ? 22.247 0.149 0.055 1.00 78.35 64 LEU C N 1
ATOM 2422 C CA . LEU C 1 98 ? 21.374 -0.786 -0.642 1.00 85.35 64 LEU C CA 1
ATOM 2423 C C . LEU C 1 98 ? 20.670 -1.719 0.362 1.00 80.40 64 LEU C C 1
ATOM 2424 O O . LEU C 1 98 ? 19.463 -1.936 0.267 1.00 81.62 64 LEU C O 1
ATOM 2429 N N . VAL C 1 99 ? 21.397 -2.247 1.349 1.00 79.83 65 VAL C N 1
ATOM 2430 C CA . VAL C 1 99 ? 20.776 -3.195 2.291 1.00 79.74 65 VAL C CA 1
ATOM 2431 C C . VAL C 1 99 ? 19.779 -2.456 3.190 1.00 76.00 65 VAL C C 1
ATOM 2432 O O . VAL C 1 99 ? 18.787 -3.037 3.632 1.00 73.08 65 VAL C O 1
ATOM 2436 N N . ASP C 1 100 ? 20.048 -1.184 3.486 1.00 79.95 66 ASP C N 1
ATOM 2437 C CA . ASP C 1 100 ? 19.112 -0.409 4.300 1.00 77.90 66 ASP C CA 1
ATOM 2438 C C . ASP C 1 100 ? 17.757 -0.415 3.592 1.00 72.12 66 ASP C C 1
ATOM 2439 O O . ASP C 1 100 ? 16.748 -0.679 4.228 1.00 78.92 66 ASP C O 1
ATOM 2444 N N . VAL C 1 101 ? 17.777 -0.198 2.268 1.00 72.44 67 VAL C N 1
ATOM 2445 C CA . VAL C 1 101 ? 16.564 -0.120 1.439 1.00 70.58 67 VAL C CA 1
ATOM 2446 C C . VAL C 1 101 ? 15.849 -1.469 1.474 1.00 68.64 67 VAL C C 1
ATOM 2447 O O . VAL C 1 101 ? 14.637 -1.517 1.663 1.00 74.58 67 VAL C O 1
ATOM 2451 N N . VAL C 1 102 ? 16.611 -2.548 1.277 1.00 71.44 68 VAL C N 1
ATOM 2452 C CA . VAL C 1 102 ? 16.095 -3.933 1.390 1.00 81.43 68 VAL C CA 1
ATOM 2453 C C . VAL C 1 102 ? 15.476 -4.168 2.780 1.00 77.46 68 VAL C C 1
ATOM 2454 O O . VAL C 1 102 ? 14.345 -4.632 2.873 1.00 78.77 68 VAL C O 1
ATOM 2458 N N . LYS C 1 103 ? 16.210 -3.825 3.846 1.00 72.10 69 LYS C N 1
ATOM 2459 C CA . LYS C 1 103 ? 15.804 -4.123 5.230 1.00 81.08 69 LYS C CA 1
ATOM 2460 C C . LYS C 1 103 ? 14.688 -3.169 5.686 1.00 85.67 69 LYS C C 1
ATOM 2461 O O . LYS C 1 103 ? 14.254 -3.241 6.839 1.00 102.78 69 LYS C O 1
ATOM 2463 N N . ALA C 1 104 ? 14.228 -2.275 4.803 1.00 81.67 70 ALA C N 1
ATOM 2464 C CA . ALA C 1 104 ? 13.181 -1.296 5.161 1.00 82.05 70 ALA C CA 1
ATOM 2465 C C . ALA C 1 104 ? 11.932 -1.484 4.285 1.00 84.02 70 ALA C C 1
ATOM 2466 O O . ALA C 1 104 ? 10.817 -1.230 4.737 1.00 83.97 70 ALA C O 1
ATOM 2468 N N . THR C 1 105 ? 12.132 -1.922 3.035 1.00 84.45 71 THR C N 1
ATOM 2469 C CA . THR C 1 105 ? 11.058 -2.090 2.061 1.00 82.38 71 THR C CA 1
ATOM 2470 C C . THR C 1 105 ? 10.553 -3.541 2.048 1.00 85.13 71 THR C C 1
ATOM 2471 O O . THR C 1 105 ? 9.394 -3.770 1.674 1.00 92.21 71 THR C O 1
ATOM 2475 N N . ALA C 1 106 ? 11.420 -4.488 2.451 1.00 82.84 72 ALA C N 1
ATOM 2476 C CA . ALA C 1 106 ? 11.175 -5.943 2.413 1.00 79.95 72 ALA C CA 1
ATOM 2477 C C . ALA C 1 106 ? 11.012 -6.398 0.958 1.00 82.97 72 ALA C C 1
ATOM 2478 O O . ALA C 1 106 ? 10.039 -7.074 0.612 1.00 90.74 72 ALA C O 1
ATOM 2480 N N . ILE C 1 107 ? 11.977 -6.014 0.117 1.00 80.14 73 ILE C N 1
ATOM 2481 C CA . ILE C 1 107 ? 11.974 -6.344 -1.301 1.00 77.81 73 ILE C CA 1
ATOM 2482 C C . ILE C 1 107 ? 13.344 -6.937 -1.687 1.00 88.87 73 ILE C C 1
ATOM 2483 O O . ILE C 1 107 ? 14.389 -6.472 -1.210 1.00 93.57 73 ILE C O 1
ATOM 2488 N N . ASP C 1 108 ? 13.307 -7.998 -2.515 1.00 89.49 74 ASP C N 1
ATOM 2489 C CA . ASP C 1 108 ? 14.467 -8.659 -3.138 1.00 87.89 74 ASP C CA 1
ATOM 2490 C C . ASP C 1 108 ? 15.497 -7.609 -3.578 1.00 94.37 74 ASP C C 1
ATOM 2491 O O . ASP C 1 108 ? 15.148 -6.639 -4.252 1.00 102.69 74 ASP C O 1
ATOM 2493 N N . GLN C 1 109 ? 16.766 -7.827 -3.216 1.00 90.35 75 GLN C N 1
ATOM 2494 C CA . GLN C 1 109 ? 17.876 -6.966 -3.643 1.00 92.11 75 GLN C CA 1
ATOM 2495 C C . GLN C 1 109 ? 17.808 -6.693 -5.159 1.00 91.63 75 GLN C C 1
ATOM 2496 O O . GLN C 1 109 ? 18.020 -5.559 -5.577 1.00 95.30 75 GLN C O 1
ATOM 2502 N N . ALA C 1 110 ? 17.512 -7.714 -5.977 1.00 92.64 76 ALA C N 1
ATOM 2503 C CA . ALA C 1 110 ? 17.568 -7.596 -7.444 1.00 87.33 76 ALA C CA 1
ATOM 2504 C C . ALA C 1 110 ? 16.450 -6.666 -7.939 1.00 93.29 76 ALA C C 1
ATOM 2505 O O . ALA C 1 110 ? 16.647 -5.831 -8.835 1.00 94.65 76 ALA C O 1
ATOM 2507 N N . THR C 1 111 ? 15.271 -6.805 -7.333 1.00 86.29 77 THR C N 1
ATOM 2508 C CA . THR C 1 111 ? 14.119 -5.991 -7.685 1.00 83.25 77 THR C CA 1
ATOM 2509 C C . THR C 1 111 ? 14.374 -4.527 -7.260 1.00 85.32 77 THR C C 1
ATOM 2510 O O . THR C 1 111 ? 14.079 -3.605 -8.037 1.00 80.32 77 THR C O 1
ATOM 2514 N N . VAL C 1 112 ? 14.957 -4.310 -6.064 1.00 81.60 78 VAL C N 1
ATOM 2515 C CA . VAL C 1 112 ? 15.217 -2.947 -5.491 1.00 78.07 78 VAL C CA 1
ATOM 2516 C C . VAL C 1 112 ? 16.241 -2.174 -6.332 1.00 74.89 78 VAL C C 1
ATOM 2517 O O . VAL C 1 112 ? 16.090 -0.971 -6.544 1.00 67.23 78 VAL C O 1
ATOM 2521 N N . ARG C 1 113 ? 17.305 -2.865 -6.752 1.00 75.49 79 ARG C N 1
ATOM 2522 C CA . ARG C 1 113 ? 18.271 -2.334 -7.707 1.00 77.41 79 ARG C CA 1
ATOM 2523 C C . ARG C 1 113 ? 17.540 -1.789 -8.942 1.00 73.89 79 ARG C C 1
ATOM 2524 O O . ARG C 1 113 ? 17.836 -0.689 -9.396 1.00 71.93 79 ARG C O 1
ATOM 2532 N N . GLY C 1 114 ? 16.581 -2.566 -9.465 1.00 71.16 80 GLY C N 1
ATOM 2533 C CA . GLY C 1 114 ? 15.815 -2.206 -10.661 1.00 64.40 80 GLY C CA 1
ATOM 2534 C C . GLY C 1 114 ? 15.015 -0.932 -10.473 1.00 68.59 80 GLY C C 1
ATOM 2535 O O . GLY C 1 114 ? 15.077 -0.021 -11.312 1.00 68.67 80 GLY C O 1
ATOM 2536 N N . VAL C 1 115 ? 14.260 -0.880 -9.368 1.00 66.69 81 VAL C N 1
ATOM 2537 C CA . VAL C 1 115 ? 13.466 0.287 -8.967 1.00 63.74 81 VAL C CA 1
ATOM 2538 C C . VAL C 1 115 ? 14.370 1.514 -8.844 1.00 66.93 81 VAL C C 1
ATOM 2539 O O . VAL C 1 115 ? 14.048 2.565 -9.398 1.00 67.98 81 VAL C O 1
ATOM 2543 N N . ILE C 1 116 ? 15.480 1.366 -8.100 1.00 64.27 82 ILE C N 1
ATOM 2544 C CA . ILE C 1 116 ? 16.444 2.453 -7.886 1.00 68.64 82 ILE C CA 1
ATOM 2545 C C . ILE C 1 116 ? 16.941 3.011 -9.224 1.00 73.58 82 ILE C C 1
ATOM 2546 O O . ILE C 1 116 ? 17.002 4.242 -9.387 1.00 76.50 82 ILE C O 1
ATOM 2551 N N . GLU C 1 117 ? 17.325 2.118 -10.148 1.00 78.58 83 GLU C N 1
ATOM 2552 C CA . GLU C 1 117 ? 17.772 2.517 -11.498 1.00 77.87 83 GLU C CA 1
ATOM 2553 C C . GLU C 1 117 ? 16.695 3.402 -12.149 1.00 71.81 83 GLU C C 1
ATOM 2554 O O . GLU C 1 117 ? 16.992 4.491 -12.635 1.00 73.99 83 GLU C O 1
ATOM 2560 N N . ARG C 1 118 ? 15.436 2.949 -12.147 1.00 65.15 84 ARG C N 1
ATOM 2561 C CA . ARG C 1 118 ? 14.397 3.684 -12.872 1.00 70.21 84 ARG C CA 1
ATOM 2562 C C . ARG C 1 118 ? 14.216 5.044 -12.207 1.00 66.40 84 ARG C C 1
ATOM 2563 O O . ARG C 1 118 ? 14.009 6.043 -12.895 1.00 67.61 84 ARG C O 1
ATOM 2565 N N . LEU C 1 119 ? 14.297 5.062 -10.870 1.00 69.49 85 LEU C N 1
ATOM 2566 C CA . LEU C 1 119 ? 14.036 6.289 -10.098 1.00 66.07 85 LEU C CA 1
ATOM 2567 C C . LEU C 1 119 ? 15.209 7.270 -10.245 1.00 64.07 85 LEU C C 1
ATOM 2568 O O . LEU C 1 119 ? 14.983 8.472 -10.298 1.00 61.60 85 LEU C O 1
ATOM 2573 N N . LYS C 1 120 ? 16.434 6.734 -10.371 1.00 63.07 86 LYS C N 1
ATOM 2574 C CA . LYS C 1 120 ? 17.631 7.480 -10.821 1.00 68.48 86 LYS C CA 1
ATOM 2575 C C . LYS C 1 120 ? 17.385 8.136 -12.187 1.00 70.11 86 LYS C C 1
ATOM 2576 O O . LYS C 1 120 ? 17.652 9.326 -12.368 1.00 65.21 86 LYS C O 1
ATOM 2578 N N . ALA C 1 121 ? 16.882 7.340 -13.140 1.00 77.57 87 ALA C N 1
ATOM 2579 C CA . ALA C 1 121 ? 16.639 7.779 -14.535 1.00 73.34 87 ALA C CA 1
ATOM 2580 C C . ALA C 1 121 ? 15.700 8.977 -14.559 1.00 64.24 87 ALA C C 1
ATOM 2581 O O . ALA C 1 121 ? 15.885 9.835 -15.374 1.00 68.40 87 ALA C O 1
ATOM 2583 N N . ARG C 1 122 ? 14.699 8.991 -13.666 1.00 67.59 88 ARG C N 1
ATOM 2584 C CA . ARG C 1 122 ? 13.667 10.049 -13.611 1.00 63.75 88 ARG C CA 1
ATOM 2585 C C . ARG C 1 122 ? 14.101 11.186 -12.678 1.00 61.00 88 ARG C C 1
ATOM 2586 O O . ARG C 1 122 ? 13.340 12.122 -12.450 1.00 57.74 88 ARG C O 1
ATOM 2594 N N . LYS C 1 123 ? 15.319 11.079 -12.132 1.00 72.76 89 LYS C N 1
ATOM 2595 C CA . LYS C 1 123 ? 15.990 12.159 -11.384 1.00 76.33 89 LYS C CA 1
ATOM 2596 C C . LYS C 1 123 ? 15.292 12.355 -10.023 1.00 69.34 89 LYS C C 1
ATOM 2597 O O . LYS C 1 123 ? 15.289 13.456 -9.485 1.00 59.76 89 LYS C O 1
ATOM 2599 N N . LEU C 1 124 ? 14.718 11.267 -9.481 1.00 70.52 90 LEU C N 1
ATOM 2600 C CA . LEU C 1 124 ? 13.883 11.278 -8.240 1.00 67.47 90 LEU C CA 1
ATOM 2601 C C . LEU C 1 124 ? 14.720 10.878 -7.017 1.00 67.56 90 LEU C C 1
ATOM 2602 O O . LEU C 1 124 ? 14.335 11.119 -5.871 1.00 57.34 90 LEU C O 1
ATOM 2607 N N . LEU C 1 125 ? 15.855 10.230 -7.274 1.00 65.49 91 LEU C N 1
ATOM 2608 C CA . LEU C 1 125 ? 16.814 9.936 -6.251 1.00 68.19 91 LEU C CA 1
ATOM 2609 C C . LEU C 1 125 ? 18.193 10.024 -6.902 1.00 69.76 91 LEU C C 1
ATOM 2610 O O . LEU C 1 125 ? 18.294 10.067 -8.124 1.00 67.95 91 LEU C O 1
ATOM 2615 N N . ALA C 1 126 ? 19.224 10.087 -6.061 1.00 63.37 92 ALA C N 1
ATOM 2616 C CA . ALA C 1 126 ? 20.593 10.136 -6.484 1.00 62.66 92 ALA C CA 1
ATOM 2617 C C . ALA C 1 126 ? 21.305 8.906 -5.925 1.00 58.03 92 ALA C C 1
ATOM 2618 O O . ALA C 1 126 ? 20.823 8.293 -5.007 1.00 63.47 92 ALA C O 1
ATOM 2620 N N . VAL C 1 127 ? 22.439 8.557 -6.530 1.00 61.71 93 VAL C N 1
ATOM 2621 C CA . VAL C 1 127 ? 23.307 7.509 -6.053 1.00 62.73 93 VAL C CA 1
ATOM 2622 C C . VAL C 1 127 ? 24.717 8.103 -5.918 1.00 63.61 93 VAL C C 1
ATOM 2623 O O . VAL C 1 127 ? 25.170 8.829 -6.790 1.00 68.19 93 VAL C O 1
ATOM 2627 N N . SER C 1 128 ? 25.379 7.850 -4.787 1.00 63.26 94 SER C N 1
ATOM 2628 C CA . SER C 1 128 ? 26.782 8.259 -4.601 1.00 66.84 94 SER C CA 1
ATOM 2629 C C . SER C 1 128 ? 27.594 7.022 -4.229 1.00 69.06 94 SER C C 1
ATOM 2630 O O . SER C 1 128 ? 27.102 6.178 -3.506 1.00 75.00 94 SER C O 1
ATOM 2633 N N . HIS C 1 129 ? 28.825 6.944 -4.744 1.00 81.50 95 HIS C N 1
ATOM 2634 C CA . HIS C 1 129 ? 29.730 5.783 -4.591 1.00 83.03 95 HIS C CA 1
ATOM 2635 C C . HIS C 1 129 ? 30.938 6.186 -3.733 1.00 82.22 95 HIS C C 1
ATOM 2636 O O . HIS C 1 129 ? 31.389 7.330 -3.802 1.00 73.85 95 HIS C O 1
ATOM 2643 N N . ASP C 1 130 ? 31.460 5.260 -2.920 1.00 89.22 96 ASP C N 1
ATOM 2644 C CA . ASP C 1 130 ? 32.800 5.460 -2.352 1.00 102.50 96 ASP C CA 1
ATOM 2645 C C . ASP C 1 130 ? 33.779 5.376 -3.520 1.00 111.33 96 ASP C C 1
ATOM 2646 O O . ASP C 1 130 ? 33.714 4.432 -4.309 1.00 107.25 96 ASP C O 1
ATOM 2651 N N . PRO C 1 131 ? 34.673 6.374 -3.709 1.00 119.33 97 PRO C N 1
ATOM 2652 C CA . PRO C 1 131 ? 35.682 6.295 -4.768 1.00 124.57 97 PRO C CA 1
ATOM 2653 C C . PRO C 1 131 ? 36.534 5.016 -4.658 1.00 129.95 97 PRO C C 1
ATOM 2654 O O . PRO C 1 131 ? 36.910 4.445 -5.682 1.00 131.76 97 PRO C O 1
ATOM 2658 N N . ALA C 1 132 ? 36.797 4.568 -3.422 1.00 135.87 98 ALA C N 1
ATOM 2659 C CA . ALA C 1 132 ? 37.554 3.334 -3.130 1.00 137.51 98 ALA C CA 1
ATOM 2660 C C . ALA C 1 132 ? 36.835 2.113 -3.725 1.00 135.75 98 ALA C C 1
ATOM 2661 O O . ALA C 1 132 ? 37.374 1.450 -4.610 1.00 140.95 98 ALA C O 1
ATOM 2663 N N . ASP C 1 133 ? 35.625 1.825 -3.231 1.00 130.64 99 ASP C N 1
ATOM 2664 C CA . ASP C 1 133 ? 34.772 0.760 -3.768 1.00 125.00 99 ASP C CA 1
ATOM 2665 C C . ASP C 1 133 ? 33.560 1.388 -4.464 1.00 119.14 99 ASP C C 1
ATOM 2666 O O . ASP C 1 133 ? 32.692 1.968 -3.813 1.00 101.34 99 ASP C O 1
ATOM 2671 N N . ARG C 1 134 ? 33.495 1.258 -5.791 1.00 120.83 100 ARG C N 1
ATOM 2672 C CA . ARG C 1 134 ? 32.263 1.553 -6.508 1.00 118.61 100 ARG C CA 1
ATOM 2673 C C . ARG C 1 134 ? 31.172 0.639 -5.933 1.00 108.95 100 ARG C C 1
ATOM 2674 O O . ARG C 1 134 ? 29.995 0.956 -6.014 1.00 104.32 100 ARG C O 1
ATOM 2676 N N . ARG C 1 135 ? 31.607 -0.488 -5.350 1.00 112.79 101 ARG C N 1
ATOM 2677 C CA . ARG C 1 135 ? 30.769 -1.409 -4.575 1.00 115.70 101 ARG C CA 1
ATOM 2678 C C . ARG C 1 135 ? 29.963 -0.625 -3.528 1.00 109.02 101 ARG C C 1
ATOM 2679 O O . ARG C 1 135 ? 28.734 -0.666 -3.543 1.00 94.65 101 ARG C O 1
ATOM 2681 N N . LYS C 1 136 ? 30.675 0.083 -2.638 1.00 103.02 102 LYS C N 1
ATOM 2682 C CA . LYS C 1 136 ? 30.092 0.882 -1.545 1.00 98.63 102 LYS C CA 1
ATOM 2683 C C . LYS C 1 136 ? 29.333 2.078 -2.140 1.00 99.88 102 LYS C C 1
ATOM 2684 O O . LYS C 1 136 ? 29.913 2.899 -2.859 1.00 113.53 102 LYS C O 1
ATOM 2686 N N . VAL C 1 137 ? 28.037 2.173 -1.815 1.00 91.75 103 VAL C N 1
ATOM 2687 C CA . VAL C 1 137 ? 27.117 3.117 -2.454 1.00 83.05 103 VAL C CA 1
ATOM 2688 C C . VAL C 1 137 ? 26.141 3.715 -1.416 1.00 76.17 103 VAL C C 1
ATOM 2689 O O . VAL C 1 137 ? 25.968 3.223 -0.297 1.00 78.36 103 VAL C O 1
ATOM 2693 N N . LEU C 1 138 ? 25.515 4.828 -1.793 1.00 72.30 104 LEU C N 1
ATOM 2694 C CA . LEU C 1 138 ? 24.503 5.483 -0.993 1.00 68.81 104 LEU C CA 1
ATOM 2695 C C . LEU C 1 138 ? 23.395 5.963 -1.927 1.00 63.74 104 LEU C C 1
ATOM 2696 O O . LEU C 1 138 ? 23.667 6.382 -3.041 1.00 68.60 104 LEU C O 1
ATOM 2701 N N . VAL C 1 139 ? 22.159 5.896 -1.444 1.00 58.28 105 VAL C N 1
ATOM 2702 C CA . VAL C 1 139 ? 20.985 6.226 -2.208 1.00 57.55 105 VAL C CA 1
ATOM 2703 C C . VAL C 1 139 ? 20.204 7.284 -1.428 1.00 63.17 105 VAL C C 1
ATOM 2704 O O . VAL C 1 139 ? 20.097 7.224 -0.199 1.00 65.20 105 VAL C O 1
ATOM 2708 N N . THR C 1 140 ? 19.630 8.240 -2.151 1.00 67.64 106 THR C N 1
ATOM 2709 C CA . THR C 1 140 ? 19.146 9.432 -1.531 1.00 70.31 106 THR C CA 1
ATOM 2710 C C . THR C 1 140 ? 18.168 10.165 -2.454 1.00 65.13 106 THR C C 1
ATOM 2711 O O . THR C 1 140 ? 18.433 10.249 -3.649 1.00 63.43 106 THR C O 1
ATOM 2715 N N . LEU C 1 141 ? 17.082 10.698 -1.865 1.00 58.93 107 LEU C N 1
ATOM 2716 C CA . LEU C 1 141 ? 16.090 11.523 -2.541 1.00 59.90 107 LEU C CA 1
ATOM 2717 C C . LEU C 1 141 ? 16.738 12.783 -3.124 1.00 64.25 107 LEU C C 1
ATOM 2718 O O . LEU C 1 141 ? 17.581 13.400 -2.484 1.00 61.00 107 LEU C O 1
ATOM 2723 N N . THR C 1 142 ? 16.296 13.141 -4.339 1.00 65.71 108 THR C N 1
ATOM 2724 C CA . THR C 1 142 ? 16.534 14.450 -4.973 1.00 66.64 108 THR C CA 1
ATOM 2725 C C . THR C 1 142 ? 15.434 15.405 -4.535 1.00 65.43 108 THR C C 1
ATOM 2726 O O . THR C 1 142 ? 14.412 14.944 -4.036 1.00 68.54 108 THR C O 1
ATOM 2730 N N . PRO C 1 143 ? 15.566 16.737 -4.739 1.00 69.79 109 PRO C N 1
ATOM 2731 C CA . PRO C 1 143 ? 14.466 17.663 -4.455 1.00 70.09 109 PRO C CA 1
ATOM 2732 C C . PRO C 1 143 ? 13.158 17.224 -5.131 1.00 68.97 109 PRO C C 1
ATOM 2733 O O . PRO C 1 143 ? 12.089 17.316 -4.515 1.00 67.02 109 PRO C O 1
ATOM 2737 N N . ASP C 1 144 ? 13.275 16.720 -6.368 1.00 68.82 110 ASP C N 1
ATOM 2738 C CA . ASP C 1 144 ? 12.131 16.248 -7.173 1.00 69.68 110 ASP C CA 1
ATOM 2739 C C . ASP C 1 144 ? 11.476 15.048 -6.469 1.00 65.28 110 ASP C C 1
ATOM 2740 O O . ASP C 1 144 ? 10.259 15.024 -6.291 1.00 59.61 110 ASP C O 1
ATOM 2745 N N . GLY C 1 145 ? 12.303 14.081 -6.048 1.00 59.63 111 GLY C N 1
ATOM 2746 C CA . GLY C 1 145 ? 11.884 12.997 -5.171 1.00 57.37 111 GLY C CA 1
ATOM 2747 C C . GLY C 1 145 ? 11.128 13.471 -3.931 1.00 57.11 111 GLY C C 1
ATOM 2748 O O . GLY C 1 145 ? 10.077 12.911 -3.571 1.00 56.70 111 GLY C O 1
ATOM 2749 N N . ARG C 1 146 ? 11.666 14.475 -3.233 1.00 54.82 112 ARG C N 1
ATOM 2750 C CA . ARG C 1 146 ? 11.030 14.932 -2.017 1.00 55.78 112 ARG C CA 1
ATOM 2751 C C . ARG C 1 146 ? 9.650 15.496 -2.383 1.00 55.84 112 ARG C C 1
ATOM 2752 O O . ARG C 1 146 ? 8.659 15.275 -1.684 1.00 56.33 112 ARG C O 1
ATOM 2760 N N . ALA C 1 147 ? 9.577 16.177 -3.525 1.00 60.53 113 ALA C N 1
ATOM 2761 C CA . ALA C 1 147 ? 8.337 16.814 -3.987 1.00 60.51 113 ALA C CA 1
ATOM 2762 C C . ALA C 1 147 ? 7.260 15.746 -4.244 1.00 60.77 113 ALA C C 1
ATOM 2763 O O . ALA C 1 147 ? 6.126 15.849 -3.780 1.00 61.60 113 ALA C O 1
ATOM 2765 N N . LEU C 1 148 ? 7.650 14.682 -4.947 1.00 56.42 114 LEU C N 1
ATOM 2766 C CA . LEU C 1 148 ? 6.733 13.623 -5.307 1.00 59.52 114 LEU C CA 1
ATOM 2767 C C . LEU C 1 148 ? 6.193 12.895 -4.067 1.00 59.59 114 LEU C C 1
ATOM 2768 O O . LEU C 1 148 ? 4.990 12.587 -4.002 1.00 61.91 114 LEU C O 1
ATOM 2773 N N . VAL C 1 149 ? 7.061 12.594 -3.099 1.00 53.34 115 VAL C N 1
ATOM 2774 C CA . VAL C 1 149 ? 6.593 11.914 -1.910 1.00 54.30 115 VAL C CA 1
ATOM 2775 C C . VAL C 1 149 ? 5.560 12.796 -1.207 1.00 55.72 115 VAL C C 1
ATOM 2776 O O . VAL C 1 149 ? 4.506 12.336 -0.835 1.00 54.43 115 VAL C O 1
ATOM 2780 N N . GLU C 1 150 ? 5.863 14.082 -1.051 1.00 71.97 116 GLU C N 1
ATOM 2781 C CA . GLU C 1 150 ? 4.944 14.991 -0.375 1.00 74.24 116 GLU C CA 1
ATOM 2782 C C . GLU C 1 150 ? 3.635 15.052 -1.174 1.00 67.86 116 GLU C C 1
ATOM 2783 O O . GLU C 1 150 ? 2.569 15.039 -0.606 1.00 62.95 116 GLU C O 1
ATOM 2789 N N . GLU C 1 151 ? 3.742 15.078 -2.503 1.00 66.25 117 GLU C N 1
ATOM 2790 C CA . GLU C 1 151 ? 2.572 15.072 -3.384 1.00 70.84 117 GLU C CA 1
ATOM 2791 C C . GLU C 1 151 ? 1.710 13.8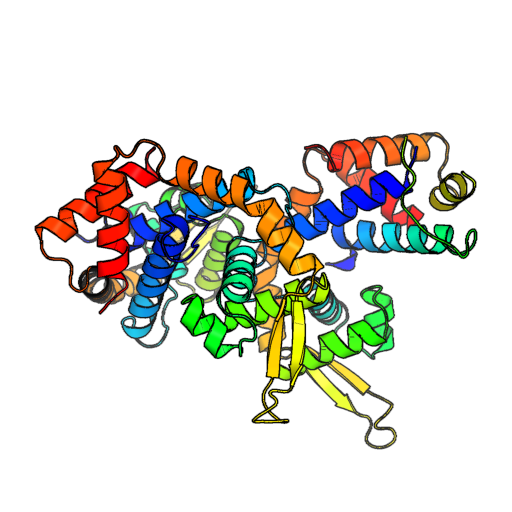11 -3.172 1.00 63.73 117 GLU C C 1
ATOM 2792 O O . GLU C 1 151 ? 0.503 13.921 -3.207 1.00 57.49 117 GLU C O 1
ATOM 2798 N N . MET C 1 152 ? 2.331 12.643 -2.954 1.00 58.81 118 MET C N 1
ATOM 2799 C CA . MET C 1 152 ? 1.638 11.353 -2.907 1.00 56.80 118 MET C CA 1
ATOM 2800 C C . MET C 1 152 ? 1.014 11.093 -1.530 1.00 57.19 118 MET C C 1
ATOM 2801 O O . MET C 1 152 ? 0.274 10.132 -1.377 1.00 64.76 118 MET C O 1
ATOM 2806 N N . VAL C 1 153 ? 1.306 11.938 -0.539 1.00 57.15 119 VAL C N 1
ATOM 2807 C CA . VAL C 1 153 ? 0.896 11.721 0.865 1.00 60.59 119 VAL C CA 1
ATOM 2808 C C . VAL C 1 153 ? -0.623 11.582 0.970 1.00 60.49 119 VAL C C 1
ATOM 2809 O O . VAL C 1 153 ? -1.099 10.605 1.550 1.00 62.82 119 VAL C O 1
ATOM 2813 N N . PRO C 1 154 ? -1.423 12.550 0.456 1.00 58.00 120 PRO C N 1
ATOM 2814 C CA . PRO C 1 154 ? -2.887 12.453 0.480 1.00 58.70 120 PRO C CA 1
ATOM 2815 C C . PRO C 1 154 ? -3.415 11.135 -0.118 1.00 56.72 120 PRO C C 1
ATOM 2816 O O . PRO C 1 154 ? -4.447 10.585 0.321 1.00 50.41 120 PRO C O 1
ATOM 2820 N N . PHE C 1 155 ? -2.705 10.649 -1.136 1.00 53.77 121 PHE C N 1
ATOM 2821 C CA . PHE C 1 155 ? -3.024 9.398 -1.756 1.00 56.28 121 PHE C CA 1
ATOM 2822 C C . PHE C 1 155 ? -2.638 8.231 -0.839 1.00 56.98 121 PHE C C 1
ATOM 2823 O O . PHE C 1 155 ? -3.397 7.279 -0.687 1.00 64.04 121 PHE C O 1
ATOM 2831 N N . ALA C 1 156 ? -1.450 8.294 -0.236 1.00 57.19 122 ALA C N 1
ATOM 2832 C CA . ALA C 1 156 ? -1.029 7.269 0.726 1.00 55.12 122 ALA C CA 1
ATOM 2833 C C . ALA C 1 156 ? -2.081 7.107 1.845 1.00 54.85 122 ALA C C 1
ATOM 2834 O O . ALA C 1 156 ? -2.470 6.001 2.183 1.00 57.24 122 ALA C O 1
ATOM 2836 N N . GLU C 1 157 ? -2.592 8.224 2.367 1.00 53.36 123 GLU C N 1
ATOM 2837 C CA . GLU C 1 157 ? -3.591 8.218 3.431 1.00 51.55 123 GLU C CA 1
ATOM 2838 C C . GLU C 1 157 ? -4.921 7.620 2.938 1.00 52.60 123 GLU C C 1
ATOM 2839 O O . GLU C 1 157 ? -5.558 6.853 3.660 1.00 56.41 123 GLU C O 1
ATOM 2845 N N . GLN C 1 158 ? -5.337 7.969 1.716 1.00 52.74 124 GLN C N 1
ATOM 2846 C CA . GLN C 1 158 ? -6.516 7.383 1.053 1.00 51.12 124 GLN C CA 1
ATOM 2847 C C . GLN C 1 158 ? -6.321 5.858 0.920 1.00 55.69 124 GLN C C 1
ATOM 2848 O O . GLN C 1 158 ? -7.257 5.061 1.172 1.00 50.87 124 GLN C O 1
ATOM 2854 N N . ILE C 1 159 ? -5.106 5.437 0.527 1.00 56.98 125 ILE C N 1
ATOM 2855 C CA . ILE C 1 159 ? -4.821 4.016 0.319 1.00 57.76 125 ILE C CA 1
ATOM 2856 C C . ILE C 1 159 ? -5.053 3.292 1.650 1.00 56.42 125 ILE C C 1
ATOM 2857 O O . ILE C 1 159 ? -5.843 2.357 1.711 1.00 57.13 125 ILE C O 1
ATOM 2862 N N . THR C 1 160 ? -4.425 3.794 2.718 1.00 54.96 126 THR C N 1
ATOM 2863 C CA . THR C 1 160 ? -4.584 3.246 4.051 1.00 56.54 126 THR C CA 1
ATOM 2864 C C . THR C 1 160 ? -6.060 3.172 4.482 1.00 57.48 126 THR C C 1
ATOM 2865 O O . THR C 1 160 ? -6.514 2.133 4.952 1.00 60.81 126 THR C O 1
ATOM 2869 N N . GLN C 1 161 ? -6.790 4.281 4.360 1.00 56.03 127 GLN C N 1
ATOM 2870 C CA . GLN C 1 161 ? -8.192 4.327 4.764 1.00 58.65 127 GLN C CA 1
ATOM 2871 C C . GLN C 1 161 ? -8.974 3.225 4.034 1.00 58.16 127 GLN C C 1
ATOM 2872 O O . GLN C 1 161 ? -9.718 2.483 4.653 1.00 73.90 127 GLN C O 1
ATOM 2878 N N . SER C 1 162 ? -8.775 3.077 2.724 1.00 61.72 128 SER C N 1
ATOM 2879 C CA . SER C 1 162 ? -9.552 2.102 1.925 1.00 60.27 128 SER C CA 1
ATOM 2880 C C . SER C 1 162 ? -9.153 0.659 2.264 1.00 66.52 128 SER C C 1
ATOM 2881 O O . SER C 1 162 ? -9.979 -0.256 2.170 1.00 63.71 128 SER C O 1
ATOM 2884 N N . THR C 1 163 ? -7.869 0.449 2.590 1.00 70.31 129 THR C N 1
ATOM 2885 C CA . THR C 1 163 ? -7.352 -0.880 2.885 1.00 68.73 129 THR C CA 1
ATOM 2886 C C . THR C 1 163 ? -8.009 -1.389 4.172 1.00 69.94 129 THR C C 1
ATOM 2887 O O . THR C 1 163 ? -8.354 -2.553 4.265 1.00 68.47 129 THR C O 1
ATOM 2891 N N . PHE C 1 164 ? -8.166 -0.492 5.153 1.00 67.10 130 PHE C N 1
ATOM 2892 C CA . PHE C 1 164 ? -8.863 -0.795 6.415 1.00 69.48 130 PHE C CA 1
ATOM 2893 C C . PHE C 1 164 ? -10.321 -1.162 6.127 1.00 68.16 130 PHE C C 1
ATOM 2894 O O . PHE C 1 164 ? -10.886 -2.014 6.799 1.00 63.95 130 PHE C O 1
ATOM 2902 N N . GLY C 1 165 ? -10.914 -0.510 5.124 1.00 66.59 131 GLY C N 1
ATOM 2903 C CA . GLY C 1 165 ? -12.246 -0.866 4.638 1.00 72.30 131 GLY C CA 1
ATOM 2904 C C . GLY C 1 165 ? -13.314 -0.628 5.694 1.00 75.28 131 GLY C C 1
ATOM 2905 O O . GLY C 1 165 ? -13.392 0.453 6.279 1.00 69.71 131 GLY C O 1
ATOM 2906 N N . GLY C 1 166 ? -14.108 -1.668 5.968 1.00 75.69 132 GLY C N 1
ATOM 2907 C CA . GLY C 1 166 ? -15.198 -1.597 6.943 1.00 76.20 132 GLY C CA 1
ATOM 2908 C C . GLY C 1 166 ? -14.750 -1.791 8.390 1.00 73.39 132 GLY C C 1
ATOM 2909 O O . GLY C 1 166 ? -15.580 -1.799 9.288 1.00 64.95 132 GLY C O 1
ATOM 2910 N N . LEU C 1 167 ? -13.447 -1.968 8.640 1.00 71.18 133 LEU C N 1
ATOM 2911 C CA . LEU C 1 167 ? -12.991 -2.150 10.014 1.00 70.47 133 LEU C CA 1
ATOM 2912 C C . LEU C 1 167 ? -13.311 -0.878 10.809 1.00 68.62 133 LEU C C 1
ATOM 2913 O O . LEU C 1 167 ? -13.211 0.231 10.300 1.00 73.60 133 LEU C O 1
ATOM 2918 N N . ASN C 1 168 ? -13.734 -1.067 12.057 1.00 61.09 134 ASN C N 1
ATOM 2919 C CA . ASN C 1 168 ? -13.979 0.028 12.961 1.00 59.82 134 ASN C CA 1
ATOM 2920 C C . ASN C 1 168 ? -12.653 0.311 13.649 1.00 64.19 134 ASN C C 1
ATOM 2921 O O . ASN C 1 168 ? -11.702 -0.445 13.463 1.00 62.32 134 ASN C O 1
ATOM 2926 N N . PRO C 1 169 ? -12.549 1.395 14.450 1.00 62.15 135 PRO C N 1
ATOM 2927 C CA . PRO C 1 169 ? -11.270 1.790 15.033 1.00 61.73 135 PRO C CA 1
ATOM 2928 C C . PRO C 1 169 ? -10.603 0.691 15.877 1.00 64.73 135 PRO C C 1
ATOM 2929 O O . PRO C 1 169 ? -9.378 0.566 15.857 1.00 75.04 135 PRO C O 1
ATOM 2933 N N . ALA C 1 170 ? -11.399 -0.082 16.622 1.00 63.98 136 ALA C N 1
ATOM 2934 C CA . ALA C 1 170 ? -10.855 -1.148 17.470 1.00 64.93 136 ALA C CA 1
ATOM 2935 C C . ALA C 1 170 ? -10.300 -2.275 16.587 1.00 67.25 136 ALA C C 1
ATOM 2936 O O . ALA C 1 170 ? -9.242 -2.865 16.855 1.00 70.25 136 ALA C O 1
ATOM 2938 N N . GLU C 1 171 ? -11.035 -2.590 15.524 1.00 61.52 137 GLU C N 1
ATOM 2939 C CA . GLU C 1 171 ? -10.575 -3.572 14.569 1.00 64.07 137 GLU C CA 1
ATOM 2940 C C . GLU C 1 171 ? -9.284 -3.063 13.891 1.00 62.88 137 GLU C C 1
ATOM 2941 O O . GLU C 1 171 ? -8.303 -3.787 13.808 1.00 56.35 137 GLU C O 1
ATOM 2947 N N . ARG C 1 172 ? -9.266 -1.793 13.470 1.00 59.63 138 ARG C N 1
ATOM 2948 C CA . ARG C 1 172 ? -8.092 -1.213 12.824 1.00 59.60 138 ARG C CA 1
ATOM 2949 C C . ARG C 1 172 ? -6.895 -1.382 13.762 1.00 62.87 138 ARG C C 1
ATOM 2950 O O . ARG C 1 172 ? -5.850 -1.876 13.333 1.00 63.41 138 ARG C O 1
ATOM 2958 N N . VAL C 1 173 ? -7.067 -1.034 15.046 1.00 63.99 139 VAL C N 1
ATOM 2959 C CA . VAL C 1 173 ? -5.978 -1.156 16.041 1.00 61.44 139 VAL C CA 1
ATOM 2960 C C . VAL C 1 173 ? -5.597 -2.633 16.236 1.00 64.84 139 VAL C C 1
ATOM 2961 O O . VAL C 1 173 ? -4.452 -2.940 16.543 1.00 64.25 139 VAL C O 1
ATOM 2965 N N . ALA C 1 174 ? -6.562 -3.542 16.075 1.00 60.76 140 ALA C N 1
ATOM 2966 C CA . ALA C 1 174 ? -6.330 -4.940 16.366 1.00 61.53 140 ALA C CA 1
ATOM 2967 C C . ALA C 1 174 ? -5.627 -5.614 15.181 1.00 59.09 140 ALA C C 1
ATOM 2968 O O . ALA C 1 174 ? -4.762 -6.458 15.359 1.00 64.39 140 ALA C O 1
ATOM 2970 N N . ILE C 1 175 ? -5.962 -5.2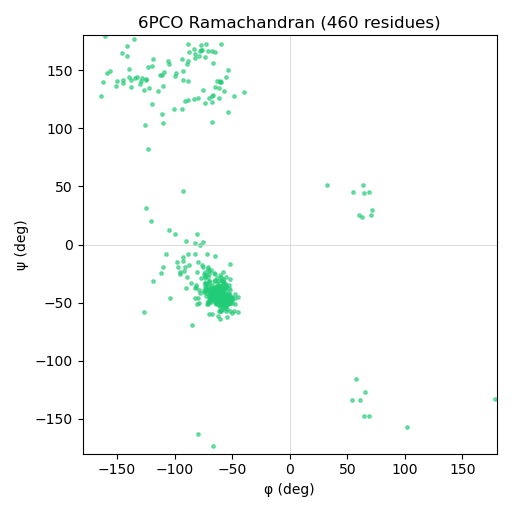31 13.954 1.00 56.62 141 ILE C N 1
ATOM 2971 C CA . ILE C 1 175 ? -5.310 -5.893 12.821 1.00 61.63 141 ILE C CA 1
ATOM 2972 C C . ILE C 1 175 ? -3.864 -5.410 12.716 1.00 61.74 141 ILE C C 1
ATOM 2973 O O . ILE C 1 175 ? -2.992 -6.202 12.373 1.00 62.68 141 ILE C O 1
ATOM 2978 N N . VAL C 1 176 ? -3.624 -4.130 13.032 1.00 67.02 142 VAL C N 1
ATOM 2979 C CA . VAL C 1 176 ? -2.256 -3.587 13.076 1.00 68.38 142 VAL C CA 1
ATOM 2980 C C . VAL C 1 176 ? -1.462 -4.318 14.167 1.00 68.23 142 VAL C C 1
ATOM 2981 O O . VAL C 1 176 ? -0.374 -4.803 13.909 1.00 67.61 142 VAL C O 1
ATOM 2985 N N . TYR C 1 177 ? -2.034 -4.420 15.370 1.00 66.56 143 TYR C N 1
ATOM 2986 C CA . TYR C 1 177 ? -1.372 -5.065 16.496 1.00 65.69 143 TYR C CA 1
ATOM 2987 C C . TYR C 1 177 ? -0.974 -6.499 16.116 1.00 63.53 143 TYR C C 1
ATOM 2988 O O . TYR C 1 177 ? 0.134 -6.941 16.401 1.00 64.40 143 TYR C O 1
ATOM 2997 N N . LEU C 1 178 ? -1.888 -7.206 15.452 1.00 60.05 144 LEU C N 1
ATOM 2998 C CA . LEU C 1 178 ? -1.699 -8.624 15.105 1.00 68.58 144 LEU C CA 1
ATOM 2999 C C . LEU C 1 178 ? -0.645 -8.794 14.003 1.00 76.68 144 LEU C C 1
ATOM 3000 O O . LEU C 1 178 ? 0.197 -9.680 14.105 1.00 80.06 144 LEU C O 1
ATOM 3005 N N . LEU C 1 179 ? -0.786 -8.025 12.911 1.00 80.76 145 LEU C N 1
ATOM 3006 C CA . LEU C 1 179 ? 0.137 -8.053 11.769 1.00 74.82 145 LEU C CA 1
ATOM 3007 C C . LEU C 1 179 ? 1.545 -7.674 12.246 1.00 73.62 145 LEU C C 1
ATOM 3008 O O . LEU C 1 179 ? 2.530 -8.218 11.774 1.00 78.28 145 LEU C O 1
ATOM 3013 N N . ARG C 1 180 ? 1.624 -6.752 13.204 1.00 66.56 146 ARG C N 1
ATOM 3014 C CA . ARG C 1 180 ? 2.903 -6.330 13.751 1.00 75.70 146 ARG C CA 1
ATOM 3015 C C . ARG C 1 180 ? 3.570 -7.544 14.423 1.00 80.98 146 ARG C C 1
ATOM 3016 O O . ARG C 1 180 ? 4.753 -7.793 14.201 1.00 95.86 146 ARG C O 1
ATOM 3024 N N . LYS C 1 181 ? 2.800 -8.316 15.203 1.00 91.30 147 LYS C N 1
ATOM 3025 C CA . LYS C 1 181 ? 3.308 -9.520 15.913 1.00 89.10 147 LYS C CA 1
ATOM 3026 C C . LYS C 1 181 ? 3.755 -10.592 14.907 1.00 91.71 147 LYS C C 1
ATOM 3027 O O . LYS C 1 181 ? 4.865 -11.101 15.016 1.00 95.07 147 LYS C O 1
ATOM 3033 N N . MET C 1 182 ? 2.877 -10.921 13.950 1.00 92.47 148 MET C N 1
ATOM 3034 C CA . MET C 1 182 ? 3.102 -11.977 12.946 1.00 103.28 148 MET C CA 1
ATOM 3035 C C . MET C 1 182 ? 4.379 -11.694 12.137 1.00 114.58 148 MET C C 1
ATOM 3036 O O . MET C 1 182 ? 5.173 -12.603 11.911 1.00 120.55 148 MET C O 1
ATOM 3041 N N . SER C 1 183 ? 4.570 -10.438 11.708 1.00 119.62 149 SER C N 1
ATOM 3042 C CA . SER C 1 183 ? 5.719 -10.044 10.881 1.00 115.72 149 SER C CA 1
ATOM 3043 C C . SER C 1 183 ? 7.004 -9.996 11.722 1.00 121.56 149 SER C C 1
ATOM 3044 O O . SER C 1 183 ? 8.063 -10.421 11.253 1.00 132.60 149 SER C O 1
ATOM 3047 N N . ASP C 1 184 ? 6.912 -9.470 12.952 1.00 115.82 150 ASP C N 1
ATOM 3048 C CA . ASP C 1 184 ? 8.050 -9.457 13.885 1.00 118.17 150 ASP C CA 1
ATOM 3049 C C . ASP C 1 184 ? 8.424 -10.908 14.229 1.00 116.61 150 ASP C C 1
ATOM 3050 O O . ASP C 1 184 ? 9.490 -11.184 14.792 1.00 111.82 150 ASP C O 1
ATOM 3055 N N . HIS D 1 50 ? 4.670 7.319 9.891 1.00 134.52 16 HIS D N 1
ATOM 3056 C CA . HIS D 1 50 ? 5.584 6.949 8.754 1.00 132.25 16 HIS D CA 1
ATOM 3057 C C . HIS D 1 50 ? 4.927 5.856 7.888 1.00 124.28 16 HIS D C 1
ATOM 3058 O O . HIS D 1 50 ? 3.869 5.338 8.242 1.00 111.90 16 HIS D O 1
ATOM 3065 N N . PHE D 1 51 ? 5.553 5.547 6.741 1.00 126.78 17 PHE D N 1
ATOM 3066 C CA . PHE D 1 51 ? 5.092 4.516 5.778 1.00 119.99 17 PHE D CA 1
ATOM 3067 C C . PHE D 1 51 ? 5.211 3.106 6.379 1.00 121.92 17 PHE D C 1
ATOM 3068 O O . PHE D 1 51 ? 4.335 2.267 6.149 1.00 125.24 17 PHE D O 1
ATOM 3070 N N . SER D 1 52 ? 6.289 2.852 7.139 1.00 124.86 18 SER D N 1
ATOM 3071 C CA . SER D 1 52 ? 6.570 1.518 7.724 1.00 120.02 18 SER D CA 1
ATOM 3072 C C . SER D 1 52 ? 5.605 1.191 8.876 1.00 111.94 18 SER D C 1
ATOM 3073 O O . SER D 1 52 ? 5.620 0.070 9.372 1.00 99.89 18 SER D O 1
ATOM 3076 N N . GLU D 1 53 ? 4.791 2.172 9.293 1.00 104.76 19 GLU D N 1
ATOM 3077 C CA . GLU D 1 53 ? 3.806 2.017 10.366 1.00 107.86 19 GLU D CA 1
ATOM 3078 C C . GLU D 1 53 ? 2.442 1.610 9.792 1.00 96.41 19 GLU D C 1
ATOM 3079 O O . GLU D 1 53 ? 1.556 1.225 10.545 1.00 106.30 19 GLU D O 1
ATOM 3085 N N . GLN D 1 54 ? 2.294 1.686 8.463 1.00 82.72 20 GLN D N 1
ATOM 3086 C CA . GLN D 1 54 ? 1.000 1.629 7.789 1.00 78.04 20 GLN D CA 1
ATOM 3087 C C . GLN D 1 54 ? 0.616 0.180 7.484 1.00 73.10 20 GLN D C 1
ATOM 3088 O O . GLN D 1 54 ? 1.459 -0.707 7.414 1.00 75.88 20 GLN D O 1
ATOM 3094 N N . VAL D 1 55 ? -0.690 -0.034 7.303 1.00 70.71 21 VAL D N 1
ATOM 3095 C CA . VAL D 1 55 ? -1.262 -1.353 7.373 1.00 63.50 21 VAL D CA 1
ATOM 3096 C C . VAL D 1 55 ? -0.867 -2.116 6.114 1.00 66.72 21 VAL D C 1
ATOM 3097 O O . VAL D 1 55 ? -0.705 -3.348 6.156 1.00 69.56 21 VAL D O 1
ATOM 3101 N N . GLY D 1 56 ? -0.746 -1.372 5.013 1.00 61.84 22 GLY D N 1
ATOM 3102 C CA . GLY D 1 56 ? -0.285 -1.913 3.746 1.00 64.94 22 GLY D CA 1
ATOM 3103 C C . GLY D 1 56 ? 1.078 -2.571 3.878 1.00 56.33 22 GLY D C 1
ATOM 3104 O O . GLY D 1 56 ? 1.253 -3.712 3.485 1.00 62.95 22 GLY D O 1
ATOM 3105 N N . HIS D 1 57 ? 2.043 -1.849 4.447 1.00 57.35 23 HIS D N 1
ATOM 3106 C CA . HIS D 1 57 ? 3.397 -2.374 4.587 1.00 66.29 23 HIS D CA 1
ATOM 3107 C C . HIS D 1 57 ? 3.366 -3.647 5.440 1.00 71.18 23 HIS D C 1
ATOM 3108 O O . HIS D 1 57 ? 4.084 -4.600 5.152 1.00 70.93 23 HIS D O 1
ATOM 3115 N N . LEU D 1 58 ? 2.520 -3.652 6.481 1.00 74.63 24 LEU D N 1
ATOM 3116 C CA . LEU D 1 58 ? 2.455 -4.756 7.451 1.00 72.50 24 LEU D CA 1
ATOM 3117 C C . LEU D 1 58 ? 1.828 -6.019 6.832 1.00 73.42 24 LEU D C 1
ATOM 3118 O O . LEU D 1 58 ? 2.276 -7.113 7.105 1.00 79.05 24 LEU D O 1
ATOM 3123 N N . LEU D 1 59 ? 0.792 -5.859 6.005 1.00 74.78 25 LEU D N 1
ATOM 3124 C CA . LEU D 1 59 ? 0.214 -6.965 5.236 1.00 78.05 25 LEU D CA 1
ATOM 3125 C C . LEU D 1 59 ? 1.271 -7.615 4.339 1.00 81.81 25 LEU D C 1
ATOM 3126 O O . LEU D 1 59 ? 1.270 -8.821 4.205 1.00 74.30 25 LEU D O 1
ATOM 3131 N N . ARG D 1 60 ? 2.106 -6.789 3.688 1.00 89.68 26 ARG D N 1
ATOM 3132 C CA . ARG D 1 60 ? 3.200 -7.247 2.797 1.00 87.47 26 ARG D CA 1
ATOM 3133 C C . ARG D 1 60 ? 4.185 -8.122 3.593 1.00 80.72 26 ARG D C 1
ATOM 3134 O O . ARG D 1 60 ? 4.419 -9.261 3.225 1.00 79.56 26 ARG D O 1
ATOM 3142 N N . ARG D 1 61 ? 4.749 -7.573 4.680 1.00 72.82 27 ARG D N 1
ATOM 3143 C CA . ARG D 1 61 ? 5.750 -8.241 5.500 1.00 74.47 27 ARG D CA 1
ATOM 3144 C C . ARG D 1 61 ? 5.169 -9.530 6.102 1.00 81.81 27 ARG D C 1
ATOM 3145 O O . ARG D 1 61 ? 5.872 -10.509 6.297 1.00 88.17 27 ARG D O 1
ATOM 3153 N N . ALA D 1 62 ? 3.879 -9.505 6.433 1.00 90.15 28 ALA D N 1
ATOM 3154 C CA . ALA D 1 62 ? 3.170 -10.660 6.964 1.00 86.63 28 ALA D CA 1
ATOM 3155 C C . ALA D 1 62 ? 2.987 -11.715 5.868 1.00 79.92 28 ALA D C 1
ATOM 3156 O O . ALA D 1 62 ? 3.274 -12.889 6.080 1.00 82.59 28 ALA D O 1
ATOM 3158 N N . TYR D 1 63 ? 2.485 -11.278 4.709 1.00 84.03 29 TYR D N 1
ATOM 3159 C CA . TYR D 1 63 ? 2.216 -12.148 3.551 1.00 92.53 29 TYR D CA 1
ATOM 3160 C C . TYR D 1 63 ? 3.499 -12.831 3.084 1.00 96.79 29 TYR D C 1
ATOM 3161 O O . TYR D 1 63 ? 3.445 -13.932 2.556 1.00 120.87 29 TYR D O 1
ATOM 3170 N N . GLN D 1 64 ? 4.632 -12.149 3.272 1.00 87.68 30 GLN D N 1
ATOM 3171 C CA . GLN D 1 64 ? 5.909 -12.626 2.810 1.00 90.99 30 GLN D CA 1
ATOM 3172 C C . GLN D 1 64 ? 6.444 -13.698 3.769 1.00 95.10 30 GLN D C 1
ATOM 3173 O O . GLN D 1 64 ? 6.819 -14.771 3.314 1.00 106.06 30 GLN D O 1
ATOM 3179 N N . ARG D 1 65 ? 6.460 -13.403 5.076 1.00 96.67 31 ARG D N 1
ATOM 3180 C CA . ARG D 1 65 ? 6.847 -14.365 6.124 1.00 96.22 31 ARG D CA 1
ATOM 3181 C C . ARG D 1 65 ? 5.986 -15.633 6.017 1.00 95.07 31 ARG D C 1
ATOM 3182 O O . ARG D 1 65 ? 6.434 -16.711 6.389 1.00 108.98 31 ARG D O 1
ATOM 3190 N N . HIS D 1 66 ? 4.758 -15.503 5.505 1.00 93.55 32 HIS D N 1
ATOM 3191 C CA . HIS D 1 66 ? 3.918 -16.670 5.215 1.00 97.67 32 HIS D CA 1
ATOM 3192 C C . HIS D 1 66 ? 4.465 -17.456 4.015 1.00 105.63 32 HIS D C 1
ATOM 3193 O O . HIS D 1 66 ? 4.811 -18.630 4.149 1.00 109.61 32 HIS D O 1
ATOM 3200 N N . VAL D 1 67 ? 4.542 -16.784 2.855 1.00 113.98 33 VAL D N 1
ATOM 3201 C CA . VAL D 1 67 ? 4.840 -17.400 1.542 1.00 107.79 33 VAL D CA 1
ATOM 3202 C C . VAL D 1 67 ? 6.269 -17.969 1.518 1.00 102.69 33 VAL D C 1
ATOM 3203 O O . VAL D 1 67 ? 6.623 -18.668 0.573 1.00 111.61 33 VAL D O 1
ATOM 3205 N N . ALA D 1 68 ? 7.069 -17.663 2.548 1.00 92.98 34 ALA D N 1
ATOM 3206 C CA . ALA D 1 68 ? 8.328 -18.359 2.843 1.00 97.64 34 ALA D CA 1
ATOM 3207 C C . ALA D 1 68 ? 8.058 -19.658 3.622 1.00 111.00 34 ALA D C 1
ATOM 3208 O O . ALA D 1 68 ? 8.619 -20.707 3.304 1.00 125.02 34 ALA D O 1
ATOM 3210 N N . ILE D 1 69 ? 7.208 -19.575 4.654 1.00 121.21 35 ILE D N 1
ATOM 3211 C CA . ILE D 1 69 ? 6.855 -20.715 5.507 1.00 122.76 35 ILE D CA 1
ATOM 3212 C C . ILE D 1 69 ? 6.250 -21.846 4.656 1.00 121.19 35 ILE D C 1
ATOM 3213 O O . ILE D 1 69 ? 6.419 -23.020 4.985 1.00 120.38 35 ILE D O 1
ATOM 3215 N N . PHE D 1 70 ? 5.554 -21.485 3.568 1.00 114.71 36 PHE D N 1
ATOM 3216 C CA . PHE D 1 70 ? 4.931 -22.449 2.652 1.00 115.02 36 PHE D CA 1
ATOM 3217 C C . PHE D 1 70 ? 5.997 -23.190 1.840 1.00 128.63 36 PHE D C 1
ATOM 3218 O O . PHE D 1 70 ? 5.723 -24.263 1.311 1.00 144.36 36 PHE D O 1
ATOM 3220 N N . GLN D 1 71 ? 7.194 -22.596 1.732 1.00 144.20 37 GLN D N 1
ATOM 3221 C CA . GLN D 1 71 ? 8.294 -23.112 0.899 1.00 141.42 37 GLN D CA 1
ATOM 3222 C C . GLN D 1 71 ? 9.551 -23.298 1.766 1.00 136.28 37 GLN D C 1
ATOM 3223 O O . GLN D 1 71 ? 10.685 -23.146 1.309 1.00 120.83 37 GLN D O 1
ATOM 3229 N N . GLN D 1 72 ? 9.318 -23.617 3.043 1.00 134.69 38 GLN D N 1
ATOM 3230 C CA . GLN D 1 72 ? 10.269 -24.331 3.885 1.00 136.55 38 GLN D CA 1
ATOM 3231 C C . GLN D 1 72 ? 9.587 -25.630 4.344 1.00 139.00 38 GLN D C 1
ATOM 3232 O O . GLN D 1 72 ? 9.987 -26.239 5.338 1.00 136.64 38 GLN D O 1
ATOM 3238 N N . THR D 1 73 ? 8.546 -26.025 3.593 1.00 136.82 39 THR D N 1
ATOM 3239 C CA . THR D 1 73 ? 7.730 -27.226 3.819 1.00 141.14 39 THR D CA 1
ATOM 3240 C C . THR D 1 73 ? 7.687 -28.052 2.522 1.00 145.44 39 THR D C 1
ATOM 3241 O O . THR D 1 73 ? 8.097 -29.219 2.521 1.00 138.12 39 THR D O 1
ATOM 3245 N N . ILE D 1 74 ? 7.206 -27.429 1.430 1.00 138.54 40 ILE D N 1
ATOM 3246 C CA . ILE D 1 74 ? 7.019 -28.064 0.101 1.00 133.97 40 ILE D CA 1
ATOM 3247 C C . ILE D 1 74 ? 8.028 -27.500 -0.908 1.00 137.84 40 ILE D C 1
ATOM 3248 O O . ILE D 1 74 ? 8.258 -26.293 -0.937 1.00 135.18 40 ILE D O 1
ATOM 3250 N N . PRO D 1 75 ? 8.672 -28.340 -1.761 1.00 143.58 41 PRO D N 1
ATOM 3251 C CA . PRO D 1 75 ? 9.450 -27.841 -2.898 1.00 141.99 41 PRO D CA 1
ATOM 3252 C C . PRO D 1 75 ? 8.567 -27.443 -4.094 1.00 146.94 41 PRO D C 1
ATOM 3253 O O . PRO D 1 75 ? 8.848 -26.440 -4.745 1.00 145.32 41 PRO D O 1
ATOM 3257 N N . ASP D 1 76 ? 7.513 -28.225 -4.368 1.00 144.92 42 ASP D N 1
ATOM 3258 C CA . ASP D 1 76 ? 6.467 -27.852 -5.334 1.00 145.37 42 ASP D CA 1
ATOM 3259 C C . ASP D 1 76 ? 5.553 -26.800 -4.682 1.00 148.31 42 ASP D C 1
ATOM 3260 O O . ASP D 1 76 ? 5.626 -26.586 -3.466 1.00 151.46 42 ASP D O 1
ATOM 3262 N N . SER D 1 77 ? 4.705 -26.140 -5.487 1.00 132.69 43 SER D N 1
ATOM 3263 C CA . SER D 1 77 ? 3.853 -25.037 -5.003 1.00 125.74 43 SER D CA 1
ATOM 3264 C C . SER D 1 77 ? 2.713 -24.729 -5.991 1.00 124.66 43 SER D C 1
ATOM 3265 O O . SER D 1 77 ? 2.955 -24.489 -7.167 1.00 123.46 43 SER D O 1
ATOM 3268 N N . LYS D 1 78 ? 1.471 -24.705 -5.490 1.00 128.32 44 LYS D N 1
ATOM 3269 C CA . LYS D 1 78 ? 0.286 -24.416 -6.311 1.00 133.18 44 LYS D CA 1
ATOM 3270 C C . LYS D 1 78 ? -0.885 -23.979 -5.420 1.00 141.37 44 LYS D C 1
ATOM 3271 O O . LYS D 1 78 ? -0.763 -23.935 -4.198 1.00 142.62 44 LYS D O 1
ATOM 3273 N N . LEU D 1 79 ? -2.022 -23.671 -6.058 1.00 145.50 45 LEU D N 1
ATOM 3274 C CA . LEU D 1 79 ? -3.294 -23.387 -5.375 1.00 136.11 45 LEU D CA 1
ATOM 3275 C C . LEU D 1 79 ? -4.200 -24.625 -5.433 1.00 132.92 45 LEU D C 1
ATOM 3276 O O . LEU D 1 79 ? -4.625 -25.055 -6.513 1.00 96.03 45 LEU D O 1
ATOM 3278 N N . THR D 1 80 ? -4.504 -25.182 -4.256 1.00 129.39 46 THR D N 1
ATOM 3279 C CA . THR D 1 80 ? -5.337 -26.376 -4.148 1.00 128.72 46 THR D CA 1
ATOM 3280 C C . THR D 1 80 ? -6.776 -25.961 -4.505 1.00 137.27 46 THR D C 1
ATOM 3281 O O . THR D 1 80 ? -7.059 -24.761 -4.599 1.00 129.54 46 THR D O 1
ATOM 3285 N N . ALA D 1 81 ? -7.657 -26.945 -4.747 1.00 139.41 47 ALA D N 1
ATOM 3286 C CA . ALA D 1 81 ? -9.036 -26.707 -5.238 1.00 132.10 47 ALA D CA 1
ATOM 3287 C C . ALA D 1 81 ? -10.003 -27.730 -4.630 1.00 135.75 47 ALA D C 1
ATOM 3288 O O . ALA D 1 81 ? -9.685 -28.911 -4.539 1.00 136.65 47 ALA D O 1
ATOM 3290 N N . ALA D 1 82 ? -11.196 -27.258 -4.246 1.00 135.69 48 ALA D N 1
ATOM 3291 C CA . ALA D 1 82 ? -12.200 -28.077 -3.571 1.00 140.97 48 ALA D CA 1
ATOM 3292 C C . ALA D 1 82 ? -13.170 -28.670 -4.603 1.00 139.72 48 ALA D C 1
ATOM 3293 O O . ALA D 1 82 ? -14.157 -28.041 -4.977 1.00 138.68 48 ALA D O 1
ATOM 3295 N N . GLU D 1 157 ? -2.704 -26.938 6.231 1.00 121.82 123 GLU D N 1
ATOM 3296 C CA . GLU D 1 157 ? -1.971 -28.120 6.679 1.00 135.61 123 GLU D CA 1
ATOM 3297 C C . GLU D 1 157 ? -0.946 -27.696 7.741 1.00 141.11 123 GLU D C 1
ATOM 3298 O O . GLU D 1 157 ? -1.277 -26.947 8.662 1.00 138.39 123 GLU D O 1
ATOM 3300 N N . GLN D 1 158 ? 0.296 -28.173 7.591 1.00 140.51 124 GLN D N 1
ATOM 3301 C CA . GLN D 1 158 ? 1.397 -27.856 8.502 1.00 137.71 124 GLN D CA 1
ATOM 3302 C C . GLN D 1 158 ? 1.664 -26.345 8.482 1.00 136.66 124 GLN D C 1
ATOM 3303 O O . GLN D 1 158 ? 1.992 -25.764 9.519 1.00 113.01 124 GLN D O 1
ATOM 3309 N N . ILE D 1 159 ? 1.506 -25.733 7.296 1.00 139.57 125 ILE D N 1
ATOM 3310 C CA . ILE D 1 159 ? 1.866 -24.321 7.031 1.00 137.63 125 ILE D CA 1
ATOM 3311 C C . ILE D 1 159 ? 1.072 -23.379 7.946 1.00 125.21 125 ILE D C 1
ATOM 3312 O O . ILE D 1 159 ? 1.662 -22.450 8.511 1.00 93.35 125 ILE D O 1
ATOM 3317 N N . THR D 1 160 ? -0.239 -23.641 8.091 1.00 121.86 126 THR D N 1
ATOM 3318 C CA . THR D 1 160 ? -1.199 -22.737 8.761 1.00 115.52 126 THR D CA 1
ATOM 3319 C C . THR D 1 160 ? -0.794 -22.536 10.232 1.00 118.36 126 THR D C 1
ATOM 3320 O O . THR D 1 160 ? -0.876 -21.410 10.726 1.00 131.43 126 THR D O 1
ATOM 3324 N N . GLN D 1 161 ? -0.331 -23.598 10.912 1.00 110.72 127 GLN D N 1
ATOM 3325 C CA . GLN D 1 161 ? 0.136 -23.491 12.318 1.00 102.18 127 GLN D CA 1
ATOM 3326 C C . GLN D 1 161 ? 1.471 -22.734 12.366 1.00 96.23 127 GLN D C 1
ATOM 3327 O O . GLN D 1 161 ? 1.849 -22.239 13.418 1.00 105.84 127 GLN D O 1
ATOM 3329 N N . SER D 1 162 ? 2.177 -22.666 11.228 1.00 110.53 128 SER D N 1
ATOM 3330 C CA . SER D 1 162 ? 3.475 -21.966 11.098 1.00 118.26 128 SER D CA 1
ATOM 3331 C C . SER D 1 162 ? 3.249 -20.454 10.942 1.00 116.36 128 SER D C 1
ATOM 3332 O O . SER D 1 162 ? 3.917 -19.631 11.582 1.00 96.34 128 SER D O 1
ATOM 3335 N N . THR D 1 163 ? 2.296 -20.100 10.073 1.00 116.39 129 THR D N 1
ATOM 3336 C CA . THR D 1 163 ? 1.915 -18.711 9.804 1.00 111.60 129 THR D CA 1
ATOM 3337 C C . THR D 1 163 ? 1.415 -18.020 11.089 1.00 107.12 129 THR D C 1
ATOM 3338 O O . THR D 1 163 ? 1.679 -16.830 11.282 1.00 93.46 129 THR D O 1
ATOM 3342 N N . PHE D 1 164 ? 0.705 -18.766 11.954 1.00 95.48 130 PHE D N 1
ATOM 3343 C CA . PHE D 1 164 ? 0.116 -18.228 13.206 1.00 93.24 130 PHE D CA 1
ATOM 3344 C C . PHE D 1 164 ? 1.192 -17.962 14.267 1.00 94.21 130 PHE D C 1
ATOM 3345 O O . PHE D 1 164 ? 1.002 -17.115 15.123 1.00 91.16 130 PHE D O 1
ATOM 3353 N N . GLY D 1 165 ? 2.293 -18.718 14.238 1.00 98.71 131 GLY D N 1
ATOM 3354 C CA . GLY D 1 165 ? 3.383 -18.536 15.201 1.00 103.98 131 GLY D CA 1
ATOM 3355 C C . GLY D 1 165 ? 2.892 -18.589 16.642 1.00 98.05 131 GLY D C 1
ATOM 3356 O O . GLY D 1 165 ? 2.111 -19.472 17.005 1.00 92.50 131 GLY D O 1
ATOM 3357 N N . GLY D 1 166 ? 3.345 -17.626 17.456 1.00 95.38 132 GLY D N 1
ATOM 3358 C CA . GLY D 1 166 ? 2.968 -17.520 18.869 1.00 93.43 132 GLY D CA 1
ATOM 3359 C C . GLY D 1 166 ? 1.761 -16.610 19.081 1.00 104.03 132 GLY D C 1
ATOM 3360 O O . GLY D 1 166 ? 1.776 -15.757 19.973 1.00 101.94 132 GLY D O 1
ATOM 3361 N N . LEU D 1 167 ? 0.718 -16.785 18.253 1.00 95.20 133 LEU D N 1
ATOM 3362 C CA . LEU D 1 167 ? -0.577 -16.130 18.444 1.00 80.67 133 LEU D CA 1
ATOM 3363 C C . LEU D 1 167 ? -1.472 -17.040 19.292 1.00 82.26 133 LEU D C 1
ATOM 3364 O O . LEU D 1 167 ? -1.726 -18.187 18.897 1.00 90.15 133 LEU D O 1
ATOM 3369 N N . ASN D 1 168 ? -1.970 -16.517 20.427 1.00 75.65 134 ASN D N 1
ATOM 3370 C CA . ASN D 1 168 ? -2.832 -17.287 21.338 1.00 69.80 134 ASN D CA 1
ATOM 3371 C C . ASN D 1 168 ? -4.136 -17.622 20.617 1.00 68.03 134 ASN D C 1
ATOM 3372 O O . ASN D 1 168 ? -4.403 -17.121 19.530 1.00 78.06 134 ASN D O 1
ATOM 3377 N N . PRO D 1 169 ? -4.963 -18.553 21.125 1.00 74.77 135 PRO D N 1
ATOM 3378 C CA . PRO D 1 169 ? -6.107 -19.022 20.341 1.00 76.41 135 PRO D CA 1
ATOM 3379 C C . PRO D 1 169 ? -7.084 -17.885 19.995 1.00 75.68 135 PRO D C 1
ATOM 3380 O O . PRO D 1 169 ? -7.795 -17.964 18.986 1.00 75.70 135 PRO D O 1
ATOM 3384 N N . ALA D 1 170 ? -7.101 -16.842 20.835 1.00 62.91 136 ALA D N 1
ATOM 3385 C CA . ALA D 1 170 ? -7.955 -15.683 20.653 1.00 69.14 136 ALA D CA 1
ATOM 3386 C C . ALA D 1 170 ? -7.452 -14.850 19.472 1.00 64.67 136 ALA D C 1
ATOM 3387 O O . ALA D 1 170 ? -8.229 -14.430 18.611 1.00 61.78 136 ALA D O 1
ATOM 3389 N N . GLU D 1 171 ? -6.144 -14.593 19.480 1.00 68.04 137 GLU D N 1
ATOM 3390 C CA . GLU D 1 171 ? -5.446 -13.862 18.423 1.00 69.63 137 GLU D CA 1
ATOM 3391 C C . GLU D 1 171 ? -5.617 -14.576 17.074 1.00 69.84 137 GLU D C 1
ATOM 3392 O O . GLU D 1 171 ? -5.795 -13.931 16.049 1.00 72.60 137 GLU D O 1
ATOM 3398 N N . ARG D 1 172 ? -5.587 -15.908 17.091 1.00 69.98 138 ARG D N 1
ATOM 3399 C CA . ARG D 1 172 ? -5.835 -16.708 15.893 1.00 80.24 138 ARG D CA 1
ATOM 3400 C C . ARG D 1 172 ? -7.188 -16.321 15.286 1.00 72.84 138 ARG D C 1
ATOM 3401 O O . ARG D 1 172 ? -7.298 -16.067 14.089 1.00 73.53 138 ARG D O 1
ATOM 3409 N N . VAL D 1 173 ? -8.223 -16.334 16.128 1.00 71.33 139 VAL D N 1
ATOM 3410 C CA . VAL D 1 173 ? -9.590 -16.112 15.690 1.00 65.96 139 VAL D CA 1
ATOM 3411 C C . VAL D 1 173 ? -9.700 -14.653 15.228 1.00 62.53 139 VAL D C 1
ATOM 3412 O O . VAL D 1 173 ? -10.240 -14.359 14.165 1.00 57.56 139 VAL D O 1
ATOM 3416 N N . ALA D 1 174 ? -9.121 -13.752 16.017 1.00 61.53 140 ALA D N 1
ATOM 3417 C CA . ALA D 1 174 ? -9.111 -12.341 15.697 1.00 68.53 140 ALA D CA 1
ATOM 3418 C C . ALA D 1 174 ? -8.551 -12.122 14.278 1.00 66.85 140 ALA D C 1
ATOM 3419 O O . ALA D 1 174 ? -9.200 -11.445 13.456 1.00 63.15 140 ALA D O 1
ATOM 3421 N N . ILE D 1 175 ? -7.379 -12.705 13.976 1.00 65.72 141 ILE D N 1
ATOM 3422 C CA . ILE D 1 175 ? -6.675 -12.397 12.703 1.00 66.51 141 ILE D CA 1
ATOM 3423 C C . ILE D 1 175 ? -7.519 -12.895 11.528 1.00 63.03 141 ILE D C 1
ATOM 3424 O O . ILE D 1 175 ? -7.739 -12.155 10.590 1.00 64.23 141 ILE D O 1
ATOM 3429 N N . VAL D 1 176 ? -8.017 -14.130 11.615 1.00 61.96 142 VAL D N 1
ATOM 3430 C CA . VAL D 1 176 ? -8.860 -14.700 10.567 1.00 63.94 142 VAL D CA 1
ATOM 3431 C C . VAL D 1 176 ? -10.084 -13.795 10.362 1.00 63.11 142 VAL D C 1
ATOM 3432 O O . VAL D 1 176 ? -10.370 -13.345 9.273 1.00 72.49 142 VAL D O 1
ATOM 3436 N N . TYR D 1 177 ? -10.810 -13.543 11.444 1.00 71.80 143 TYR D N 1
ATOM 3437 C CA . TYR D 1 177 ? -11.971 -12.666 11.425 1.00 69.81 143 TYR D CA 1
ATOM 3438 C C . TYR D 1 177 ? -11.622 -11.345 10.718 1.00 66.51 143 TYR D C 1
ATOM 3439 O O . TYR D 1 177 ? -12.268 -10.972 9.740 1.00 62.73 143 TYR D O 1
ATOM 3448 N N . LEU D 1 178 ? -10.595 -10.645 11.213 1.00 61.34 144 LEU D N 1
ATOM 3449 C CA . LEU D 1 178 ? -10.291 -9.286 10.739 1.00 63.53 144 LEU D CA 1
ATOM 3450 C C . LEU D 1 178 ? -9.911 -9.277 9.249 1.00 66.66 144 LEU D C 1
ATOM 3451 O O . LEU D 1 178 ? -10.398 -8.428 8.510 1.00 72.43 144 LEU D O 1
ATOM 3456 N N . LEU D 1 179 ? -9.060 -10.208 8.801 1.00 64.43 145 LEU D N 1
ATOM 3457 C CA . LEU D 1 179 ? -8.644 -10.237 7.385 1.00 69.69 145 LEU D CA 1
ATOM 3458 C C . LEU D 1 179 ? -9.829 -10.532 6.451 1.00 75.72 145 LEU D C 1
ATOM 3459 O O . LEU D 1 179 ? -9.889 -9.984 5.335 1.00 77.89 145 LEU D O 1
ATOM 3464 N N . ARG D 1 180 ? -10.745 -11.403 6.894 1.00 73.19 146 ARG D N 1
ATOM 3465 C CA . ARG D 1 180 ? -11.948 -11.713 6.137 1.00 73.16 146 ARG D CA 1
ATOM 3466 C C . ARG D 1 180 ? -12.809 -10.443 6.031 1.00 74.47 146 ARG D C 1
ATOM 3467 O O . ARG D 1 180 ? -13.259 -10.108 4.950 1.00 73.77 146 ARG D O 1
ATOM 3475 N N . LYS D 1 181 ? -13.026 -9.735 7.150 1.00 77.92 147 LYS D N 1
ATOM 3476 C CA . LYS D 1 181 ? -13.897 -8.533 7.170 1.00 74.40 147 LYS D CA 1
ATOM 3477 C C . LYS D 1 181 ? -13.285 -7.443 6.276 1.00 69.39 147 LYS D C 1
ATOM 3478 O O . LYS D 1 181 ? -13.980 -6.768 5.542 1.00 73.79 147 LYS D O 1
ATOM 3484 N N . MET D 1 182 ? -11.966 -7.294 6.354 1.00 75.65 148 MET D N 1
ATOM 3485 C CA . MET D 1 182 ? -11.195 -6.337 5.556 1.00 78.89 148 MET D CA 1
ATOM 3486 C C . MET D 1 182 ? -11.365 -6.652 4.059 1.00 76.15 148 MET D C 1
ATOM 3487 O O . MET D 1 182 ? -11.712 -5.774 3.277 1.00 68.24 148 MET D O 1
ATOM 3492 N N . SER D 1 183 ? -11.163 -7.923 3.682 1.00 81.53 149 SER D N 1
ATOM 3493 C CA . SER D 1 183 ? -11.145 -8.362 2.267 1.00 85.22 149 SER D CA 1
ATOM 3494 C C . SER D 1 183 ? -12.532 -8.258 1.606 1.00 90.98 149 SER D C 1
ATOM 3495 O O . SER D 1 183 ? -12.606 -8.178 0.383 1.00 106.43 149 SER D O 1
ATOM 3498 N N . ASP D 1 184 ? -13.608 -8.247 2.407 1.00 94.36 150 ASP D N 1
ATOM 3499 C CA . ASP D 1 184 ? -15.003 -8.263 1.928 1.00 104.99 150 ASP D CA 1
ATOM 3500 C C . ASP D 1 184 ? -15.755 -7.045 2.496 1.00 117.68 150 ASP D C 1
ATOM 3501 O O . ASP D 1 184 ? -16.476 -7.143 3.498 1.00 124.42 150 ASP D O 1
ATOM 3506 N N . ALA D 1 185 ? -15.589 -5.893 1.837 1.00 122.40 151 ALA D N 1
ATOM 3507 C CA . ALA D 1 185 ? -16.133 -4.619 2.312 1.00 121.44 151 ALA D CA 1
ATOM 3508 C C . ALA D 1 185 ? -16.479 -3.708 1.121 1.00 124.95 151 ALA D C 1
ATOM 3509 O O . ALA D 1 185 ? -16.114 -3.925 -0.042 1.00 112.67 151 ALA D O 1
#

Nearest PDB structures (foldseek):
  6pcp-assembly2_C  TM=9.577E-01  e=3.302E-21  Bordetella pertussis
  6pco-assembly2_C  TM=9.374E-01  e=2.329E-19  Bordetella bronchiseptica
  2nnn-assembly3_F  TM=9.616E-01  e=3.090E-11  Pseudomonas aeruginosa
  5h3r-assembly1_B  TM=8.979E-01  e=1.576E-08  Escherichia coli K-12
  5x80-assembly1_B  TM=7.507E-01  e=2.732E-06  Mycobacterium tuberculosis H37Rv

InterPro domains:
  IPR000835 MarR-type HTH domain [PF01047] (45-103)
  IPR000835 MarR-type HTH domain [PR00598] (62-78)
  IPR000835 MarR-type HTH domain [PR00598] (98-114)
  IPR000835 MarR-type HTH domain [PR00598] (128-148)
  IPR000835 MarR-type HTH domain [PS50995] (18-150)
  IPR000835 MarR-type HTH domain [SM00347] (38-138)
  IPR036388 Winged helix-like DNA-binding domain superfamily [G3DSA:1.10.10.10] (14-154)
  IPR036390 Winged helix DNA-binding domain superfamily [SSF46785] (13-151)
  IPR039422 Transcription regulators MarR/SlyA-like [PTHR33164] (20-150)

Foldseek 3Di:
DDDDPCVDPVNVCVVLVVVLQVLLCVQFPPNLAGPLLLLLLVLLVVPFKDFLVRSCVSRVDDSVSSVVSVVSCVVVVQWDKDADPVGNPGIIIGGDPNSVVSNVVRVVSVVVSLVVSCPPPDPVSSVVVVVVVVVVVPD/DDDDPCPDPVNVVVVLVVQLQVLVVVQFPPPPDHPLLLLLLVLCLVPPKDWLVSSCVRRVDDSVVSVVSLVVCVVVVQWDWDDPVIIIIHGDPVVNVVNVVCVVSVVVSVVVSCPPQDPVSVVVVVVVVVVVVVD/DVVVVVVVVLVVVLLVLVPVQDDPVQDHPLLLLLLVQCVVVPKDWLVSSCVRSVDDSVVNVVSQVVCVVVVQKDKDADPVDSPTIIIGGDPNSVVSNVVCVVSVVVSLVVSCPPPDPVRSVVVCVVVVVVVD/DVCVDPVVVCVVLVVQLVVLVCVVDVDDDDDPPDPSLCVSCPPQDPVSSVVVVVVVVVVVPD